Protein AF-0000000085170889 (afdb_homodimer)

Foldseek 3Di:
DDPQVLVQVLFQVLLVLLVVLLVVVVVDPPDQLVVSLVVSQVVLVVSSVVSCCVVPVQAWEAEDPPGTDDHPFQKYKQWRSKFQSVCSSVVPQDIWIKIWMGRNQHTAKIWIARSVVRWIWIDGVPPAIDTPPHGAAAAPDQELAAFEEEEDWDPVCVPDPPTCVQLQVLSCVRYPHYDYRGQQLVRLLCRRRRVGFKYKYFQDALSRPSRSVNSLVRNQKDKDFLQRHRDGSHHRIIMIGSHNHRVVSSVSSVD/DDPQVLVQVLQQVLLVLLVVLLVCVVVDPPDQLVVSLVVSQVVLVCSSVVSCCVVPVQAWEAEDPPGTDDHPFQKYKFWRSKFQSVCSSVVPQDIWIKIWMGRNQHTAKIWIARSVVRWIWIDGVPPAIDTPHHGAAAAPDQELAAFEEEEDWDPVCVPDPPTCVQLQVLSCVRYPHYDYRGQQLVRLLCRRRRVGFKYKYFQDALSRPSRSVNSLVRNQKDKDFLQRHRDGSHHRIIMIGSHNHRVVSSVSSVD

Radius of gyration: 22.57 Å; Cα contacts (8 Å, |Δi|>4): 1244; chains: 2; bounding box: 53×68×55 Å

pLDDT: mean 94.45, std 8.32, range [46.28, 98.94]

Secondary structure (DSSP, 8-state):
--HHHHHHHHHHHHHHHHHHHHHHHHH--SS-HHHHHHHHHHHHHHHHHHHHHHH-TT-EEEETTTEEE--S-SEEEEEEEEE-HHHHHHT-S--EEEEEEEETTEEEEEEEEETTTTEEEEEETTTEEEETTEE--------GGG-EEEE---TTGGG-S-SSHHHHHHHHHHSSEEEB-S-HHHHHHHHHTTS-SEEEEES--HHHHHHHHHHHHHTT-EEE-TTSPPP-TT-SEEEEE-STTHHHHHHHHH-/--HHHHHHHHHHHHHHHHHHHHHHHHH--SS-HHHHHHHHHHHHHHHHHHHHHHH-TT-EEEETTTEEE--S-SEEEEEEEEE-HHHHHHT-S--EEEEEEEETTEEEEEEEEETTTTEEEEEETTTEEEETTEE--------GGG--EEE---TTGGG-S-SSHHHHHHHHHHSS-EEB-S-HHHHHHHHHTTS-SEEEEES--HHHHHHHHHHHHHTT-EEE-TTSPPP-TT-SEEEEE-STTHHHHHHHHH-

Organism: Roseiflexus castenholzii (strain DSM 13941 / HLO8) (NCBI:txid383372)

InterPro domains:
  IPR000760 Inositol monophosphatase-like [PF00459] (3-253)
  IPR000760 Inositol monophosphatase-like [PR00377] (35-55)
  IPR000760 Inositol monophosphatase-like [PR00377] (57-73)
  IPR000760 Inositol monophosphatase-like [PR00377] (77-93)
  IPR000760 Inositol monophosphatase-like [PR00377] (126-149)
  IPR000760 Inositol monophosphatase-like [PR00377] (173-194)
  IPR000760 Inositol monophosphatase-like [PR00377] (204-228)
  IPR020550 Inositol monophosphatase, conserved site [PS00630] (207-221)
  IPR020583 Inositol monophosphatase, metal-binding site [PS00629] (77-90)
  IPR022337 Inositol monophosphatase SuhB-like [PR01959] (100-119)
  IPR022337 Inositol monophosphatase SuhB-like [PR01959] (152-178)
  IPR022337 Inositol monophosphatase SuhB-like [PR01959] (194-206)
  IPR033942 Inositol monophosphatase [cd01639] (3-242)

Sequence (510 aa):
MTMLSFAIETARCAGALLLDGLARRRTMELKSAYEVVTEIDRDSEALIVAAIRRTFPDHAILAEEGGRVERESPFLWLIDPLDGTNNYAHGFPFFSISIALMENDTLLLGVVFDPLRNELFSAERGAGAWCNEQRLRVSATPTLASSLVSTGFPYDYATTADNNTRQFTRLQARTQGVRRAGSAALDLAYVAAGRLDAHWELRLKPWDTAAGALLVLEAGGRLSDWRGAPWNPWNDRLVASNGRIHDELIAALAEMTMLSFAIETARCAGALLLDGLARRRTMELKSAYEVVTEIDRDSEALIVAAIRRTFPDHAILAEEGGRVERESPFLWLIDPLDGTNNYAHGFPFFSISIALMENDTLLLGVVFDPLRNELFSAERGAGAWCNEQRLRVSATPTLASSLVSTGFPYDYATTADNNTRQFTRLQARTQGVRRAGSAALDLAYVAAGRLDAHWELRLKPWDTAAGALLVLEAGGRLSDWRGAPWNPWNDRLVASNGRIHDELIAALAE

Nearest PDB structures (foldseek):
  5zhh-assembly1_A  TM=9.770E-01  e=2.475E-34  Nostoc sp. PCC 7120 = FACHB-418
  5zhh-assembly1_C  TM=9.776E-01  e=5.115E-33  Nostoc sp. PCC 7120 = FACHB-418
  5zhh-assembly1_B  TM=9.819E-01  e=2.325E-32  Nostoc sp. PCC 7120 = FACHB-418
  5zhh-assembly1_D  TM=9.741E-01  e=1.277E-31  Nostoc sp. PCC 7120 = FACHB-418
  6ib8-assembly1_B  TM=8.949E-01  e=3.398E-30  Escherichia coli

Solvent-accessible surface area (backbone atoms only — not comparable to full-atom values): 24928 Å² total; per-residue (Å²): 130,53,73,63,57,49,52,49,53,44,43,50,54,37,31,52,51,51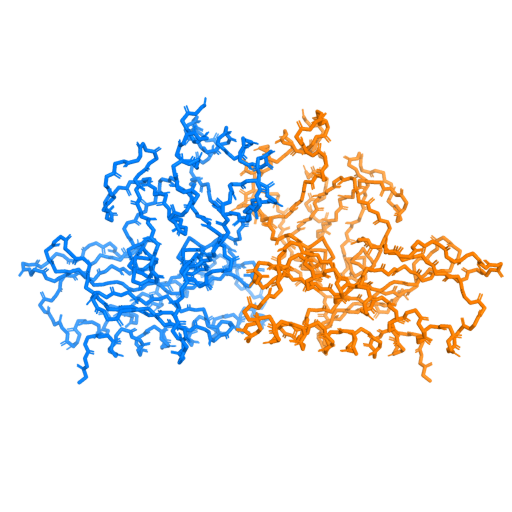,54,52,48,56,57,45,53,76,66,44,82,78,66,57,49,64,58,51,44,50,50,48,41,52,50,26,37,50,53,46,51,51,52,43,47,72,75,41,67,59,48,16,39,39,31,74,87,80,36,72,46,88,41,97,39,60,36,36,35,28,28,21,57,53,37,17,55,67,30,58,44,38,56,32,97,39,45,29,28,27,40,21,34,26,49,69,93,37,72,44,35,16,30,40,30,28,57,91,77,67,43,40,34,36,22,37,67,92,70,33,16,27,46,65,93,39,76,33,39,28,33,82,59,68,41,50,58,75,22,42,32,32,45,62,64,36,94,56,38,70,80,40,88,88,32,56,59,69,46,48,57,52,46,45,50,44,28,70,34,59,33,23,67,60,22,65,36,55,50,32,41,29,20,11,55,23,31,22,38,26,36,42,41,51,76,48,52,39,34,48,39,40,15,18,50,46,21,19,46,41,12,60,22,36,68,13,24,63,84,62,42,86,58,56,51,85,43,38,38,41,30,38,25,29,45,62,29,39,66,62,49,35,54,57,57,67,107,131,52,71,64,57,49,52,50,54,45,44,51,52,35,33,52,51,51,53,52,48,54,55,45,54,75,68,46,82,77,65,56,48,64,58,51,44,51,50,48,42,50,50,26,37,50,53,48,52,51,53,43,46,71,76,41,67,60,47,16,38,39,31,75,88,81,36,73,47,88,41,98,41,59,36,36,35,28,29,22,57,51,36,17,55,68,28,58,45,38,57,32,96,39,45,29,28,28,40,22,35,27,49,69,92,36,73,43,36,16,30,39,32,27,57,90,77,68,42,41,33,36,22,36,68,94,69,32,16,27,46,66,92,40,77,35,38,29,33,81,60,69,41,50,59,74,23,41,31,32,45,62,65,37,93,57,38,70,80,40,89,90,31,54,58,69,46,46,57,52,47,45,49,46,28,70,35,61,33,23,67,60,23,64,36,55,51,31,41,30,20,12,54,22,30,22,37,26,35,42,40,49,76,48,51,40,33,46,40,41,16,18,49,45,23,19,46,40,14,59,23,37,67,14,24,63,84,63,43,84,59,57,50,84,44,39,36,42,30,39,25,28,45,63,29,39,65,62,48,34,54,57,60,67,106

Structure (mmCIF, N/CA/C/O backbone):
data_AF-0000000085170889-model_v1
#
loop_
_entity.id
_entity.type
_entity.pdbx_description
1 polymer Inositol-1-monophosphatase
#
loop_
_atom_site.group_PDB
_atom_site.id
_atom_site.type_symbol
_atom_site.label_atom_id
_atom_site.label_alt_id
_atom_site.label_comp_id
_atom_site.label_asym_id
_atom_site.label_entity_id
_atom_site.label_seq_id
_atom_site.pdbx_PDB_ins_code
_atom_site.Cartn_x
_atom_site.Cartn_y
_atom_site.Cartn_z
_atom_site.occupancy
_atom_site.B_iso_or_equiv
_atom_site.auth_seq_id
_atom_site.auth_comp_id
_atom_site.auth_asym_id
_atom_site.auth_atom_id
_atom_site.pdbx_PDB_model_num
ATOM 1 N N . MET A 1 1 ? 3.426 17.344 30.922 1 84.88 1 MET A N 1
ATOM 2 C CA . MET A 1 1 ? 3.326 16.688 29.625 1 84.88 1 MET A CA 1
ATOM 3 C C . MET A 1 1 ? 3.486 17.703 28.5 1 84.88 1 MET A C 1
ATOM 5 O O . MET A 1 1 ? 2.873 18.766 28.516 1 84.88 1 MET A O 1
ATOM 9 N N . THR A 1 2 ? 4.457 17.469 27.609 1 95.19 2 THR A N 1
ATOM 10 C CA . THR A 1 2 ? 4.637 18.391 26.484 1 95.19 2 THR A CA 1
ATOM 11 C C . THR A 1 2 ? 3.486 18.25 25.484 1 95.19 2 THR A C 1
ATOM 13 O O . THR A 1 2 ? 2.721 17.281 25.547 1 95.19 2 THR A O 1
ATOM 16 N N . MET A 1 3 ? 3.326 19.234 24.672 1 97.69 3 MET A N 1
ATOM 17 C CA . MET A 1 3 ? 2.268 19.188 23.672 1 97.69 3 MET A CA 1
ATOM 18 C C . MET A 1 3 ? 2.48 18.016 22.719 1 97.69 3 MET A C 1
ATOM 20 O O . MET A 1 3 ? 1.516 17.391 22.281 1 97.69 3 MET A O 1
ATOM 24 N N . LEU A 1 4 ? 3.715 17.703 22.469 1 98.38 4 LEU A N 1
ATOM 25 C CA . LEU A 1 4 ? 4.008 16.562 21.609 1 98.38 4 LEU A CA 1
ATOM 26 C C . LEU A 1 4 ? 3.635 15.258 22.297 1 98.38 4 LEU A C 1
ATOM 28 O O . LEU A 1 4 ? 3.02 14.391 21.688 1 98.38 4 LEU A O 1
ATOM 32 N N . SER A 1 5 ? 4.043 15.125 23.547 1 98.31 5 SER A N 1
ATOM 33 C CA . SER A 1 5 ? 3.693 13.914 24.297 1 98.31 5 SER A CA 1
ATOM 34 C C . SER A 1 5 ? 2.182 13.734 24.375 1 98.31 5 SER A C 1
ATOM 36 O O . SER A 1 5 ? 1.683 12.609 24.297 1 98.31 5 SER A O 1
ATOM 38 N N . PHE A 1 6 ? 1.509 14.859 24.547 1 98.56 6 PHE A N 1
ATOM 39 C CA . PHE A 1 6 ? 0.051 14.836 24.547 1 98.56 6 PHE A CA 1
ATOM 40 C C . PHE A 1 6 ? -0.485 14.312 23.219 1 98.56 6 PHE A C 1
ATOM 42 O O . PHE A 1 6 ? -1.355 13.438 23.188 1 98.56 6 PHE A O 1
ATOM 49 N N . ALA A 1 7 ? 0.022 14.836 22.078 1 98.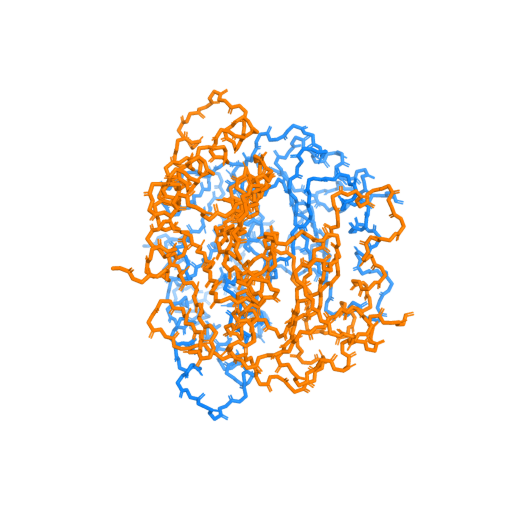81 7 ALA A N 1
ATOM 50 C CA . ALA A 1 7 ? -0.424 14.438 20.75 1 98.81 7 ALA A CA 1
ATOM 51 C C . ALA A 1 7 ? -0.159 12.953 20.5 1 98.81 7 ALA A C 1
ATOM 53 O O . ALA A 1 7 ? -1.001 12.25 19.938 1 98.81 7 ALA A O 1
ATOM 54 N N . ILE A 1 8 ? 0.98 12.492 20.938 1 98.81 8 ILE A N 1
ATOM 55 C CA . ILE A 1 8 ? 1.391 11.109 20.781 1 98.81 8 ILE A CA 1
ATOM 56 C C . ILE A 1 8 ? 0.434 10.188 21.531 1 98.81 8 ILE A C 1
ATOM 58 O O . ILE A 1 8 ? -0.079 9.219 20.984 1 98.81 8 ILE A O 1
ATOM 62 N N . GLU A 1 9 ? 0.183 10.508 22.75 1 98.69 9 GLU A N 1
ATOM 63 C CA . GLU A 1 9 ? -0.711 9.695 23.578 1 98.69 9 GLU A CA 1
ATOM 64 C C . GLU A 1 9 ? -2.123 9.672 23 1 98.69 9 GLU A C 1
ATOM 66 O O . GLU A 1 9 ? -2.775 8.625 22.984 1 98.69 9 GLU A O 1
ATOM 71 N N . THR A 1 10 ? -2.535 10.812 22.609 1 98.75 10 THR A N 1
ATOM 72 C CA . THR A 1 10 ? -3.865 10.93 22.016 1 98.75 10 THR A CA 1
ATOM 73 C C . THR A 1 10 ? -3.973 10.086 20.75 1 98.75 10 THR A C 1
ATOM 75 O O . THR A 1 10 ? -4.973 9.398 20.531 1 98.75 10 THR A O 1
ATOM 78 N N . ALA A 1 11 ? -2.959 10.125 19.891 1 98.88 11 ALA A N 1
ATOM 79 C CA . ALA A 1 11 ? -2.926 9.328 18.672 1 98.88 11 ALA A CA 1
ATOM 80 C C . ALA A 1 11 ? -2.975 7.836 18.984 1 98.88 11 ALA A C 1
ATOM 82 O O . ALA A 1 11 ? -3.674 7.07 18.312 1 98.88 11 ALA A O 1
ATOM 83 N N . ARG A 1 12 ? -2.252 7.438 20 1 98.75 12 ARG A N 1
ATOM 84 C CA . ARG A 1 12 ? -2.232 6.035 20.406 1 98.75 12 ARG A CA 1
ATOM 85 C C . ARG A 1 12 ? -3.607 5.586 20.891 1 98.75 12 ARG A C 1
ATOM 87 O O . ARG A 1 12 ? -4.051 4.48 20.562 1 98.75 12 ARG A O 1
ATOM 94 N N . CYS A 1 13 ? -4.242 6.406 21.656 1 98.69 13 CYS A N 1
ATOM 95 C CA . CYS A 1 13 ? -5.586 6.09 22.125 1 98.69 13 CYS A CA 1
ATOM 96 C C . CYS A 1 13 ? -6.555 5.941 20.953 1 98.69 13 CYS A C 1
ATOM 98 O O . CYS A 1 13 ? -7.352 5.004 20.922 1 98.69 13 CYS A O 1
ATOM 100 N N . ALA A 1 14 ? -6.484 6.891 20.031 1 98.56 14 ALA A N 1
ATOM 101 C CA . ALA A 1 14 ? -7.324 6.812 18.844 1 98.56 14 ALA A CA 1
ATOM 102 C C . ALA A 1 14 ? -7.016 5.555 18.031 1 98.56 14 ALA A C 1
ATOM 104 O O . ALA A 1 14 ? -7.926 4.906 17.516 1 98.56 14 ALA A O 1
ATOM 105 N N . GLY A 1 15 ? -5.73 5.254 17.891 1 98.5 15 GLY A N 1
ATOM 106 C CA . GLY A 1 15 ? -5.32 4.043 17.203 1 98.5 15 GLY A CA 1
ATOM 107 C C . GLY A 1 15 ? -5.91 2.781 17.812 1 98.5 15 GLY A C 1
ATOM 108 O O . GLY A 1 15 ? -6.332 1.878 17.078 1 98.5 15 GLY A O 1
ATOM 109 N N . ALA A 1 16 ? -5.91 2.717 19.125 1 98.12 16 ALA A N 1
ATOM 110 C CA . ALA A 1 16 ? -6.504 1.575 19.812 1 98.12 16 ALA A CA 1
ATOM 111 C C . ALA A 1 16 ? -7.988 1.442 19.484 1 98.12 16 ALA A C 1
ATOM 113 O O . ALA A 1 16 ? -8.492 0.333 19.297 1 98.12 16 ALA A O 1
ATOM 114 N N . LEU A 1 17 ? -8.633 2.553 19.438 1 96.75 17 LEU A N 1
ATOM 115 C CA . LEU A 1 17 ? -10.047 2.572 19.078 1 96.75 17 LEU A CA 1
ATOM 116 C C . LEU A 1 17 ? -10.258 2.027 17.672 1 96.75 17 LEU A C 1
ATOM 118 O O . LEU A 1 17 ? -11.188 1.251 17.438 1 96.75 17 LEU A O 1
ATOM 122 N N . LEU A 1 18 ? -9.438 2.463 16.703 1 96.81 18 LEU A N 1
ATOM 123 C CA . LEU A 1 18 ? -9.547 1.992 15.328 1 96.81 18 LEU A CA 1
ATOM 124 C C . LEU A 1 18 ? -9.32 0.486 15.258 1 96.81 18 LEU A C 1
ATOM 126 O O . LEU A 1 18 ? -10.023 -0.215 14.523 1 96.81 18 LEU A O 1
ATOM 130 N N . LEU A 1 19 ? -8.32 -0.017 15.977 1 96.25 19 LEU A N 1
ATOM 131 C CA . LEU A 1 19 ? -8.023 -1.445 15.977 1 96.25 19 LEU A CA 1
ATOM 132 C C . LEU A 1 19 ? -9.188 -2.242 16.547 1 96.25 19 LEU A C 1
ATOM 134 O O . LEU A 1 19 ? -9.523 -3.318 16.047 1 96.25 19 LEU A O 1
ATOM 138 N N . ASP A 1 20 ? -9.812 -1.729 17.594 1 93.06 20 ASP A N 1
ATOM 139 C CA . ASP A 1 20 ? -10.992 -2.367 18.172 1 93.06 20 ASP A CA 1
ATOM 140 C C . ASP A 1 20 ? -12.125 -2.434 17.156 1 93.06 20 ASP A C 1
ATOM 142 O O . ASP A 1 20 ? -12.852 -3.43 17.094 1 93.06 20 ASP A O 1
ATOM 146 N N . GLY A 1 21 ? -12.258 -1.348 16.469 1 90.31 21 GLY A N 1
ATOM 147 C CA . GLY A 1 21 ? -13.281 -1.319 15.43 1 90.31 21 GLY A CA 1
ATOM 148 C C . GLY A 1 21 ? -13.062 -2.355 14.344 1 90.31 21 GLY A C 1
ATOM 149 O O . GLY A 1 21 ? -14.016 -2.979 13.875 1 90.31 21 GLY A O 1
ATOM 150 N N . LEU A 1 22 ? -11.836 -2.568 13.953 1 89.38 22 LEU A N 1
ATOM 151 C CA . LEU A 1 22 ? -11.508 -3.561 12.938 1 89.38 22 LEU A CA 1
ATOM 152 C C . LEU A 1 22 ? -11.828 -4.969 13.43 1 89.38 22 LEU A C 1
ATOM 154 O O . LEU A 1 22 ? -12.312 -5.805 12.664 1 89.38 22 LEU A O 1
ATOM 158 N N . ALA A 1 23 ? -11.523 -5.215 14.617 1 84.88 23 ALA A N 1
ATOM 159 C CA . ALA A 1 23 ? -11.797 -6.52 15.211 1 84.88 23 ALA A CA 1
ATOM 160 C C . ALA A 1 23 ? -13.297 -6.797 15.266 1 84.88 23 ALA A C 1
ATOM 162 O O . ALA A 1 23 ? -13.734 -7.918 15 1 84.88 23 ALA A O 1
ATOM 163 N N . ARG A 1 24 ? -14.062 -5.789 15.602 1 79.5 24 ARG A N 1
ATOM 164 C CA . ARG A 1 24 ? -15.516 -5.918 15.672 1 79.5 24 ARG A CA 1
ATOM 165 C C . ARG A 1 24 ? -16.109 -6.203 14.297 1 79.5 24 ARG A C 1
ATOM 167 O O . ARG A 1 24 ? -17.062 -6.973 14.172 1 79.5 24 ARG A O 1
ATOM 174 N N . ARG A 1 25 ? -15.633 -5.562 13.328 1 75.88 25 ARG A N 1
ATOM 175 C CA . ARG A 1 25 ? -16.094 -5.762 11.953 1 75.88 25 ARG A CA 1
ATOM 176 C C . ARG A 1 25 ? -15.93 -7.215 11.531 1 75.88 25 ARG A C 1
ATOM 178 O O . ARG A 1 25 ? -16.766 -7.762 10.812 1 75.88 25 ARG A O 1
ATOM 185 N N . ARG A 1 26 ? -14.945 -7.746 11.883 1 68.75 26 ARG A N 1
ATOM 186 C CA . ARG A 1 26 ? -14.664 -9.133 11.516 1 68.75 26 ARG A CA 1
ATOM 187 C C . ARG A 1 26 ? -15.672 -10.078 12.148 1 68.75 26 ARG A C 1
ATOM 189 O O . ARG A 1 26 ? -15.992 -11.133 11.586 1 68.75 26 ARG A O 1
ATOM 196 N N . THR A 1 27 ? -16.109 -9.609 13.289 1 65.06 27 THR A N 1
ATOM 197 C CA . THR A 1 27 ? -17 -10.492 14.023 1 65.06 27 THR A CA 1
ATOM 198 C C . THR A 1 27 ? -18.469 -10.188 13.688 1 65.06 27 THR A C 1
ATOM 200 O O . THR A 1 27 ? -19.312 -11.078 13.75 1 65.06 27 THR A O 1
ATOM 203 N N . MET A 1 28 ? -18.719 -8.875 13.562 1 57 28 MET A N 1
ATOM 204 C CA . MET A 1 28 ? -20.125 -8.484 13.445 1 57 28 MET A CA 1
ATOM 205 C C . MET A 1 28 ? -20.594 -8.539 11.992 1 57 28 MET A C 1
ATOM 207 O O . MET A 1 28 ? -19.984 -7.906 11.117 1 57 28 MET A O 1
ATOM 211 N N . GLU A 1 29 ? -21.078 -9.633 11.57 1 52.97 29 GLU A N 1
ATOM 212 C CA . GLU A 1 29 ? -21.703 -9.867 10.273 1 52.97 29 GLU A CA 1
ATOM 213 C C . GLU A 1 29 ? -22.625 -8.711 9.883 1 52.97 29 GLU A C 1
ATOM 215 O O . GLU A 1 29 ? -22.938 -8.531 8.703 1 52.97 29 GLU A O 1
ATOM 220 N N . LEU A 1 30 ? -23.25 -7.992 10.82 1 46.28 30 LEU A N 1
ATOM 221 C CA . LEU A 1 30 ? -24.516 -7.352 10.508 1 46.28 30 LEU A CA 1
ATOM 222 C C . LEU A 1 30 ? -24.297 -5.953 9.945 1 46.28 30 LEU A C 1
ATOM 224 O O . LEU A 1 30 ? -25.141 -5.441 9.195 1 46.28 30 LEU A O 1
ATOM 228 N N . LYS A 1 31 ? -23.344 -5.199 10.352 1 55.69 31 LYS A N 1
ATOM 229 C CA . LYS A 1 31 ? -23.422 -3.816 9.875 1 55.69 31 LYS A CA 1
ATOM 230 C C . LYS A 1 31 ? -22.594 -3.627 8.609 1 55.69 31 LYS A C 1
ATOM 232 O O . LYS A 1 31 ? -21.594 -4.324 8.398 1 55.69 31 LYS A O 1
ATOM 237 N N . SER A 1 32 ? -23.141 -2.859 7.633 1 66.38 32 SER A N 1
ATOM 238 C CA . SER A 1 32 ? -22.406 -2.518 6.418 1 66.38 32 SER A CA 1
ATOM 239 C C . SER A 1 32 ? -21.062 -1.871 6.75 1 66.38 32 SER A C 1
ATOM 241 O O . SER A 1 32 ? -20.922 -1.197 7.773 1 66.38 32 SER A O 1
ATOM 243 N N . ALA A 1 33 ? -20.016 -2.332 6.199 1 68.19 33 ALA A N 1
ATOM 244 C CA . ALA A 1 33 ? -18.672 -1.775 6.332 1 68.19 33 ALA A CA 1
ATOM 245 C C . ALA A 1 33 ? -18.719 -0.252 6.406 1 68.19 33 ALA A C 1
ATOM 247 O O . ALA A 1 33 ? -17.969 0.359 7.176 1 68.19 33 ALA A O 1
ATOM 248 N N . TYR A 1 34 ? -19.594 0.36 5.777 1 70.19 34 TYR A N 1
ATOM 249 C CA . TYR A 1 34 ? -19.719 1.812 5.707 1 70.19 34 TYR A CA 1
ATOM 250 C C . TYR A 1 34 ? -20.234 2.379 7.027 1 70.19 34 TYR A C 1
ATOM 252 O O . TYR A 1 34 ? -19.734 3.412 7.492 1 70.19 34 TYR A O 1
ATOM 260 N N . GLU A 1 35 ? -21.078 1.721 7.602 1 71.31 35 GLU A N 1
ATOM 261 C CA . GLU A 1 35 ? -21.625 2.195 8.875 1 71.31 35 GLU A CA 1
ATOM 262 C C . GLU A 1 35 ? -20.578 2.111 9.984 1 71.31 35 GLU A C 1
ATOM 264 O O . GLU A 1 35 ? -20.484 3.018 10.812 1 71.31 35 GLU A O 1
ATOM 269 N N . VAL A 1 36 ? -19.844 1.109 9.898 1 73.06 36 VAL A N 1
ATOM 270 C CA . VAL A 1 36 ? -18.828 0.916 10.93 1 73.06 36 VAL A CA 1
ATOM 271 C C . VAL A 1 36 ? -17.75 1.992 10.797 1 73.06 36 VAL A C 1
ATOM 273 O O . VAL A 1 36 ? -17.344 2.602 11.789 1 73.06 36 VAL A O 1
ATOM 276 N N . VAL A 1 37 ? -17.406 2.242 9.586 1 79.94 37 VAL A N 1
ATOM 277 C CA . VAL A 1 37 ? -16.328 3.211 9.367 1 79.94 37 VAL A CA 1
ATOM 278 C C . VAL A 1 37 ? -16.797 4.605 9.773 1 79.94 37 VAL A C 1
ATOM 280 O O . VAL A 1 37 ? -16.047 5.375 10.367 1 79.94 37 VAL A O 1
ATOM 283 N N . THR A 1 38 ? -18.016 4.785 9.531 1 79.38 38 THR A N 1
ATOM 284 C CA . THR A 1 38 ? -18.578 6.074 9.922 1 79.38 38 THR A CA 1
ATOM 285 C C . THR A 1 38 ? -18.562 6.234 11.438 1 79.38 38 THR A C 1
ATOM 287 O O . THR A 1 38 ? -18.125 7.266 11.953 1 79.38 38 THR A O 1
ATOM 290 N N . GLU A 1 39 ? -18.969 5.254 12.07 1 87.75 39 GLU A N 1
ATOM 291 C CA . GLU A 1 39 ? -19.016 5.289 13.523 1 87.75 39 GLU A CA 1
ATOM 292 C C . GLU A 1 39 ? -17.609 5.418 14.125 1 87.75 39 GLU A C 1
ATOM 294 O O . GLU A 1 39 ? -17.391 6.23 15.016 1 87.75 39 GLU A O 1
ATOM 299 N N . ILE A 1 40 ? -16.719 4.637 13.648 1 91.75 40 ILE A N 1
ATOM 300 C CA . ILE A 1 40 ? -15.359 4.609 14.188 1 91.75 40 ILE A CA 1
ATOM 301 C C . ILE A 1 40 ? -14.664 5.938 13.906 1 91.75 40 ILE A C 1
ATOM 303 O O . ILE A 1 40 ? -13.883 6.422 14.734 1 91.75 40 ILE A O 1
ATOM 307 N N . ASP A 1 41 ? -14.898 6.434 12.742 1 92.25 41 ASP A N 1
ATOM 308 C CA . ASP A 1 41 ? -14.367 7.742 12.375 1 92.25 41 ASP A CA 1
ATOM 309 C C . ASP A 1 41 ? -14.844 8.82 13.352 1 92.25 41 ASP A C 1
ATOM 311 O O . ASP A 1 41 ? -14.039 9.609 13.852 1 92.25 41 ASP A O 1
ATOM 315 N N . ARG A 1 42 ? -16.062 8.867 13.609 1 93.19 42 ARG A N 1
ATOM 316 C CA . ARG A 1 42 ? -16.672 9.836 14.523 1 93.19 42 ARG A CA 1
ATOM 317 C C . ARG A 1 42 ? -16.156 9.641 15.945 1 93.19 42 ARG A C 1
ATOM 319 O O . ARG A 1 42 ? -15.828 10.609 16.641 1 93.19 42 ARG A O 1
ATOM 326 N N . ASP A 1 43 ? -16.125 8.414 16.359 1 95.38 43 ASP A N 1
ATOM 327 C CA . ASP A 1 43 ? -15.664 8.109 17.703 1 95.38 43 ASP A CA 1
ATOM 328 C C . ASP A 1 43 ? -14.203 8.516 17.906 1 95.38 43 ASP A C 1
ATOM 330 O O . ASP A 1 43 ? -13.828 9.031 18.953 1 95.38 43 ASP A O 1
ATOM 334 N N . SER A 1 44 ? -13.422 8.188 16.922 1 97.19 44 SER A N 1
ATOM 335 C CA . SER A 1 44 ? -12.016 8.562 16.969 1 97.19 44 SER A CA 1
ATOM 336 C C . SER A 1 44 ? -11.844 10.07 17.062 1 97.19 44 SER A C 1
ATOM 338 O O . SER A 1 44 ? -11.055 10.562 17.875 1 97.19 44 SER A O 1
ATOM 340 N N . GLU A 1 45 ? -12.555 10.812 16.297 1 96.81 45 GLU A N 1
ATOM 341 C CA . GLU A 1 45 ? -12.484 12.266 16.359 1 96.81 45 GLU A CA 1
ATOM 342 C C . GLU A 1 45 ? -12.938 12.789 17.719 1 96.81 45 GLU A C 1
ATOM 344 O O . GLU A 1 45 ? -12.297 13.664 18.297 1 96.81 45 GLU A O 1
ATOM 349 N N . ALA A 1 46 ? -14.031 12.281 18.188 1 96.81 46 ALA A N 1
ATOM 350 C CA . ALA A 1 46 ? -14.562 12.703 19.484 1 96.81 46 ALA A CA 1
ATOM 351 C C . ALA A 1 46 ? -13.539 12.508 20.594 1 96.81 46 ALA A C 1
ATOM 353 O O . ALA A 1 46 ? -13.391 13.359 21.469 1 96.81 46 ALA A O 1
ATOM 354 N N . LEU A 1 47 ? -12.914 11.367 20.516 1 97.75 47 LEU A N 1
ATOM 355 C CA . LEU A 1 47 ? -11.883 11.055 21.5 1 97.75 47 LEU A CA 1
ATOM 356 C C . LEU A 1 47 ? -10.773 12.094 21.484 1 97.75 47 LEU A C 1
ATOM 358 O O . LEU A 1 47 ? -10.383 12.625 22.516 1 97.75 47 LEU A O 1
ATOM 362 N N . ILE A 1 48 ? -10.289 12.406 20.297 1 98.25 48 ILE A N 1
ATOM 363 C CA . ILE A 1 48 ? -9.164 13.32 20.141 1 98.25 48 ILE A CA 1
ATOM 364 C C . ILE A 1 48 ? -9.594 14.734 20.547 1 98.25 48 ILE A C 1
ATOM 366 O O . ILE A 1 48 ? -8.891 15.398 21.312 1 98.25 48 ILE A O 1
ATOM 370 N N . VAL A 1 49 ? -10.734 15.148 20.094 1 97.25 49 VAL A N 1
ATOM 371 C CA . VAL A 1 49 ? -11.242 16.5 20.375 1 97.25 49 VAL A CA 1
ATOM 372 C C . VAL A 1 49 ? -11.484 16.656 21.859 1 97.25 49 VAL A C 1
ATOM 374 O O . VAL A 1 49 ? -11.133 17.688 22.453 1 97.25 49 VAL A O 1
ATOM 377 N N . ALA A 1 50 ? -12.078 15.688 22.5 1 97.38 50 ALA A N 1
ATOM 378 C CA . ALA A 1 50 ? -12.336 15.758 23.938 1 97.38 50 ALA A CA 1
ATOM 379 C C . ALA A 1 50 ? -11.039 15.883 24.719 1 97.38 50 ALA A C 1
ATOM 381 O O . ALA A 1 50 ? -10.969 16.641 25.688 1 97.38 50 ALA A O 1
ATOM 382 N N . ALA A 1 51 ? -10.086 15.117 24.297 1 98.06 51 ALA A N 1
ATOM 383 C CA . ALA A 1 51 ? -8.789 15.18 24.969 1 98.06 51 ALA A CA 1
ATOM 384 C C . ALA A 1 51 ? -8.18 16.578 24.859 1 98.06 51 ALA A C 1
ATOM 386 O O . ALA A 1 51 ? -7.66 17.125 25.828 1 98.06 51 ALA A O 1
ATOM 387 N N . ILE A 1 52 ? -8.234 17.188 23.688 1 97.5 52 ILE A N 1
ATOM 388 C CA . ILE A 1 52 ? -7.668 18.516 23.469 1 97.5 52 ILE A CA 1
ATOM 389 C C . ILE A 1 52 ? -8.43 19.547 24.281 1 97.5 52 ILE A C 1
ATOM 391 O O . ILE A 1 52 ? -7.82 20.391 24.953 1 97.5 52 ILE A O 1
ATOM 395 N N . ARG A 1 53 ? -9.719 19.469 24.281 1 95.88 53 ARG A N 1
ATOM 396 C CA . ARG A 1 53 ? -10.555 20.438 24.984 1 95.88 53 ARG A CA 1
ATOM 397 C C . ARG A 1 53 ? -10.297 20.391 26.5 1 95.88 53 ARG A C 1
ATOM 399 O O . ARG A 1 53 ? -10.352 21.406 27.172 1 95.88 53 ARG A O 1
ATOM 406 N N . ARG A 1 54 ? -10.086 19.25 26.938 1 97.12 54 ARG A N 1
ATOM 407 C CA . ARG A 1 54 ? -9.82 19.062 28.359 1 97.12 54 ARG A CA 1
ATOM 408 C C . ARG A 1 54 ? -8.453 19.625 28.734 1 97.12 54 ARG A C 1
ATOM 410 O O . ARG A 1 54 ? -8.305 20.281 29.766 1 97.12 54 ARG A O 1
ATOM 417 N N . THR A 1 55 ? -7.477 19.406 27.938 1 97.69 55 THR A N 1
ATOM 418 C CA . THR A 1 55 ? -6.094 19.734 28.266 1 97.69 55 THR A CA 1
ATOM 419 C C . THR A 1 55 ? -5.758 21.156 27.828 1 97.69 55 THR A C 1
ATOM 421 O O . THR A 1 55 ? -5 21.859 28.516 1 97.69 55 THR A O 1
ATOM 424 N N . PHE A 1 56 ? -6.32 21.547 26.672 1 96.94 56 PHE A N 1
ATOM 425 C CA . PHE A 1 56 ? -6.078 22.875 26.094 1 96.94 56 PHE A CA 1
ATOM 426 C C . PHE A 1 56 ? -7.391 23.531 25.703 1 96.94 56 PHE A C 1
ATOM 428 O O . PHE A 1 56 ? -7.641 23.781 24.516 1 96.94 56 PHE A O 1
ATOM 435 N N . PRO A 1 57 ? -8.117 24.016 26.656 1 95.06 57 PRO A N 1
ATOM 436 C CA . PRO A 1 57 ? -9.477 24.5 26.406 1 95.06 57 PRO A CA 1
ATOM 437 C C . PRO A 1 57 ? -9.5 25.75 25.516 1 95.06 57 PRO A C 1
ATOM 439 O O . PRO A 1 57 ? -10.508 26.016 24.859 1 95.06 57 PRO A O 1
ATOM 442 N N . ASP A 1 58 ? -8.414 26.422 25.391 1 95.06 58 ASP A N 1
ATOM 443 C CA . ASP A 1 58 ? -8.414 27.688 24.656 1 95.06 58 ASP A CA 1
ATOM 444 C C . ASP A 1 58 ? -7.934 27.469 23.219 1 95.06 58 ASP A C 1
ATOM 446 O O . ASP A 1 58 ? -8.008 28.391 22.406 1 95.06 58 ASP A O 1
ATOM 450 N N . HIS A 1 59 ? -7.418 26.297 22.891 1 96.69 59 HIS A N 1
ATOM 451 C CA . HIS A 1 59 ? -6.887 26.047 21.547 1 96.69 59 HIS A CA 1
ATOM 452 C C . HIS A 1 59 ? -8.016 25.859 20.547 1 96.69 59 HIS A C 1
ATOM 454 O O . HIS A 1 59 ? -9.086 25.375 20.891 1 96.69 59 HIS A O 1
ATOM 460 N N . ALA A 1 60 ? -7.77 26.312 19.359 1 96.38 60 ALA A N 1
ATOM 461 C CA . ALA A 1 60 ? -8.695 26.047 18.25 1 96.38 60 ALA A CA 1
ATOM 462 C C . ALA A 1 60 ? -8.469 24.656 17.672 1 96.38 60 ALA A C 1
ATOM 464 O O . ALA A 1 60 ? -7.398 24.078 17.844 1 96.38 60 ALA A O 1
ATOM 465 N N . ILE A 1 61 ? -9.547 24.094 17.047 1 96.75 61 ILE A N 1
ATOM 466 C CA . ILE A 1 61 ? -9.5 22.766 16.453 1 96.75 61 ILE A CA 1
ATOM 467 C C . ILE A 1 61 ? -10.133 22.797 15.07 1 96.75 61 ILE A C 1
ATOM 469 O O . ILE A 1 61 ? -11.18 23.406 14.875 1 96.75 61 ILE A O 1
ATOM 473 N N . LEU A 1 62 ? -9.445 22.312 14.109 1 95.44 62 LEU A N 1
ATOM 474 C CA . LEU A 1 62 ? -9.977 22 12.789 1 95.44 62 LEU A CA 1
ATOM 475 C C . LEU A 1 62 ? -9.883 20.5 12.516 1 95.44 62 LEU A C 1
ATOM 477 O O . LEU A 1 62 ? -8.789 19.969 12.297 1 95.44 62 LEU A O 1
ATOM 481 N N . ALA A 1 63 ? -11.023 19.875 12.516 1 92.75 63 ALA A N 1
ATOM 482 C CA . ALA A 1 63 ? -11.094 18.422 12.344 1 92.75 63 ALA A CA 1
ATOM 483 C C . ALA A 1 63 ? -11.859 18.047 11.07 1 92.75 63 ALA A C 1
ATOM 485 O O . ALA A 1 63 ? -12.789 18.766 10.672 1 92.75 63 ALA A O 1
ATOM 486 N N . GLU A 1 64 ? -11.523 16.938 10.5 1 82.38 64 GLU A N 1
ATOM 487 C CA . GLU A 1 64 ? -12.109 16.5 9.242 1 82.38 64 GLU A CA 1
ATOM 488 C C . GLU A 1 64 ? -13.617 16.344 9.359 1 82.38 64 GLU A C 1
ATOM 490 O O . GLU A 1 64 ? -14.367 16.859 8.523 1 82.38 64 GLU A O 1
ATOM 495 N N . GLU A 1 65 ? -14.078 15.688 10.406 1 80.88 65 GLU A N 1
ATOM 496 C CA . GLU A 1 65 ? -15.492 15.328 10.508 1 80.88 65 GLU A CA 1
ATOM 497 C C . GLU A 1 65 ? -16.312 16.469 11.102 1 80.88 65 GLU A C 1
ATOM 499 O O . GLU A 1 65 ? -17.438 16.734 10.648 1 80.88 65 GLU A O 1
ATOM 504 N N . GLY A 1 66 ? -15.828 17.047 12.141 1 79.19 66 GLY A N 1
ATOM 505 C CA . GLY A 1 66 ? -16.594 18.031 12.891 1 79.19 66 GLY A CA 1
ATOM 506 C C . GLY A 1 66 ? -16.344 19.453 12.43 1 79.19 66 GLY A C 1
ATOM 507 O O . GLY A 1 66 ? -17.062 20.375 12.836 1 79.19 66 GLY A O 1
ATOM 508 N N . GLY A 1 67 ? -15.359 19.578 11.641 1 78.06 67 GLY A N 1
ATOM 509 C CA . GLY A 1 67 ? -15.039 20.906 11.156 1 78.06 67 GLY A CA 1
ATOM 510 C C . GLY A 1 67 ? -14.289 21.75 12.18 1 78.06 67 GLY A C 1
ATOM 511 O O . GLY A 1 67 ? -13.469 21.234 12.938 1 78.06 67 GLY A O 1
ATOM 512 N N . ARG A 1 68 ? -14.578 23.109 12.055 1 79.56 68 ARG A N 1
ATOM 513 C CA . ARG A 1 68 ? -13.75 24.062 12.789 1 79.56 68 ARG A CA 1
ATOM 514 C C . ARG A 1 68 ? -14.43 24.484 14.086 1 79.56 68 ARG A C 1
ATOM 516 O O . ARG A 1 68 ? -15.633 24.766 14.109 1 79.56 68 ARG A O 1
ATOM 523 N N . VAL A 1 69 ? -13.695 24.297 15.109 1 76.31 69 VAL A N 1
ATOM 524 C CA . VAL A 1 69 ? -14.047 24.953 16.359 1 76.31 69 VAL A CA 1
ATOM 525 C C . VAL A 1 69 ? -13.188 26.203 16.547 1 76.31 69 VAL A C 1
ATOM 527 O O . VAL A 1 69 ? -11.984 26.094 16.844 1 76.31 69 VAL A O 1
ATOM 530 N N . GLU A 1 70 ? -13.852 27.328 16.328 1 76.75 70 GLU A N 1
ATOM 531 C CA . GLU A 1 70 ? -13.117 28.594 16.359 1 76.75 70 GLU A CA 1
ATOM 532 C C . GLU A 1 70 ? -12.961 29.109 17.781 1 76.75 70 GLU A C 1
ATOM 534 O O . GLU A 1 70 ? -13.906 29.062 18.578 1 76.75 70 GLU A O 1
ATOM 539 N N . ARG A 1 71 ? -11.664 29.312 18 1 76.38 71 ARG A N 1
ATOM 540 C CA . ARG A 1 71 ? -11.305 30.047 19.219 1 76.38 71 ARG A CA 1
ATOM 541 C C . ARG A 1 71 ? -10.297 31.141 18.906 1 76.38 71 ARG A C 1
ATOM 543 O O . ARG A 1 71 ? -9.57 31.078 17.922 1 76.38 71 ARG A O 1
ATOM 550 N N . GLU A 1 72 ? -10.477 32.219 19.578 1 86.31 72 GLU A N 1
ATOM 551 C CA . GLU A 1 72 ? -9.422 33.219 19.484 1 86.31 72 GLU A CA 1
ATOM 552 C C . GLU A 1 72 ? -8.133 32.719 20.141 1 86.31 72 GLU A C 1
ATOM 554 O O . GLU A 1 72 ? -7.918 32.938 21.328 1 86.31 72 GLU A O 1
ATOM 559 N N . SER A 1 73 ? -7.383 31.922 19.469 1 91.81 73 SER A N 1
ATOM 560 C CA . SER A 1 73 ? -6.137 31.328 19.953 1 91.81 73 SER A CA 1
ATOM 561 C C . SER A 1 73 ? -5.082 31.297 18.844 1 91.81 73 SER A C 1
ATOM 563 O O . SER A 1 73 ? -5.41 31.094 17.672 1 91.81 73 SER A O 1
ATOM 565 N N . PRO A 1 74 ? -3.898 31.594 19.188 1 95.81 74 PRO A N 1
ATOM 566 C CA . PRO A 1 74 ? -2.848 31.422 18.172 1 95.81 74 PRO A CA 1
ATOM 567 C C . PRO A 1 74 ? -2.574 29.938 17.875 1 95.81 74 PRO A C 1
ATOM 569 O O . PRO A 1 74 ? -1.862 29.625 16.922 1 95.81 74 PRO A O 1
ATOM 572 N N . PHE A 1 75 ? -3.119 29.031 18.734 1 97.38 75 PHE A N 1
ATOM 573 C CA . PHE A 1 75 ? -2.891 27.609 18.578 1 97.38 75 PHE A CA 1
ATOM 574 C C . PHE A 1 75 ? -4.062 26.938 17.859 1 97.38 75 PHE A C 1
ATOM 576 O O . PHE A 1 75 ? -5.223 27.172 18.219 1 97.38 75 PHE A O 1
ATOM 583 N N . LEU A 1 76 ? -3.756 26.156 16.812 1 97.44 76 LEU A N 1
ATOM 584 C CA . LEU A 1 76 ? -4.758 25.438 16.031 1 97.44 76 LEU A CA 1
ATOM 585 C C . LEU A 1 76 ? -4.352 23.984 15.852 1 97.44 76 LEU A C 1
ATOM 587 O O . LEU A 1 76 ? -3.303 23.688 15.266 1 97.44 76 LEU A O 1
ATOM 591 N N . TRP A 1 77 ? -5.172 23.062 16.359 1 98.25 77 TRP A N 1
ATOM 592 C CA . TRP A 1 77 ? -4.984 21.641 16.125 1 98.25 77 TRP A CA 1
ATOM 593 C C . TRP A 1 77 ? -5.645 21.219 14.812 1 98.25 77 TRP A C 1
ATOM 595 O O . TRP A 1 77 ? -6.793 21.578 14.547 1 98.25 77 TRP A O 1
ATOM 605 N N . LEU A 1 78 ? -4.914 20.547 13.984 1 97.94 78 LEU A N 1
ATOM 606 C CA . LEU A 1 78 ? -5.418 19.938 12.758 1 97.94 78 LEU A CA 1
ATOM 607 C C . LEU A 1 78 ? -5.496 18.422 12.898 1 97.94 78 LEU A C 1
ATOM 609 O O . LEU A 1 78 ? -4.488 17.766 13.156 1 97.94 78 LEU A O 1
ATOM 613 N N . ILE A 1 79 ? -6.738 17.844 12.617 1 98 79 ILE A N 1
ATOM 614 C CA . ILE A 1 79 ? -6.938 16.453 13.023 1 98 79 ILE A CA 1
ATOM 615 C C . ILE A 1 79 ? -7.594 15.672 11.891 1 98 79 ILE A C 1
ATOM 617 O O . ILE A 1 79 ? -8.648 16.062 11.391 1 98 79 ILE A O 1
ATOM 621 N N . ASP A 1 80 ? -6.957 14.656 11.461 1 98 80 ASP A N 1
ATOM 622 C CA . ASP A 1 80 ? -7.57 13.555 10.719 1 98 80 ASP A CA 1
ATOM 623 C C . ASP A 1 80 ? -7.633 12.289 11.562 1 98 80 ASP A C 1
ATOM 625 O O . ASP A 1 80 ? -6.621 11.609 11.742 1 98 80 ASP A O 1
ATOM 629 N N . PRO A 1 81 ? -8.758 11.953 12.078 1 97.81 81 PRO A N 1
ATOM 630 C CA . PRO A 1 81 ? -8.859 10.828 13.008 1 97.81 81 PRO A CA 1
ATOM 631 C C . PRO A 1 81 ? -8.68 9.477 12.328 1 97.81 81 PRO A C 1
ATOM 633 O O . PRO A 1 81 ? -8.398 8.477 13 1 97.81 81 PRO A O 1
ATOM 636 N N . LEU A 1 82 ? -8.844 9.445 11.031 1 97.06 82 LEU A N 1
ATOM 637 C CA . LEU A 1 82 ? -8.703 8.234 10.227 1 97.06 82 LEU A CA 1
ATOM 638 C C . LEU A 1 82 ? -8.383 8.57 8.781 1 97.06 82 LEU A C 1
ATOM 640 O O . LEU A 1 82 ? -9.289 8.672 7.945 1 97.06 82 LEU A O 1
ATOM 644 N N . ASP A 1 83 ? -7.137 8.734 8.523 1 96.69 83 ASP A N 1
ATOM 645 C CA . ASP A 1 83 ? -6.688 8.898 7.148 1 96.69 83 ASP A CA 1
ATOM 646 C C . ASP A 1 83 ? -6.586 7.551 6.438 1 96.69 83 ASP A C 1
ATOM 648 O O . ASP A 1 83 ? -5.801 6.691 6.84 1 96.69 83 ASP A O 1
ATOM 652 N N . GLY A 1 84 ? -7.289 7.387 5.332 1 95.94 84 GLY A N 1
ATOM 653 C CA . GLY A 1 84 ? -7.426 6.098 4.676 1 95.94 84 GLY A CA 1
ATOM 654 C C . GLY A 1 84 ? -8.719 5.387 5.02 1 95.94 84 GLY A C 1
ATOM 655 O O . GLY A 1 84 ? -8.719 4.184 5.293 1 95.94 84 GLY A O 1
ATOM 656 N N . THR A 1 85 ? -9.781 6.102 4.973 1 93.88 85 THR A N 1
ATOM 657 C CA . THR A 1 85 ? -11.094 5.625 5.391 1 93.88 85 THR A CA 1
ATOM 658 C C . THR A 1 85 ? -11.555 4.457 4.523 1 93.88 85 THR A C 1
ATOM 660 O O . THR A 1 85 ? -12.047 3.451 5.035 1 93.88 85 THR A O 1
ATOM 663 N N . ASN A 1 86 ? -11.383 4.562 3.209 1 93.94 86 ASN A N 1
ATOM 664 C CA . ASN A 1 86 ? -11.758 3.455 2.336 1 93.94 86 ASN A CA 1
ATOM 665 C C . ASN A 1 86 ? -10.93 2.205 2.625 1 93.94 86 ASN A C 1
ATOM 667 O O . ASN A 1 86 ? -11.453 1.09 2.594 1 93.94 86 ASN A O 1
ATOM 671 N N . ASN A 1 87 ? -9.648 2.402 2.816 1 96.56 87 ASN A N 1
ATOM 672 C CA . ASN A 1 87 ? -8.797 1.282 3.209 1 96.56 87 ASN A CA 1
ATOM 673 C C . ASN A 1 87 ? -9.328 0.591 4.461 1 96.56 87 ASN A C 1
ATOM 675 O O . ASN A 1 87 ? -9.445 -0.636 4.5 1 96.56 87 ASN A O 1
ATOM 679 N N . TYR A 1 88 ? -9.672 1.379 5.453 1 96.06 88 TYR A N 1
ATOM 680 C CA . TYR A 1 88 ? -10.195 0.871 6.715 1 96.06 88 TYR A CA 1
ATOM 681 C C . TYR A 1 88 ? -11.492 0.098 6.496 1 96.06 88 TYR A C 1
ATOM 683 O O . TYR A 1 88 ? -11.672 -0.996 7.039 1 96.06 88 TYR A O 1
ATOM 691 N N . ALA A 1 89 ? -12.328 0.66 5.715 1 93.12 89 ALA A N 1
ATOM 692 C CA . ALA A 1 89 ? -13.633 0.06 5.445 1 93.12 89 ALA A CA 1
ATOM 693 C C . ALA A 1 89 ? -13.484 -1.304 4.777 1 93.12 89 ALA A C 1
ATOM 695 O O . ALA A 1 89 ? -14.266 -2.219 5.039 1 93.12 89 ALA A O 1
ATOM 696 N N . HIS A 1 90 ? -12.453 -1.493 3.969 1 94.38 90 HIS A N 1
ATOM 697 C CA . HIS A 1 90 ? -12.289 -2.719 3.195 1 94.38 90 HIS A CA 1
ATOM 698 C C . HIS A 1 90 ? -11.312 -3.672 3.873 1 94.38 90 HIS A C 1
ATOM 700 O O . HIS A 1 90 ? -11.18 -4.828 3.465 1 94.38 90 HIS A O 1
ATOM 706 N N . GLY A 1 91 ? -10.617 -3.139 4.848 1 93.81 91 GLY A N 1
ATOM 707 C CA . GLY A 1 91 ? -9.641 -3.965 5.539 1 93.81 91 GLY A CA 1
ATOM 708 C C . GLY A 1 91 ? -8.266 -3.93 4.902 1 93.81 91 GLY A C 1
ATOM 709 O O . GLY A 1 91 ? -7.41 -4.758 5.211 1 93.81 91 GLY A O 1
ATOM 710 N N . PHE A 1 92 ? -8.07 -3.049 3.885 1 96.38 92 PHE A N 1
ATOM 711 C CA . PHE A 1 92 ? -6.742 -2.822 3.336 1 96.38 92 PHE A CA 1
ATOM 712 C C . PHE A 1 92 ? -5.832 -2.174 4.371 1 96.38 92 PHE A C 1
ATOM 714 O O . PHE A 1 92 ? -6.145 -1.106 4.898 1 96.38 92 PHE A O 1
ATOM 721 N N . PRO A 1 93 ? -4.734 -2.746 4.734 1 97.06 93 PRO A N 1
ATOM 722 C CA . PRO A 1 93 ? -3.994 -2.391 5.945 1 97.06 93 PRO A CA 1
ATOM 723 C C . PRO A 1 93 ? -3.059 -1.202 5.738 1 97.06 93 PRO A C 1
ATOM 725 O O . PRO A 1 93 ? -1.854 -1.311 5.98 1 97.06 93 PRO A O 1
ATOM 728 N N . PHE A 1 94 ? -3.629 -0.042 5.375 1 98 94 PHE A N 1
ATOM 729 C CA . PHE A 1 94 ? -2.875 1.182 5.125 1 98 94 PHE A CA 1
ATOM 730 C C . PHE A 1 94 ? -3.695 2.408 5.508 1 98 94 PHE A C 1
ATOM 732 O O . PHE A 1 94 ? -4.305 3.047 4.648 1 98 94 PHE A O 1
ATOM 739 N N . PHE A 1 95 ? -3.713 2.713 6.809 1 97.62 95 PHE A N 1
ATOM 740 C CA . PHE A 1 95 ? -4.41 3.877 7.344 1 97.62 95 PHE A CA 1
ATOM 741 C C . PHE A 1 95 ? -3.701 4.418 8.578 1 97.62 95 PHE A C 1
ATOM 743 O O . PHE A 1 95 ? -2.822 3.754 9.133 1 97.62 95 PHE A O 1
ATOM 750 N N . SER A 1 96 ? -4.074 5.645 8.945 1 98.56 96 SER A N 1
ATOM 751 C CA . SER A 1 96 ? -3.355 6.266 10.055 1 98.56 96 SER A CA 1
ATOM 752 C C . SER A 1 96 ? -4.203 7.336 10.734 1 98.56 96 SER A C 1
ATOM 754 O O . SER A 1 96 ? -5.301 7.648 10.273 1 98.56 96 SER A O 1
ATOM 756 N N . ILE A 1 97 ? -3.729 7.781 11.883 1 98.75 97 ILE A N 1
ATOM 757 C CA . ILE A 1 97 ? -4.18 8.992 12.57 1 98.75 97 ILE A CA 1
ATOM 758 C C . ILE A 1 97 ? -3.186 10.125 12.328 1 98.75 97 ILE A C 1
ATOM 760 O O . ILE A 1 97 ? -1.972 9.922 12.406 1 98.75 97 ILE A O 1
ATOM 764 N N . SER A 1 98 ? -3.705 11.258 12.016 1 98.88 98 SER A N 1
ATOM 765 C CA . SER A 1 98 ? -2.854 12.414 11.781 1 98.88 98 SER A CA 1
ATOM 766 C C . SER A 1 98 ? -3.24 13.586 12.68 1 98.88 98 SER A C 1
ATOM 768 O O . SER A 1 98 ? -4.395 14.016 12.68 1 98.88 98 SER A O 1
ATOM 770 N N . ILE A 1 99 ? -2.312 14.094 13.492 1 98.88 99 ILE A N 1
ATOM 771 C CA . ILE A 1 99 ? -2.521 15.211 14.406 1 98.88 99 ILE A CA 1
ATOM 772 C C . ILE A 1 99 ? -1.385 16.219 14.258 1 98.88 99 ILE A C 1
ATOM 774 O O . ILE A 1 99 ? -0.212 15.867 14.398 1 98.88 99 ILE A O 1
ATOM 778 N N . ALA A 1 100 ? -1.75 17.438 13.977 1 98.81 100 ALA A N 1
ATOM 779 C CA . ALA A 1 100 ? -0.765 18.5 13.898 1 98.81 100 ALA A CA 1
ATOM 780 C C . ALA A 1 100 ? -1.179 19.688 14.766 1 98.81 100 ALA A C 1
ATOM 782 O O . ALA A 1 100 ? -2.355 19.844 15.102 1 98.81 100 ALA A O 1
ATOM 783 N N . LEU A 1 101 ? -0.216 20.484 15.164 1 98.75 101 LEU A N 1
ATOM 784 C CA . LEU A 1 101 ? -0.439 21.734 15.883 1 98.75 101 LEU A CA 1
ATOM 785 C C . LEU A 1 101 ? 0.281 22.891 15.195 1 98.75 101 LEU A C 1
ATOM 787 O O . LEU A 1 101 ? 1.462 22.781 14.859 1 98.75 101 LEU A O 1
ATOM 791 N N . MET A 1 102 ? -0.477 23.906 15 1 98 102 MET A N 1
ATOM 792 C CA . MET A 1 102 ? 0.082 25.156 14.461 1 98 102 MET A CA 1
ATOM 793 C C . MET A 1 102 ? 0.033 26.266 15.5 1 98 102 MET A C 1
ATOM 795 O O . MET A 1 102 ? -0.877 26.312 16.328 1 98 102 MET A O 1
ATOM 799 N N . GLU A 1 103 ? 0.94 27.094 15.477 1 97.19 103 GLU A N 1
ATOM 800 C CA . GLU A 1 103 ? 0.921 28.391 16.156 1 97.19 103 GLU A CA 1
ATOM 801 C C . GLU A 1 103 ? 0.996 29.531 15.141 1 97.19 103 GLU A C 1
ATOM 803 O O . GLU A 1 103 ? 2.014 29.703 14.469 1 97.19 103 GLU A O 1
ATOM 808 N N . ASN A 1 104 ? -0.124 30.219 15.047 1 91.88 104 ASN A N 1
ATOM 809 C CA . ASN A 1 104 ? -0.255 31.203 13.977 1 91.88 104 ASN A CA 1
ATOM 810 C C . ASN A 1 104 ? -0.092 30.547 12.602 1 91.88 104 ASN A C 1
ATOM 812 O O . ASN A 1 104 ? -0.844 29.641 12.25 1 91.88 104 ASN A O 1
ATOM 816 N N . ASP A 1 105 ? 0.875 30.688 11.898 1 89.31 105 ASP A N 1
ATOM 817 C CA . ASP A 1 105 ? 1.018 30.125 10.562 1 89.31 105 ASP A CA 1
ATOM 818 C C . ASP A 1 105 ? 2.217 29.188 10.484 1 89.31 105 ASP A C 1
ATOM 820 O O . ASP A 1 105 ? 2.713 28.891 9.391 1 89.31 105 ASP A O 1
ATOM 824 N N . THR A 1 106 ? 2.516 28.75 11.727 1 96.5 106 THR A N 1
ATOM 825 C CA . THR A 1 106 ? 3.705 27.922 11.773 1 96.5 106 THR A CA 1
ATOM 826 C C . THR A 1 106 ? 3.373 26.547 12.344 1 96.5 106 THR A C 1
ATOM 828 O O . THR A 1 106 ? 2.73 26.438 13.391 1 96.5 106 THR A O 1
ATOM 831 N N . LEU A 1 107 ? 3.84 25.531 11.68 1 98.19 107 LEU A N 1
ATOM 832 C CA . LEU A 1 107 ? 3.689 24.188 12.203 1 98.19 107 LEU A CA 1
ATOM 833 C C . LEU A 1 107 ? 4.625 23.953 13.383 1 98.19 107 LEU A C 1
ATOM 835 O O . LEU A 1 107 ? 5.84 24.125 13.266 1 98.19 107 LEU A O 1
ATOM 839 N N . LEU A 1 108 ? 4.074 23.469 14.453 1 98.56 108 LEU A N 1
ATOM 840 C CA . LEU A 1 108 ? 4.859 23.266 15.664 1 98.56 108 LEU A CA 1
ATOM 841 C C . LEU A 1 108 ? 5.199 21.797 15.852 1 98.56 108 LEU A C 1
ATOM 843 O O . LEU A 1 108 ? 6.32 21.453 16.234 1 98.56 108 LEU A O 1
ATOM 847 N N . LEU A 1 109 ? 4.238 20.969 15.68 1 98.75 109 LEU A N 1
ATOM 848 C CA . LEU A 1 109 ? 4.457 19.531 15.828 1 98.75 109 LEU A CA 1
ATOM 849 C C . LEU A 1 109 ? 3.514 18.734 14.93 1 98.75 109 LEU A C 1
ATOM 851 O O . LEU A 1 109 ? 2.549 19.297 14.398 1 98.75 109 LEU A O 1
ATOM 855 N N . GLY A 1 110 ? 3.859 17.5 14.656 1 98.88 110 GLY A N 1
ATOM 856 C CA . GLY A 1 110 ? 3.064 16.562 13.875 1 98.88 110 GLY A CA 1
ATOM 857 C C . GLY A 1 110 ? 3.264 15.125 14.297 1 98.88 110 GLY A C 1
ATOM 858 O O . GLY A 1 110 ? 4.383 14.711 14.602 1 98.88 110 GLY A O 1
ATOM 859 N N . VAL A 1 111 ? 2.107 14.406 14.312 1 98.94 111 VAL A N 1
ATOM 860 C CA . VAL A 1 111 ? 2.107 12.984 14.648 1 98.94 111 VAL A CA 1
ATOM 861 C C . VAL A 1 111 ? 1.273 12.211 13.625 1 98.94 111 VAL A C 1
ATOM 863 O O . VAL A 1 111 ? 0.138 12.594 13.328 1 98.94 111 VAL A O 1
ATOM 866 N N . VAL A 1 112 ? 1.864 11.266 13.031 1 98.94 112 VAL A N 1
ATOM 867 C CA . VAL A 1 112 ? 1.165 10.281 12.211 1 98.94 112 VAL A CA 1
ATOM 868 C C . VAL A 1 112 ? 1.351 8.883 12.805 1 98.94 112 VAL A C 1
ATOM 870 O O . VAL A 1 112 ? 2.48 8.43 12.992 1 98.94 112 VAL A O 1
ATOM 873 N N . PHE A 1 113 ? 0.222 8.219 13.102 1 98.94 113 PHE A N 1
ATOM 874 C CA . PHE A 1 113 ? 0.321 6.93 13.773 1 98.94 113 PHE A CA 1
ATOM 875 C C . PHE A 1 113 ? -0.356 5.836 12.953 1 98.94 113 PHE A C 1
ATOM 877 O O . PHE A 1 113 ? -1.533 5.953 12.609 1 98.94 113 PHE A O 1
ATOM 884 N N . ASP A 1 114 ? 0.416 4.887 12.531 1 98.81 114 ASP A N 1
ATOM 885 C CA . ASP A 1 114 ? -0.071 3.65 11.93 1 98.81 114 ASP A CA 1
ATOM 886 C C . ASP A 1 114 ? -0.279 2.568 12.992 1 98.81 114 ASP A C 1
ATOM 888 O O . ASP A 1 114 ? 0.676 1.906 13.406 1 98.81 114 ASP A O 1
ATOM 892 N N . PRO A 1 115 ? -1.486 2.361 13.43 1 98.19 115 PRO A N 1
ATOM 893 C CA . PRO A 1 115 ? -1.71 1.428 14.531 1 98.19 115 PRO A CA 1
ATOM 894 C C . PRO A 1 115 ? -1.507 -0.029 14.125 1 98.19 115 PRO A C 1
ATOM 896 O O . PRO A 1 115 ? -1.236 -0.88 14.977 1 98.19 115 PRO A O 1
ATOM 899 N N . LEU A 1 116 ? -1.642 -0.355 12.883 1 97.19 116 LEU A N 1
ATOM 900 C CA . LEU A 1 116 ? -1.479 -1.734 12.43 1 97.19 116 LEU A CA 1
ATOM 901 C C . LEU A 1 116 ? -0.022 -2.172 12.539 1 97.19 116 LEU A C 1
ATOM 903 O O . LEU A 1 116 ? 0.262 -3.312 12.914 1 97.19 116 LEU A O 1
ATOM 907 N N . ARG A 1 117 ? 0.892 -1.262 12.211 1 96.81 117 ARG A N 1
ATOM 908 C CA . ARG A 1 117 ? 2.314 -1.581 12.258 1 96.81 117 ARG A CA 1
ATOM 909 C C . ARG A 1 117 ? 2.945 -1.081 13.547 1 96.81 117 ARG A C 1
ATOM 911 O O . ARG A 1 117 ? 4.133 -1.305 13.797 1 96.81 117 ARG A O 1
ATOM 918 N N . ASN A 1 118 ? 2.127 -0.422 14.32 1 98.06 118 ASN A N 1
ATOM 919 C CA . ASN A 1 118 ? 2.619 0.226 15.531 1 98.06 118 ASN A CA 1
ATOM 920 C C . ASN A 1 118 ? 3.818 1.124 15.234 1 98.06 118 ASN A C 1
ATOM 922 O O . ASN A 1 118 ? 4.84 1.045 15.922 1 98.06 118 ASN A O 1
ATOM 926 N N . GLU A 1 119 ? 3.719 1.858 14.266 1 98.62 119 GLU A N 1
ATOM 927 C CA . GLU A 1 119 ? 4.711 2.871 13.914 1 98.62 119 GLU A CA 1
ATOM 928 C C . GLU A 1 119 ? 4.184 4.277 14.188 1 98.62 119 GLU A C 1
ATOM 930 O O . GLU A 1 119 ? 3.166 4.688 13.625 1 98.62 119 GLU A O 1
ATOM 935 N N . LEU A 1 120 ? 4.824 4.902 15.062 1 98.88 120 LEU A N 1
ATOM 936 C CA . LEU A 1 120 ? 4.469 6.27 15.43 1 98.88 120 LEU A CA 1
ATOM 937 C C . LEU A 1 120 ? 5.508 7.258 14.914 1 98.88 120 LEU A C 1
ATOM 939 O O . LEU A 1 120 ? 6.656 7.254 15.359 1 98.88 120 LEU A O 1
ATOM 943 N N . PHE A 1 121 ? 5.094 8.078 13.953 1 98.94 121 PHE A N 1
ATOM 944 C CA . PHE A 1 121 ? 5.934 9.125 13.383 1 98.94 121 PHE A CA 1
ATOM 945 C C . PHE A 1 121 ? 5.668 10.461 14.07 1 98.94 121 PHE A C 1
ATOM 947 O O . PHE A 1 121 ? 4.516 10.859 14.234 1 98.94 121 PHE A O 1
ATOM 954 N N . SER A 1 122 ? 6.703 11.125 14.477 1 98.94 122 SER A N 1
ATOM 955 C CA . SER A 1 122 ? 6.512 12.383 15.195 1 98.94 122 SER A CA 1
ATOM 956 C C . SER A 1 122 ? 7.609 13.383 14.852 1 98.94 122 SER A C 1
ATOM 958 O O . SER A 1 122 ? 8.734 12.992 14.531 1 98.94 122 SER A O 1
ATOM 960 N N . ALA A 1 123 ? 7.262 14.602 14.898 1 98.88 123 ALA A N 1
ATOM 961 C CA . ALA A 1 123 ? 8.219 15.688 14.695 1 98.88 123 ALA A CA 1
ATOM 962 C C . ALA A 1 123 ? 7.82 16.922 15.492 1 98.88 123 ALA A C 1
ATOM 964 O O . ALA A 1 123 ? 6.629 17.188 15.703 1 98.88 123 ALA A O 1
ATOM 965 N N . GLU A 1 124 ? 8.742 17.594 15.938 1 98.38 124 GLU A N 1
ATOM 966 C CA . GLU A 1 124 ? 8.648 18.938 16.5 1 98.38 124 GLU A CA 1
ATOM 967 C C . GLU A 1 124 ? 9.57 19.906 15.758 1 98.38 124 GLU A C 1
ATOM 969 O O . GLU A 1 124 ? 10.703 19.562 15.422 1 98.38 124 GLU A O 1
ATOM 974 N N . ARG A 1 125 ? 9.055 21.094 15.547 1 98.19 125 ARG A N 1
ATOM 975 C CA . ARG A 1 125 ? 9.82 22.062 14.781 1 98.19 125 ARG A CA 1
ATOM 976 C C . ARG A 1 125 ? 11.203 22.281 15.391 1 98.19 125 ARG A C 1
ATOM 978 O O . ARG A 1 125 ? 11.312 22.594 16.578 1 98.19 125 ARG A O 1
ATOM 985 N N . GLY A 1 126 ? 12.172 22.047 14.602 1 98.12 126 GLY A N 1
ATOM 986 C CA . GLY A 1 126 ? 13.547 22.297 15.023 1 98.12 126 GLY A CA 1
ATOM 987 C C . GLY A 1 126 ? 14.141 21.156 15.812 1 98.12 126 GLY A C 1
ATOM 988 O O . GLY A 1 126 ? 15.297 21.219 16.234 1 98.12 126 GLY A O 1
ATOM 989 N N . ALA A 1 127 ? 13.406 20.031 15.961 1 98.06 127 ALA A N 1
ATOM 990 C CA . ALA A 1 127 ? 13.883 18.969 16.844 1 98.06 127 ALA A CA 1
ATOM 991 C C . ALA A 1 127 ? 14.062 17.672 16.078 1 98.06 127 ALA A C 1
ATOM 993 O O . ALA A 1 127 ? 14.414 16.641 16.656 1 98.06 127 ALA A O 1
ATOM 994 N N . GLY A 1 128 ? 13.844 17.656 14.805 1 98.44 128 GLY A N 1
ATOM 995 C CA . GLY A 1 128 ? 13.984 16.438 14.016 1 98.44 128 GLY A CA 1
ATOM 996 C C . GLY A 1 128 ? 12.719 15.617 13.961 1 98.44 128 GLY A C 1
ATOM 997 O O . GLY A 1 128 ? 11.68 16.016 14.492 1 98.44 128 GLY A O 1
ATOM 998 N N . ALA A 1 129 ? 12.711 14.562 13.281 1 98.81 129 ALA A N 1
ATOM 999 C CA . ALA A 1 129 ? 11.602 13.633 13.117 1 98.81 129 ALA A CA 1
ATOM 1000 C C . ALA A 1 129 ? 12 12.227 13.555 1 98.81 129 ALA A C 1
ATOM 1002 O O . ALA A 1 129 ? 13.156 11.836 13.43 1 98.81 129 ALA A O 1
ATOM 1003 N N . TRP A 1 130 ? 11 11.477 14 1 98.81 130 TRP A N 1
ATOM 1004 C CA . TRP A 1 130 ? 11.273 10.148 14.555 1 98.81 130 TRP A CA 1
ATOM 1005 C C . TRP A 1 130 ? 10.172 9.172 14.172 1 98.81 130 TRP A C 1
ATOM 1007 O O . TRP A 1 130 ? 9.016 9.562 13.984 1 98.81 130 TRP A O 1
ATOM 1017 N N . CYS A 1 131 ? 10.516 7.977 14.016 1 98.69 131 CYS A N 1
ATOM 1018 C CA . CYS A 1 131 ? 9.602 6.844 14.039 1 98.69 131 CYS A CA 1
ATOM 1019 C C . CYS A 1 131 ? 9.883 5.941 15.234 1 98.69 131 CYS A C 1
ATOM 1021 O O . CYS A 1 131 ? 10.93 5.301 15.305 1 98.69 131 CYS A O 1
ATOM 1023 N N . ASN A 1 132 ? 8.875 5.953 16.062 1 97.69 132 ASN A N 1
ATOM 1024 C CA . ASN A 1 132 ? 9.156 5.34 17.359 1 97.69 132 ASN A CA 1
ATOM 1025 C C . ASN A 1 132 ? 10.43 5.898 17.984 1 97.69 132 ASN A C 1
ATOM 1027 O O . ASN A 1 132 ? 10.523 7.102 18.234 1 97.69 132 ASN A O 1
ATOM 1031 N N . GLU A 1 133 ? 11.539 5.125 18.109 1 95.62 133 GLU A N 1
ATOM 1032 C CA . GLU A 1 133 ? 12.742 5.617 18.766 1 95.62 133 GLU A CA 1
ATOM 1033 C C . GLU A 1 133 ? 13.859 5.867 17.75 1 95.62 133 GLU A C 1
ATOM 1035 O O . GLU A 1 133 ? 14.992 6.164 18.141 1 95.62 133 GLU A O 1
ATOM 1040 N N . GLN A 1 134 ? 13.531 5.859 16.562 1 96.12 134 GLN A N 1
ATOM 1041 C CA . GLN A 1 134 ? 14.547 6 15.531 1 96.12 134 GLN A CA 1
ATOM 1042 C C . GLN A 1 134 ? 14.414 7.336 14.805 1 96.12 134 GLN A C 1
ATOM 1044 O O . GLN A 1 134 ? 13.328 7.684 14.336 1 96.12 134 GLN A O 1
ATOM 1049 N N . ARG A 1 135 ? 15.492 8.031 14.648 1 97.94 135 ARG A N 1
ATOM 1050 C CA . ARG A 1 135 ? 15.484 9.289 13.914 1 97.94 135 ARG A CA 1
ATOM 1051 C C . ARG A 1 135 ? 15.25 9.047 12.422 1 97.94 135 ARG A C 1
ATOM 1053 O O . ARG A 1 135 ? 15.766 8.086 11.859 1 97.94 135 ARG A O 1
ATOM 1060 N N . LEU A 1 136 ? 14.547 9.898 11.844 1 98.31 136 LEU A N 1
ATOM 1061 C CA . LEU A 1 136 ? 14.195 9.758 10.438 1 98.31 136 LEU A CA 1
ATOM 1062 C C . LEU A 1 136 ? 15.07 10.648 9.562 1 98.31 136 LEU A C 1
ATOM 1064 O O . LEU A 1 136 ? 15.5 11.719 10 1 98.31 136 LEU A O 1
ATOM 1068 N N . ARG A 1 137 ? 15.312 10.211 8.414 1 98.25 137 ARG A N 1
ATOM 1069 C CA . ARG A 1 137 ? 15.914 10.984 7.336 1 98.25 137 ARG A CA 1
ATOM 1070 C C . ARG A 1 137 ? 15.312 10.594 5.988 1 98.25 137 ARG A C 1
ATOM 1072 O O . ARG A 1 137 ? 15.062 9.414 5.73 1 98.25 137 ARG A O 1
ATOM 1079 N N . VAL A 1 138 ? 15.125 11.562 5.191 1 98.62 138 VAL A N 1
ATOM 1080 C CA . VAL A 1 138 ? 14.648 11.281 3.844 1 98.62 138 VAL A CA 1
ATOM 1081 C C . VAL A 1 138 ? 15.695 10.484 3.072 1 98.62 138 VAL A C 1
ATOM 1083 O O . VAL A 1 138 ? 16.859 10.406 3.494 1 98.62 138 VAL A O 1
ATOM 1086 N N . SER A 1 139 ? 15.312 9.867 1.977 1 97.31 139 SER A N 1
ATOM 1087 C CA . SER A 1 139 ? 16.203 9.023 1.181 1 97.31 139 SER A CA 1
ATOM 1088 C C . SER A 1 139 ? 17.297 9.852 0.516 1 97.31 139 SER A C 1
ATOM 1090 O O . SER A 1 139 ? 17.188 11.07 0.427 1 97.31 139 SER A O 1
ATOM 1092 N N . ALA A 1 140 ? 18.312 9.148 0.011 1 96 140 ALA A N 1
ATOM 1093 C CA . ALA A 1 140 ? 19.422 9.797 -0.701 1 96 140 ALA A CA 1
ATOM 1094 C C . ALA A 1 140 ? 19.328 9.523 -2.201 1 96 140 ALA A C 1
ATOM 1096 O O . ALA A 1 140 ? 20.312 9.703 -2.926 1 96 140 ALA A O 1
ATOM 1097 N N . THR A 1 141 ? 18.188 9.008 -2.637 1 96.19 141 THR A N 1
ATOM 1098 C CA . THR A 1 141 ? 18.031 8.734 -4.059 1 96.19 141 THR A CA 1
ATOM 1099 C C . THR A 1 141 ? 18.344 9.969 -4.891 1 96.19 141 THR A C 1
ATOM 1101 O O . THR A 1 141 ? 17.75 11.031 -4.684 1 96.19 141 THR A O 1
ATOM 1104 N N . PRO A 1 142 ? 19.109 9.836 -5.914 1 96.56 142 PRO A N 1
ATOM 1105 C CA . PRO A 1 142 ? 19.688 11.039 -6.52 1 96.56 142 PRO A CA 1
ATOM 1106 C C . PRO A 1 142 ? 18.875 11.555 -7.699 1 96.56 142 PRO A C 1
ATOM 1108 O O . PRO A 1 142 ? 18.984 12.727 -8.07 1 96.56 142 PRO A O 1
ATOM 1111 N N . THR A 1 143 ? 18.109 10.633 -8.383 1 97.75 143 THR A N 1
ATOM 1112 C CA . THR A 1 143 ? 17.438 11.039 -9.609 1 97.75 143 THR A CA 1
ATOM 1113 C C . THR A 1 143 ? 15.977 10.578 -9.586 1 97.75 143 THR A C 1
ATOM 1115 O O . THR A 1 143 ? 15.633 9.625 -8.898 1 97.75 143 THR A O 1
ATOM 1118 N N . LEU A 1 144 ? 15.172 11.281 -10.312 1 98.19 144 LEU A N 1
ATOM 1119 C CA . LEU A 1 144 ? 13.773 10.898 -10.461 1 98.19 144 LEU A CA 1
ATOM 1120 C C . LEU A 1 144 ? 13.648 9.5 -11.055 1 98.19 144 LEU A C 1
ATOM 1122 O O . LEU A 1 144 ? 12.805 8.711 -10.625 1 98.19 144 LEU A O 1
ATOM 1126 N N . ALA A 1 145 ? 14.516 9.125 -11.977 1 96.94 145 ALA A N 1
ATOM 1127 C CA . ALA A 1 145 ? 14.484 7.84 -12.664 1 96.94 145 ALA A CA 1
ATOM 1128 C C . ALA A 1 145 ? 14.727 6.684 -11.695 1 96.94 145 ALA A C 1
ATOM 1130 O O . ALA A 1 145 ? 14.211 5.582 -11.898 1 96.94 145 ALA A O 1
ATOM 1131 N N . SER A 1 146 ? 15.422 6.906 -10.641 1 96.44 146 SER A N 1
ATOM 1132 C CA . SER A 1 146 ? 15.742 5.863 -9.672 1 96.44 146 SER A CA 1
ATOM 1133 C C . SER A 1 146 ? 14.805 5.922 -8.469 1 96.44 146 SER A C 1
ATOM 1135 O O . SER A 1 146 ? 15 5.195 -7.492 1 96.44 146 SER A O 1
ATOM 1137 N N . SER A 1 147 ? 13.75 6.738 -8.555 1 97.81 147 SER A N 1
ATOM 1138 C CA . SER A 1 147 ? 12.922 7.027 -7.383 1 97.81 147 SER A CA 1
ATOM 1139 C C . SER A 1 147 ? 11.672 6.148 -7.363 1 97.81 147 SER A C 1
ATOM 1141 O O . SER A 1 147 ? 11.258 5.633 -8.398 1 97.81 147 SER A O 1
ATOM 1143 N N . LEU A 1 148 ? 11.227 5.875 -6.203 1 98.12 148 LEU A N 1
ATOM 1144 C CA . LEU A 1 148 ? 9.883 5.371 -5.914 1 98.12 148 LEU A CA 1
ATOM 1145 C C . LEU A 1 148 ? 9.016 6.457 -5.293 1 98.12 148 LEU A C 1
ATOM 1147 O O . LEU A 1 148 ? 9.359 7.008 -4.242 1 98.12 148 LEU A O 1
ATOM 1151 N N . VAL A 1 149 ? 7.887 6.809 -5.941 1 98.88 149 VAL A N 1
ATOM 1152 C CA . VAL A 1 149 ? 7.102 7.957 -5.504 1 98.88 149 VAL A CA 1
ATOM 1153 C C . VAL A 1 149 ? 5.66 7.527 -5.25 1 98.88 149 VAL A C 1
ATOM 1155 O O . VAL A 1 149 ? 5.285 6.387 -5.527 1 98.88 149 VAL A O 1
ATOM 1158 N N . SER A 1 150 ? 4.91 8.367 -4.562 1 98.88 150 SER A N 1
ATOM 1159 C CA . SER A 1 150 ? 3.506 8.062 -4.301 1 98.88 150 SER A CA 1
ATOM 1160 C C . SER A 1 150 ? 2.613 9.258 -4.617 1 98.88 150 SER A C 1
ATOM 1162 O O . SER A 1 150 ? 3.098 10.383 -4.762 1 98.88 150 SER A O 1
ATOM 1164 N N . THR A 1 151 ? 1.349 8.945 -4.781 1 98.62 151 THR A N 1
ATOM 1165 C CA . THR A 1 151 ? 0.374 9.992 -5.051 1 98.62 151 THR A CA 1
ATOM 1166 C C . THR A 1 151 ? -1.027 9.555 -4.637 1 98.62 151 THR A C 1
ATOM 1168 O O . THR A 1 151 ? -1.193 8.508 -4.008 1 98.62 151 THR A O 1
ATOM 1171 N N . GLY A 1 152 ? -1.979 10.414 -4.793 1 96.88 152 GLY A N 1
ATOM 1172 C CA . GLY A 1 152 ? -3.406 10.188 -4.637 1 96.88 152 GLY A CA 1
ATOM 1173 C C . GLY A 1 152 ? -4.246 10.938 -5.652 1 96.88 152 GLY A C 1
ATOM 1174 O O . GLY A 1 152 ? -3.711 11.656 -6.504 1 96.88 152 GLY A O 1
ATOM 1175 N N . PHE A 1 153 ? -5.5 10.695 -5.574 1 95.19 153 PHE A N 1
ATOM 1176 C CA . PHE A 1 153 ? -6.449 11.305 -6.5 1 95.19 153 PHE A CA 1
ATOM 1177 C C . PHE A 1 153 ? -7.586 11.984 -5.746 1 95.19 153 PHE A C 1
ATOM 1179 O O . PHE A 1 153 ? -7.938 11.57 -4.641 1 95.19 153 PHE A O 1
ATOM 1186 N N . PRO A 1 154 ? -8.133 12.984 -6.348 1 92.12 154 PRO A N 1
ATOM 1187 C CA . PRO A 1 154 ? -9.211 13.695 -5.656 1 92.12 154 PRO A CA 1
ATOM 1188 C C . PRO A 1 154 ? -10.508 12.891 -5.594 1 92.12 154 PRO A C 1
ATOM 1190 O O . PRO A 1 154 ? -10.734 12.023 -6.438 1 92.12 154 PRO A O 1
ATOM 1193 N N . TYR A 1 155 ? -11.305 13.258 -4.625 1 83.25 155 TYR A N 1
ATOM 1194 C CA . TYR A 1 155 ? -12.562 12.555 -4.402 1 83.25 155 TYR A CA 1
ATOM 1195 C C . TYR A 1 155 ? -13.5 12.719 -5.594 1 83.25 155 TYR A C 1
ATOM 1197 O O . TYR A 1 155 ? -14.328 11.844 -5.871 1 83.25 155 TYR A O 1
ATOM 1205 N N . ASP A 1 156 ? -13.359 13.828 -6.285 1 89.56 156 ASP A N 1
ATOM 1206 C CA . ASP A 1 156 ? -14.219 14.078 -7.438 1 89.56 156 ASP A CA 1
ATOM 1207 C C . ASP A 1 156 ? -13.508 13.727 -8.742 1 89.56 156 ASP A C 1
ATOM 1209 O O . ASP A 1 156 ? -13.703 14.398 -9.758 1 89.56 156 ASP A O 1
ATOM 1213 N N . TYR A 1 157 ? -12.664 12.789 -8.695 1 91.88 157 TYR A N 1
ATOM 1214 C CA . TYR A 1 157 ? -11.836 12.336 -9.805 1 91.88 157 TYR A CA 1
ATOM 1215 C C . TYR A 1 157 ? -12.672 12.156 -11.07 1 91.88 157 TYR A C 1
ATOM 1217 O O . TYR A 1 157 ? -12.266 12.586 -12.148 1 91.88 157 TYR A O 1
ATOM 1225 N N . ALA A 1 158 ? -13.867 11.641 -10.977 1 90.5 158 ALA A N 1
ATOM 1226 C CA . ALA A 1 158 ? -14.68 11.242 -12.125 1 90.5 158 ALA A CA 1
ATOM 1227 C C . ALA A 1 158 ? -15.273 12.461 -12.828 1 90.5 158 ALA A C 1
ATOM 1229 O O . ALA A 1 158 ? -15.641 12.383 -14 1 90.5 158 ALA A O 1
ATOM 1230 N N . THR A 1 159 ? -15.297 13.594 -12.125 1 91.88 159 THR A N 1
ATOM 1231 C CA . THR A 1 159 ? -16.078 14.703 -12.664 1 91.88 159 THR A CA 1
ATOM 1232 C C . THR A 1 159 ? -15.188 15.914 -12.922 1 91.88 159 THR A C 1
ATOM 1234 O O . THR A 1 159 ? -15.648 16.938 -13.445 1 91.88 159 THR A O 1
ATOM 1237 N N . THR A 1 160 ? -13.93 15.766 -12.578 1 89.94 160 THR A N 1
ATOM 1238 C CA . THR A 1 160 ? -13.047 16.922 -12.758 1 89.94 160 THR A CA 1
ATOM 1239 C C . THR A 1 160 ? -11.938 16.594 -13.758 1 89.94 160 THR A C 1
ATOM 1241 O O . THR A 1 160 ? -11.438 15.469 -13.797 1 89.94 160 THR A O 1
ATOM 1244 N N . ALA A 1 161 ? -11.555 17.547 -14.539 1 88.38 161 ALA A N 1
ATOM 1245 C CA . ALA A 1 161 ? -10.438 17.406 -15.469 1 88.38 161 ALA A CA 1
ATOM 1246 C C . ALA A 1 161 ? -9.102 17.516 -14.742 1 88.38 161 ALA A C 1
ATOM 1248 O O . ALA A 1 161 ? -8.109 16.922 -15.164 1 88.38 161 ALA A O 1
ATOM 1249 N N . ASP A 1 162 ? -9.109 18.312 -13.742 1 91.94 162 ASP A N 1
ATOM 1250 C CA . ASP A 1 162 ? -7.93 18.469 -12.898 1 91.94 162 ASP A CA 1
ATOM 1251 C C . ASP A 1 162 ? -7.836 17.359 -11.859 1 91.94 162 ASP A C 1
ATOM 1253 O O . ASP A 1 162 ? -8.031 17.609 -10.664 1 91.94 162 ASP A O 1
ATOM 1257 N N . ASN A 1 163 ? -7.422 16.141 -12.375 1 93.69 163 ASN A N 1
ATOM 1258 C CA . ASN A 1 163 ? -7.594 15 -11.484 1 93.69 163 ASN A CA 1
ATOM 1259 C C . ASN A 1 163 ? -6.297 14.219 -11.32 1 93.69 163 ASN A C 1
ATOM 1261 O O . ASN A 1 163 ? -6.312 13.055 -10.906 1 93.69 163 ASN A O 1
ATOM 1265 N N . ASN A 1 164 ? -5.152 14.734 -11.766 1 96.5 164 ASN A N 1
ATOM 1266 C CA . ASN A 1 164 ? -3.836 14.164 -11.5 1 96.5 164 ASN A CA 1
ATOM 1267 C C . ASN A 1 164 ? -3.514 13.023 -12.461 1 96.5 164 ASN A C 1
ATOM 1269 O O . ASN A 1 164 ? -2.492 12.352 -12.312 1 96.5 164 ASN A O 1
ATOM 1273 N N . THR A 1 165 ? -4.406 12.734 -13.484 1 95.81 165 THR A N 1
ATOM 1274 C CA . THR A 1 165 ? -4.203 11.609 -14.391 1 95.81 165 THR A CA 1
ATOM 1275 C C . THR A 1 165 ? -2.979 11.836 -15.273 1 95.81 165 THR A C 1
ATOM 1277 O O . THR A 1 165 ? -2.146 10.945 -15.438 1 95.81 165 THR A O 1
ATOM 1280 N N . ARG A 1 166 ? -2.881 13.008 -15.805 1 95.69 166 ARG A N 1
ATOM 1281 C CA . ARG A 1 166 ? -1.767 13.336 -16.688 1 95.69 166 ARG A CA 1
ATOM 1282 C C . ARG A 1 166 ? -0.436 13.242 -15.945 1 95.69 166 ARG A C 1
ATOM 1284 O O . ARG A 1 166 ? 0.533 12.688 -16.469 1 95.69 166 ARG A O 1
ATOM 1291 N N . GLN A 1 167 ? -0.378 13.844 -14.766 1 97.44 167 GLN A N 1
ATOM 1292 C CA . GLN A 1 167 ? 0.835 13.82 -13.953 1 97.44 167 GLN A CA 1
ATOM 1293 C C . GLN A 1 167 ? 1.217 12.391 -13.578 1 97.44 167 GLN A C 1
ATOM 1295 O O . GLN A 1 167 ? 2.389 12.016 -13.641 1 97.44 167 GLN A O 1
ATOM 1300 N N . PHE A 1 168 ? 0.197 11.617 -13.242 1 97.38 168 PHE A N 1
ATOM 1301 C CA . PHE A 1 168 ? 0.424 10.227 -12.883 1 97.38 168 PHE A CA 1
ATOM 1302 C C . PHE A 1 168 ? 1.076 9.469 -14.031 1 97.38 168 PHE A C 1
ATOM 1304 O O . PHE A 1 168 ? 2.066 8.758 -13.836 1 97.38 168 PHE A O 1
ATOM 1311 N N . THR A 1 169 ? 0.512 9.602 -15.195 1 95.94 169 THR A N 1
ATOM 1312 C CA . THR A 1 169 ? 1.002 8.891 -16.375 1 95.94 169 THR A CA 1
ATOM 1313 C C . THR A 1 169 ? 2.445 9.281 -16.672 1 95.94 169 THR A C 1
ATOM 1315 O O . THR A 1 169 ? 3.281 8.414 -16.953 1 95.94 169 THR A O 1
ATOM 1318 N N . ARG A 1 170 ? 2.732 10.477 -16.531 1 96.5 170 ARG A N 1
ATOM 1319 C CA . ARG A 1 170 ? 4.074 10.984 -16.797 1 96.5 170 ARG A CA 1
ATOM 1320 C C . ARG A 1 170 ? 5.078 10.438 -15.789 1 96.5 170 ARG A C 1
ATOM 1322 O O . ARG A 1 170 ? 6.152 9.969 -16.172 1 96.5 170 ARG A O 1
ATOM 1329 N N . LEU A 1 171 ? 4.723 10.5 -14.57 1 98.06 171 LEU A N 1
ATOM 1330 C CA . LEU A 1 171 ? 5.656 10.102 -13.516 1 98.06 171 LEU A CA 1
ATOM 1331 C C . LEU A 1 171 ? 5.801 8.586 -13.461 1 98.06 171 LEU A C 1
ATOM 1333 O O . LEU A 1 171 ? 6.875 8.07 -13.141 1 98.06 171 LEU A O 1
ATOM 1337 N N . GLN A 1 172 ? 4.703 7.887 -13.789 1 97.12 172 GLN A N 1
ATOM 1338 C CA . GLN A 1 172 ? 4.797 6.434 -13.891 1 97.12 172 GLN A CA 1
ATOM 1339 C C . GLN A 1 172 ? 5.84 6.023 -14.922 1 97.12 172 GLN A C 1
ATOM 1341 O O . GLN A 1 172 ? 6.535 5.02 -14.75 1 97.12 172 GLN A O 1
ATOM 1346 N N . ALA A 1 173 ? 6.008 6.793 -15.953 1 96.56 173 ALA A N 1
ATOM 1347 C CA . ALA A 1 173 ? 6.926 6.488 -17.047 1 96.56 173 ALA A CA 1
ATOM 1348 C C . ALA A 1 173 ? 8.352 6.91 -16.703 1 96.56 173 ALA A C 1
ATOM 1350 O O . ALA A 1 173 ? 9.305 6.5 -17.375 1 96.56 173 ALA A O 1
ATOM 1351 N N . ARG A 1 174 ? 8.508 7.664 -15.617 1 96.69 174 ARG A N 1
ATOM 1352 C CA . ARG A 1 174 ? 9.797 8.305 -15.422 1 96.69 174 ARG A CA 1
ATOM 1353 C C . ARG A 1 174 ? 10.422 7.902 -14.094 1 96.69 174 ARG A C 1
ATOM 1355 O O . ARG A 1 174 ? 11.461 8.43 -13.703 1 96.69 174 ARG A O 1
ATOM 1362 N N . THR A 1 175 ? 9.766 7.109 -13.367 1 97.56 175 THR A N 1
ATOM 1363 C CA . THR A 1 175 ? 10.242 6.637 -12.07 1 97.56 175 THR A CA 1
ATOM 1364 C C . THR A 1 175 ? 10.289 5.113 -12.031 1 97.56 175 THR A C 1
ATOM 1366 O O . THR A 1 175 ? 9.961 4.453 -13.023 1 97.56 175 THR A O 1
ATOM 1369 N N . GLN A 1 176 ? 10.766 4.555 -10.875 1 95.31 176 GLN A N 1
ATOM 1370 C CA . GLN A 1 176 ? 10.766 3.105 -10.695 1 95.31 176 GLN A CA 1
ATOM 1371 C C . GLN A 1 176 ? 9.375 2.602 -10.305 1 95.31 176 GLN A C 1
ATOM 1373 O O . GLN A 1 176 ? 9.156 1.392 -10.219 1 95.31 176 GLN A O 1
ATOM 1378 N N . GLY A 1 177 ? 8.484 3.555 -10.062 1 96.75 177 GLY A N 1
ATOM 1379 C CA . GLY A 1 177 ? 7.105 3.201 -9.758 1 96.75 177 GLY A CA 1
ATOM 1380 C C . GLY A 1 177 ? 6.367 4.285 -8.992 1 96.75 177 GLY A C 1
ATOM 1381 O O . GLY A 1 177 ? 6.988 5.078 -8.281 1 96.75 177 GLY A O 1
ATOM 1382 N N . VAL A 1 178 ? 5.059 4.348 -9.195 1 98.44 178 VAL A N 1
ATOM 1383 C CA . VAL A 1 178 ? 4.18 5.219 -8.422 1 98.44 178 VAL A CA 1
ATOM 1384 C C . VAL A 1 178 ? 3.275 4.379 -7.523 1 98.44 178 VAL A C 1
ATOM 1386 O O . VAL A 1 178 ? 2.523 3.529 -8.016 1 98.44 178 VAL A O 1
ATOM 1389 N N . ARG A 1 179 ? 3.424 4.59 -6.258 1 98.69 179 ARG A N 1
ATOM 1390 C CA . ARG A 1 179 ? 2.578 3.885 -5.301 1 98.69 179 ARG A CA 1
ATOM 1391 C C . ARG A 1 179 ? 1.333 4.699 -4.965 1 98.69 179 ARG A C 1
ATOM 1393 O O . ARG A 1 179 ? 1.4 5.926 -4.84 1 98.69 179 ARG A O 1
ATOM 1400 N N . ARG A 1 180 ? 0.263 4.031 -4.867 1 98.12 180 ARG A N 1
ATOM 1401 C CA . ARG A 1 180 ? -1.036 4.539 -4.441 1 98.12 180 ARG A CA 1
ATOM 1402 C C . ARG A 1 180 ? -1.643 3.652 -3.359 1 98.12 180 ARG A C 1
ATOM 1404 O O . ARG A 1 180 ? -2.48 2.797 -3.65 1 98.12 180 ARG A O 1
ATOM 1411 N N . ALA A 1 181 ? -1.312 4.004 -2.154 1 97.56 181 ALA A N 1
ATOM 1412 C CA . ALA A 1 181 ? -1.729 3.115 -1.074 1 97.56 181 ALA A CA 1
ATOM 1413 C C . ALA A 1 181 ? -2.941 3.678 -0.338 1 97.56 181 ALA A C 1
ATOM 1415 O O . ALA A 1 181 ? -3.629 2.951 0.384 1 97.56 181 ALA A O 1
ATOM 1416 N N . GLY A 1 182 ? -3.205 4.957 -0.358 1 97 182 GLY A N 1
ATOM 1417 C CA . GLY A 1 182 ? -4.531 5.414 0.018 1 97 182 GLY A CA 1
ATOM 1418 C C . GLY A 1 182 ? -4.555 6.164 1.336 1 97 182 GLY A C 1
ATOM 1419 O O . GLY A 1 182 ? -5.617 6.359 1.928 1 97 182 GLY A O 1
ATOM 1420 N N . SER A 1 183 ? -3.41 6.586 1.845 1 97.62 183 SER A N 1
ATOM 1421 C CA . SER A 1 183 ? -3.287 7.434 3.027 1 97.62 183 SER A CA 1
ATOM 1422 C C . SER A 1 183 ? -2.211 8.492 2.84 1 97.62 183 SER A C 1
ATOM 1424 O O . SER A 1 183 ? -1.017 8.195 2.924 1 97.62 183 SER A O 1
ATOM 1426 N N . ALA A 1 184 ? -2.678 9.695 2.635 1 97.94 184 ALA A N 1
ATOM 1427 C CA . ALA A 1 184 ? -1.748 10.789 2.34 1 97.94 184 ALA A CA 1
ATOM 1428 C C . ALA A 1 184 ? -0.79 11.023 3.504 1 97.94 184 ALA A C 1
ATOM 1430 O O . ALA A 1 184 ? 0.412 11.211 3.299 1 97.94 184 ALA A O 1
ATOM 1431 N N . ALA A 1 185 ? -1.332 11 4.707 1 98.62 185 ALA A N 1
ATOM 1432 C CA . ALA A 1 185 ? -0.5 11.227 5.887 1 98.62 185 ALA A CA 1
ATOM 1433 C C . ALA A 1 185 ? 0.599 10.172 5.988 1 98.62 185 ALA A C 1
ATOM 1435 O O . ALA A 1 185 ? 1.757 10.5 6.266 1 98.62 185 ALA A O 1
ATOM 1436 N N . LEU A 1 186 ? 0.256 8.945 5.715 1 98.62 186 LEU A N 1
ATOM 1437 C CA . LEU A 1 186 ? 1.237 7.863 5.785 1 98.62 186 LEU A CA 1
ATOM 1438 C C . LEU A 1 186 ? 2.25 7.977 4.652 1 98.62 186 LEU A C 1
ATOM 1440 O O . LEU A 1 186 ? 3.436 7.691 4.84 1 98.62 186 LEU A O 1
ATOM 1444 N N . ASP A 1 187 ? 1.783 8.32 3.488 1 98.81 187 ASP A N 1
ATOM 1445 C CA . ASP A 1 187 ? 2.699 8.508 2.369 1 98.81 187 ASP A CA 1
ATOM 1446 C C . ASP A 1 187 ? 3.742 9.578 2.689 1 98.81 187 ASP A C 1
ATOM 1448 O O . ASP A 1 187 ? 4.926 9.406 2.4 1 98.81 187 ASP A O 1
ATOM 1452 N N . LEU A 1 188 ? 3.275 10.648 3.281 1 98.94 188 LEU A N 1
ATOM 1453 C CA . LEU A 1 188 ? 4.203 11.711 3.672 1 98.94 188 LEU A CA 1
ATOM 1454 C C . LEU A 1 188 ? 5.164 11.219 4.75 1 98.94 188 LEU A C 1
ATOM 1456 O O . LEU A 1 188 ? 6.359 11.523 4.707 1 98.94 188 LEU A O 1
ATOM 1460 N N . ALA A 1 189 ? 4.637 10.469 5.711 1 98.94 189 ALA A N 1
ATOM 1461 C CA . ALA A 1 189 ? 5.496 9.883 6.734 1 98.94 189 ALA A CA 1
ATOM 1462 C C . ALA A 1 189 ? 6.551 8.977 6.109 1 98.94 189 ALA A C 1
ATOM 1464 O O . ALA A 1 189 ? 7.688 8.914 6.578 1 98.94 189 ALA A O 1
ATOM 1465 N N . TYR A 1 190 ? 6.191 8.266 5.047 1 98.94 190 TYR A N 1
ATOM 1466 C CA . TYR A 1 190 ? 7.109 7.348 4.375 1 98.94 190 TYR A CA 1
ATOM 1467 C C . TYR A 1 190 ? 8.164 8.117 3.592 1 98.94 190 TYR A C 1
ATOM 1469 O O . TYR A 1 190 ? 9.305 7.656 3.465 1 98.94 190 TYR A O 1
ATOM 1477 N N . VAL A 1 191 ? 7.789 9.297 3.084 1 98.94 191 VAL A N 1
ATOM 1478 C CA . VAL A 1 191 ? 8.812 10.164 2.5 1 98.94 191 VAL A CA 1
ATOM 1479 C C . VAL A 1 191 ? 9.812 10.57 3.576 1 98.94 191 VAL A C 1
ATOM 1481 O O . VAL A 1 191 ? 11.031 10.492 3.367 1 98.94 191 VAL A O 1
ATOM 1484 N N . ALA A 1 192 ? 9.281 10.984 4.715 1 98.94 192 ALA A N 1
ATOM 1485 C CA . ALA A 1 192 ? 10.133 11.383 5.828 1 98.94 192 ALA A CA 1
ATOM 1486 C C . ALA A 1 192 ? 11.055 10.242 6.254 1 98.94 192 ALA A C 1
ATOM 1488 O O . ALA A 1 192 ? 12.188 10.477 6.684 1 98.94 192 ALA A O 1
ATOM 1489 N N . ALA A 1 193 ? 10.602 9.031 6.082 1 98.62 193 ALA A N 1
ATOM 1490 C CA . ALA A 1 193 ? 11.32 7.848 6.551 1 98.62 193 ALA A CA 1
ATOM 1491 C C . ALA A 1 193 ? 12.273 7.32 5.48 1 98.62 193 ALA A C 1
ATOM 1493 O O . ALA A 1 193 ? 12.992 6.344 5.707 1 98.62 193 ALA A O 1
ATOM 1494 N N . GLY A 1 194 ? 12.18 7.863 4.312 1 97.88 194 GLY A N 1
ATOM 1495 C CA . GLY A 1 194 ? 13.031 7.402 3.225 1 97.88 194 GLY A CA 1
ATOM 1496 C C . GLY A 1 194 ? 12.531 6.129 2.57 1 97.88 194 GLY A C 1
ATOM 1497 O O . GLY A 1 194 ? 13.281 5.449 1.867 1 97.88 194 GLY A O 1
ATOM 1498 N N . ARG A 1 195 ? 11.312 5.75 2.83 1 97.62 195 ARG A N 1
ATOM 1499 C CA . ARG A 1 195 ? 10.688 4.586 2.211 1 97.62 195 ARG A CA 1
ATOM 1500 C C . ARG A 1 195 ? 10.07 4.945 0.86 1 97.62 195 ARG A C 1
ATOM 1502 O O . ARG A 1 195 ? 9.789 4.066 0.045 1 97.62 195 ARG A O 1
ATOM 1509 N N . LEU A 1 196 ? 9.789 6.203 0.697 1 98.69 196 LEU A N 1
ATOM 1510 C CA . LEU A 1 196 ? 9.438 6.867 -0.552 1 98.69 196 LEU A CA 1
ATOM 1511 C C . LEU A 1 196 ? 10.352 8.055 -0.817 1 98.69 196 LEU A C 1
ATOM 1513 O O . LEU A 1 196 ? 10.844 8.688 0.121 1 98.69 196 LEU A O 1
ATOM 1517 N N . ASP A 1 197 ? 10.508 8.352 -2.084 1 98.75 197 ASP A N 1
ATOM 1518 C CA . ASP A 1 197 ? 11.391 9.461 -2.418 1 98.75 197 ASP A CA 1
ATOM 1519 C C . ASP A 1 197 ? 10.609 10.766 -2.555 1 98.75 197 ASP A C 1
ATOM 1521 O O . ASP A 1 197 ? 11.18 11.852 -2.422 1 98.75 197 ASP A O 1
ATOM 1525 N N . ALA A 1 198 ? 9.328 10.602 -2.861 1 98.94 198 ALA A N 1
ATOM 1526 C CA . ALA A 1 198 ? 8.484 11.781 -3.004 1 98.94 198 ALA A CA 1
ATOM 1527 C C . ALA A 1 198 ? 7.004 11.414 -2.961 1 98.94 198 ALA A C 1
ATOM 1529 O O . ALA A 1 198 ? 6.645 10.25 -3.125 1 98.94 198 ALA A O 1
ATOM 1530 N N . HIS A 1 199 ? 6.23 12.383 -2.689 1 98.94 199 HIS A N 1
ATOM 1531 C CA . HIS A 1 199 ? 4.777 12.352 -2.766 1 98.94 199 HIS A CA 1
ATOM 1532 C C . HIS A 1 199 ? 4.227 13.641 -3.381 1 98.94 199 HIS A C 1
ATOM 1534 O O . HIS A 1 199 ? 4.656 14.734 -3.02 1 98.94 199 HIS A O 1
ATOM 1540 N N . TRP A 1 200 ? 3.326 13.492 -4.344 1 98.81 200 TRP A N 1
ATOM 1541 C CA . TRP A 1 200 ? 2.564 14.641 -4.828 1 98.81 200 TRP A CA 1
ATOM 1542 C C . TRP A 1 200 ? 1.07 14.336 -4.84 1 98.81 200 TRP A C 1
ATOM 1544 O O . TRP A 1 200 ? 0.663 13.195 -5.094 1 98.81 200 TRP A O 1
ATOM 1554 N N . GLU A 1 201 ? 0.302 15.344 -4.527 1 97.94 201 GLU A N 1
ATOM 1555 C CA . GLU A 1 201 ? -1.146 15.156 -4.531 1 97.94 201 GLU A CA 1
ATOM 1556 C C . GLU A 1 201 ? -1.878 16.5 -4.566 1 97.94 201 GLU A C 1
ATOM 1558 O O . GLU A 1 201 ? -1.3 17.531 -4.242 1 97.94 201 GLU A O 1
ATOM 1563 N N . LEU A 1 202 ? -3.094 16.484 -5.09 1 96.5 202 LEU A N 1
ATOM 1564 C CA . LEU A 1 202 ? -3.928 17.672 -5.148 1 96.5 202 LEU A CA 1
ATOM 1565 C C . LEU A 1 202 ? -5.219 17.484 -4.363 1 96.5 202 LEU A C 1
ATOM 1567 O O . LEU A 1 202 ? -5.566 16.359 -4.008 1 96.5 202 LEU A O 1
ATOM 1571 N N . ARG A 1 203 ? -5.898 18.594 -4.051 1 94.31 203 ARG A N 1
ATOM 1572 C CA . ARG A 1 203 ? -7.18 18.641 -3.359 1 94.31 203 ARG A CA 1
ATOM 1573 C C . ARG A 1 203 ? -7.066 18.078 -1.948 1 94.31 203 ARG A C 1
ATOM 1575 O O . ARG A 1 203 ? -7.926 17.312 -1.513 1 94.31 203 ARG A O 1
ATOM 1582 N N . LEU A 1 204 ? -6.016 18.406 -1.332 1 92.69 204 LEU A N 1
ATOM 1583 C CA . LEU A 1 204 ? -5.77 17.969 0.042 1 92.69 204 LEU A CA 1
ATOM 1584 C C . LEU A 1 204 ? -6.207 19.047 1.03 1 92.69 204 LEU A C 1
ATOM 1586 O O . LEU A 1 204 ? -6.254 20.234 0.686 1 92.69 204 LEU A O 1
ATOM 1590 N N . LYS A 1 205 ? -6.605 18.672 2.145 1 95.19 205 LYS A N 1
ATOM 1591 C CA . LYS A 1 205 ? -6.957 19.547 3.252 1 95.19 205 LYS A CA 1
ATOM 1592 C C . LYS A 1 205 ? -5.816 19.656 4.258 1 95.19 205 LYS A C 1
ATOM 1594 O O . LYS A 1 205 ? -4.93 18.797 4.293 1 95.19 205 LYS A O 1
ATOM 1599 N N . PRO A 1 206 ? -5.852 20.656 5.086 1 96.5 206 PRO A N 1
ATOM 1600 C CA . PRO A 1 206 ? -4.762 20.859 6.039 1 96.5 206 PRO A CA 1
ATOM 1601 C C . PRO A 1 206 ? -4.539 19.656 6.949 1 96.5 206 PRO A C 1
ATOM 1603 O O . PRO A 1 206 ? -3.395 19.312 7.254 1 96.5 206 PRO A O 1
ATOM 1606 N N . TRP A 1 207 ? -5.605 18.953 7.355 1 96.62 207 TRP A N 1
ATOM 1607 C CA . TRP A 1 207 ? -5.484 17.844 8.297 1 96.62 207 TRP A CA 1
ATOM 1608 C C . TRP A 1 207 ? -4.898 16.609 7.605 1 96.62 207 TRP A C 1
ATOM 1610 O O . TRP A 1 207 ? -4.406 15.703 8.273 1 96.62 207 TRP A O 1
ATOM 1620 N N . ASP A 1 208 ? -4.863 16.609 6.285 1 95.62 208 ASP A N 1
ATOM 1621 C CA . ASP A 1 208 ? -4.281 15.516 5.523 1 95.62 208 ASP A CA 1
ATOM 1622 C C . ASP A 1 208 ? -2.758 15.625 5.469 1 95.62 208 ASP A C 1
ATOM 1624 O O . ASP A 1 208 ? -2.059 14.617 5.344 1 95.62 208 ASP A O 1
ATOM 1628 N N . THR A 1 209 ? -2.25 16.875 5.562 1 97.88 209 THR A N 1
ATOM 1629 C CA . THR A 1 209 ? -0.877 17.078 5.109 1 97.88 209 THR A CA 1
ATOM 1630 C C . THR A 1 209 ? -0.015 17.656 6.23 1 97.88 209 THR A C 1
ATOM 1632 O O . THR A 1 209 ? 1.197 17.422 6.262 1 97.88 209 THR A O 1
ATOM 1635 N N . ALA A 1 210 ? -0.599 18.391 7.141 1 98.5 210 ALA A N 1
ATOM 1636 C CA . ALA A 1 210 ? 0.168 19.234 8.062 1 98.5 210 ALA A CA 1
ATOM 1637 C C . ALA A 1 210 ? 1.162 18.391 8.859 1 98.5 210 ALA A C 1
ATOM 1639 O O . ALA A 1 210 ? 2.357 18.688 8.883 1 98.5 210 ALA A O 1
ATOM 1640 N N . ALA A 1 211 ? 0.67 17.328 9.492 1 98.88 211 ALA A N 1
ATOM 1641 C CA . ALA A 1 211 ? 1.55 16.484 10.305 1 98.88 211 ALA A CA 1
ATOM 1642 C C . ALA A 1 211 ? 2.654 15.867 9.453 1 98.88 211 ALA A C 1
ATOM 1644 O O . ALA A 1 211 ? 3.836 15.969 9.789 1 98.88 211 ALA A O 1
ATOM 1645 N N . GLY A 1 212 ? 2.264 15.25 8.32 1 98.88 212 GLY A N 1
ATOM 1646 C CA . GLY A 1 212 ? 3.225 14.625 7.426 1 98.88 212 GLY A CA 1
ATOM 1647 C C . GLY A 1 212 ? 4.227 15.602 6.848 1 98.88 212 GLY A C 1
ATOM 1648 O O . GLY A 1 212 ? 5.402 15.273 6.688 1 98.88 212 GLY A O 1
ATOM 1649 N N . ALA A 1 213 ? 3.76 16.781 6.57 1 98.75 213 ALA A N 1
ATOM 1650 C CA . ALA A 1 213 ? 4.629 17.812 6.004 1 98.75 213 ALA A CA 1
ATOM 1651 C C . ALA A 1 213 ? 5.746 18.172 6.973 1 98.75 213 ALA A C 1
ATOM 1653 O O . ALA A 1 213 ? 6.906 18.297 6.574 1 98.75 213 ALA A O 1
ATOM 1654 N N . LEU A 1 214 ? 5.402 18.391 8.227 1 98.94 214 LEU A N 1
ATOM 1655 C CA . LEU A 1 214 ? 6.438 18.719 9.203 1 98.94 214 LEU A CA 1
ATOM 1656 C C . LEU A 1 214 ? 7.43 17.578 9.352 1 98.94 214 LEU A C 1
ATOM 1658 O O . LEU A 1 214 ? 8.633 17.797 9.516 1 98.94 214 LEU A O 1
ATOM 1662 N N . LEU A 1 215 ? 6.91 16.328 9.32 1 98.94 215 LEU A N 1
ATOM 1663 C CA . LEU A 1 215 ? 7.797 15.18 9.359 1 98.94 215 LEU A CA 1
ATOM 1664 C C . LEU A 1 215 ? 8.836 15.258 8.242 1 98.94 215 LEU A C 1
ATOM 1666 O O . LEU A 1 215 ? 10.031 15.07 8.492 1 98.94 215 LEU A O 1
ATOM 1670 N N . VAL A 1 216 ? 8.406 15.539 7.027 1 98.94 216 VAL A N 1
ATOM 1671 C CA . VAL A 1 216 ? 9.289 15.586 5.867 1 98.94 216 VAL A CA 1
ATOM 1672 C C . VAL A 1 216 ? 10.336 16.688 6.055 1 98.94 216 VAL A C 1
ATOM 1674 O O . VAL A 1 216 ? 11.523 16.453 5.836 1 98.94 216 VAL A O 1
ATOM 1677 N N . 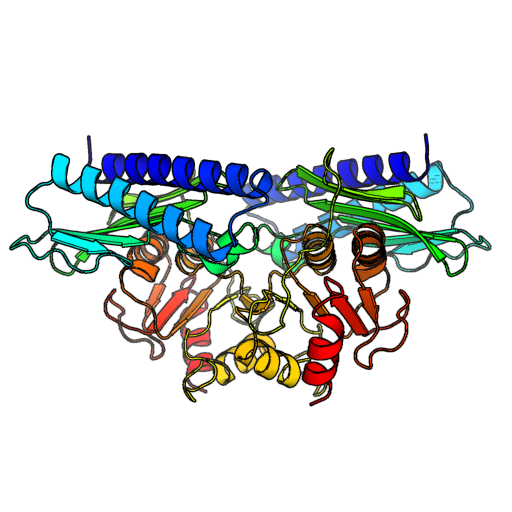LEU A 1 217 ? 9.898 17.844 6.504 1 98.81 217 LEU A N 1
ATOM 1678 C CA . LEU A 1 217 ? 10.812 18.953 6.711 1 98.81 217 LEU A CA 1
ATOM 1679 C C . LEU A 1 217 ? 11.867 18.609 7.758 1 98.81 217 LEU A C 1
ATOM 1681 O O . LEU A 1 217 ? 13.07 18.797 7.52 1 98.81 217 LEU A O 1
ATOM 1685 N N . GLU A 1 218 ? 11.43 18.109 8.883 1 98.88 218 GLU A N 1
ATOM 1686 C CA . GLU A 1 218 ? 12.312 17.812 10.008 1 98.88 218 GLU A CA 1
ATOM 1687 C C . GLU A 1 218 ? 13.219 16.625 9.711 1 98.88 218 GLU A C 1
ATOM 1689 O O . GLU A 1 218 ? 14.242 16.438 10.375 1 98.88 218 GLU A O 1
ATOM 1694 N N . ALA A 1 219 ? 12.852 15.82 8.734 1 98.88 219 ALA A N 1
ATOM 1695 C CA . ALA A 1 219 ? 13.68 14.688 8.305 1 98.88 219 ALA A CA 1
ATOM 1696 C C . ALA A 1 219 ? 14.68 15.117 7.238 1 98.88 219 ALA A C 1
ATOM 1698 O O . ALA A 1 219 ? 15.5 14.312 6.785 1 98.88 219 ALA A O 1
ATOM 1699 N N . GLY A 1 220 ? 14.586 16.344 6.781 1 98.88 220 GLY A N 1
ATOM 1700 C CA . GLY A 1 220 ? 15.57 16.875 5.848 1 98.88 220 GLY A CA 1
ATOM 1701 C C . GLY A 1 220 ? 15.047 16.969 4.426 1 98.88 220 GLY A C 1
ATOM 1702 O O . GLY A 1 220 ? 15.82 17.156 3.482 1 98.88 220 GLY A O 1
ATOM 1703 N N . GLY A 1 221 ? 13.742 16.844 4.262 1 98.88 221 GLY A N 1
ATOM 1704 C CA . GLY A 1 221 ? 13.156 16.906 2.932 1 98.88 221 GLY A CA 1
ATOM 1705 C C . GLY A 1 221 ? 12.75 18.312 2.529 1 98.88 221 GLY A C 1
ATOM 1706 O O . GLY A 1 221 ? 13.109 19.281 3.195 1 98.88 221 GLY A O 1
ATOM 1707 N N . ARG A 1 222 ? 12.023 18.359 1.389 1 98.81 222 ARG A N 1
ATOM 1708 C CA . ARG A 1 222 ? 11.594 19.625 0.816 1 98.81 222 ARG A CA 1
ATOM 1709 C C . ARG A 1 222 ? 10.109 19.594 0.47 1 98.81 222 ARG A C 1
ATOM 1711 O O . ARG A 1 222 ? 9.586 18.562 0.037 1 98.81 222 ARG A O 1
ATOM 1718 N N . LEU A 1 223 ? 9.484 20.719 0.663 1 98.69 223 LEU A N 1
ATOM 1719 C CA . LEU A 1 223 ? 8.07 20.891 0.337 1 98.69 223 LEU A CA 1
ATOM 1720 C C . LEU A 1 223 ? 7.875 22.031 -0.653 1 98.69 223 LEU A C 1
ATOM 1722 O O . LEU A 1 223 ? 8.578 23.047 -0.588 1 98.69 223 LEU A O 1
ATOM 1726 N N . SER A 1 224 ? 6.918 21.922 -1.521 1 98.69 224 SER A N 1
ATOM 1727 C CA . SER A 1 224 ? 6.43 23 -2.371 1 98.69 224 SER A CA 1
ATOM 1728 C C . SER A 1 224 ? 5.031 22.688 -2.902 1 98.69 224 SER A C 1
ATOM 1730 O O . SER A 1 224 ? 4.488 21.609 -2.658 1 98.69 224 SER A O 1
ATOM 1732 N N . ASP A 1 225 ? 4.465 23.656 -3.488 1 97.56 225 ASP A N 1
ATOM 1733 C CA . ASP A 1 225 ? 3.309 23.328 -4.316 1 97.56 225 ASP A CA 1
ATOM 1734 C C . ASP A 1 225 ? 3.744 22.75 -5.664 1 97.56 225 ASP A C 1
ATOM 1736 O O . ASP A 1 225 ? 4.918 22.438 -5.859 1 97.56 225 ASP A O 1
ATOM 1740 N N . TRP A 1 226 ? 2.836 22.562 -6.578 1 97.31 226 TRP A N 1
ATOM 1741 C CA . TRP A 1 226 ? 3.121 21.875 -7.836 1 97.31 226 TRP A CA 1
ATOM 1742 C C . TRP A 1 226 ? 3.955 22.766 -8.758 1 97.31 226 TRP A C 1
ATOM 1744 O O . TRP A 1 226 ? 4.523 22.281 -9.742 1 97.31 226 TRP A O 1
ATOM 1754 N N . ARG A 1 227 ? 4.078 24.062 -8.422 1 96.56 227 ARG A N 1
ATOM 1755 C CA . ARG A 1 227 ? 4.848 24.984 -9.234 1 96.56 227 ARG A CA 1
ATOM 1756 C C . ARG A 1 227 ? 6.215 25.25 -8.617 1 96.56 227 ARG A C 1
ATOM 1758 O O . ARG A 1 227 ? 7 26.047 -9.156 1 96.56 227 ARG A O 1
ATOM 1765 N N . GLY A 1 228 ? 6.469 24.688 -7.523 1 97.44 228 GLY A N 1
ATOM 1766 C CA . GLY A 1 228 ? 7.746 24.875 -6.855 1 97.44 228 GLY A CA 1
ATOM 1767 C C . GLY A 1 228 ? 7.738 26.031 -5.875 1 97.44 228 GLY A C 1
ATOM 1768 O O . GLY A 1 228 ? 8.766 26.344 -5.266 1 97.44 228 GLY A O 1
ATOM 1769 N N . ALA A 1 229 ? 6.613 26.641 -5.652 1 97.75 229 ALA A N 1
ATOM 1770 C CA . ALA A 1 229 ? 6.477 27.734 -4.699 1 97.75 229 ALA A CA 1
ATOM 1771 C C . ALA A 1 229 ? 6.332 27.219 -3.275 1 97.75 229 ALA A C 1
ATOM 1773 O O . ALA A 1 229 ? 6.008 26.047 -3.068 1 97.75 229 ALA A O 1
ATOM 1774 N N . PRO A 1 230 ? 6.586 28.062 -2.32 1 97 230 PRO A N 1
ATOM 1775 C CA . PRO A 1 230 ? 6.473 27.609 -0.93 1 97 230 PRO A CA 1
ATOM 1776 C C . PRO A 1 230 ? 5.094 27.047 -0.6 1 97 230 PRO A C 1
ATOM 1778 O O . PRO A 1 230 ? 4.082 27.578 -1.063 1 97 230 PRO A O 1
ATOM 1781 N N . TRP A 1 231 ? 5.086 26.031 0.177 1 96.44 231 TRP A N 1
ATOM 1782 C CA . TRP A 1 231 ? 3.863 25.344 0.587 1 96.44 231 TRP A CA 1
ATOM 1783 C C . TRP A 1 231 ? 3.463 25.75 2.002 1 96.44 231 TRP A C 1
ATOM 1785 O O . TRP A 1 231 ? 4.324 26.031 2.842 1 96.44 231 TRP A O 1
ATOM 1795 N N . ASN A 1 232 ? 2.215 25.766 2.211 1 95.75 232 ASN A N 1
ATOM 1796 C CA . ASN A 1 232 ? 1.63 25.812 3.547 1 95.75 232 ASN A CA 1
ATOM 1797 C C . ASN A 1 232 ? 0.396 24.922 3.648 1 95.75 232 ASN A C 1
ATOM 1799 O O . ASN A 1 232 ? -0.128 24.469 2.631 1 95.75 232 ASN A O 1
ATOM 1803 N N . PRO A 1 233 ? -0.094 24.625 4.836 1 95.62 233 PRO A N 1
ATOM 1804 C CA . PRO A 1 233 ? -1.157 23.625 5.023 1 95.62 233 PRO A CA 1
ATOM 1805 C C . PRO A 1 233 ? -2.443 24 4.289 1 95.62 233 PRO A C 1
ATOM 1807 O O . PRO A 1 233 ? -3.311 23.141 4.082 1 95.62 233 PRO A O 1
ATOM 1810 N N . TRP A 1 234 ? -2.559 25.234 3.855 1 95.19 234 TRP A N 1
ATOM 1811 C CA . TRP A 1 234 ? -3.803 25.688 3.25 1 95.19 234 TRP A CA 1
ATOM 1812 C C . TRP A 1 234 ? -3.762 25.531 1.733 1 95.19 234 TRP A C 1
ATOM 1814 O O . TRP A 1 234 ? -4.773 25.719 1.055 1 95.19 234 TRP A O 1
ATOM 1824 N N . ASN A 1 235 ? -2.582 25.141 1.201 1 94 235 ASN A N 1
ATOM 1825 C CA . ASN A 1 235 ? -2.486 24.797 -0.214 1 94 235 ASN A CA 1
ATOM 1826 C C . ASN A 1 235 ? -3.215 23.5 -0.525 1 94 235 ASN A C 1
ATOM 1828 O O . ASN A 1 235 ? -3.148 22.547 0.254 1 94 235 ASN A O 1
ATOM 1832 N N . ASP A 1 236 ? -3.846 23.422 -1.634 1 93.94 236 ASP A N 1
ATOM 1833 C CA . ASP A 1 236 ? -4.559 22.203 -1.997 1 93.94 236 ASP A CA 1
ATOM 1834 C C . ASP A 1 236 ? -3.658 21.25 -2.791 1 93.94 236 ASP A C 1
ATOM 1836 O O . ASP A 1 236 ? -4.086 20.172 -3.191 1 93.94 236 ASP A O 1
ATOM 1840 N N . ARG A 1 237 ? -2.408 21.75 -3.098 1 96.88 237 ARG A N 1
ATOM 1841 C CA . ARG A 1 237 ? -1.418 20.969 -3.818 1 96.88 237 ARG A CA 1
ATOM 1842 C C . ARG A 1 237 ? -0.108 20.891 -3.041 1 96.88 237 ARG A C 1
ATOM 1844 O O . ARG A 1 237 ? 0.378 21.906 -2.533 1 96.88 237 ARG A O 1
ATOM 1851 N N . LEU A 1 238 ? 0.35 19.688 -2.977 1 98.19 238 LEU A N 1
ATOM 1852 C CA . LEU A 1 238 ? 1.587 19.484 -2.232 1 98.19 238 LEU A CA 1
ATOM 1853 C C . LEU A 1 238 ? 2.551 18.594 -3.014 1 98.19 238 LEU A C 1
ATOM 1855 O O . LEU A 1 238 ? 2.139 17.609 -3.619 1 98.19 238 LEU A O 1
ATOM 1859 N N . VAL A 1 239 ? 3.807 19.016 -3.039 1 98.81 239 VAL A N 1
ATOM 1860 C CA . VAL A 1 239 ? 4.934 18.156 -3.398 1 98.81 239 VAL A CA 1
ATOM 1861 C C . VAL A 1 239 ? 5.879 18.016 -2.207 1 98.81 239 VAL A C 1
ATOM 1863 O O . VAL A 1 239 ? 6.34 19.031 -1.653 1 98.81 239 VAL A O 1
ATOM 1866 N N . ALA A 1 240 ? 6.07 16.875 -1.756 1 98.94 240 ALA A N 1
ATOM 1867 C CA . ALA A 1 240 ? 7.066 16.516 -0.749 1 98.94 240 ALA A CA 1
ATOM 1868 C C . ALA A 1 240 ? 8.117 15.57 -1.322 1 98.94 240 ALA A C 1
ATOM 1870 O O . ALA A 1 240 ? 7.781 14.609 -2.018 1 98.94 240 ALA A O 1
ATOM 1871 N N . SER A 1 241 ? 9.43 15.852 -1.08 1 98.94 241 SER A N 1
ATOM 1872 C CA . SER A 1 241 ? 10.469 14.992 -1.646 1 98.94 241 SER A CA 1
ATOM 1873 C C . SER A 1 241 ? 11.688 14.93 -0.735 1 98.94 241 SER A C 1
ATOM 1875 O O . SER A 1 241 ? 11.734 15.602 0.299 1 98.94 241 SER A O 1
ATOM 1877 N N . ASN A 1 242 ? 12.656 14.102 -1.159 1 98.81 242 ASN A N 1
ATOM 1878 C CA . ASN A 1 242 ? 13.914 13.969 -0.435 1 98.81 242 ASN A CA 1
ATOM 1879 C C . ASN A 1 242 ? 14.828 15.164 -0.692 1 98.81 242 ASN A C 1
ATOM 1881 O O . ASN A 1 242 ? 15.961 15.195 -0.205 1 98.81 242 ASN A O 1
ATOM 1885 N N . GLY A 1 243 ? 14.344 16.172 -1.432 1 98.81 243 GLY A N 1
ATOM 1886 C CA . GLY A 1 243 ? 15.141 17.344 -1.759 1 98.81 243 GLY A CA 1
ATOM 1887 C C . GLY A 1 243 ? 15.938 17.172 -3.039 1 98.81 243 GLY A C 1
ATOM 1888 O O . GLY A 1 243 ? 15.867 18.031 -3.932 1 98.81 243 GLY A O 1
ATOM 1889 N N . ARG A 1 244 ? 16.562 16.094 -3.246 1 98.5 244 ARG A N 1
ATOM 1890 C CA . ARG A 1 244 ? 17.5 15.844 -4.348 1 98.5 244 ARG A CA 1
ATOM 1891 C C . ARG A 1 244 ? 16.75 15.758 -5.68 1 98.5 244 ARG A C 1
ATOM 1893 O O . ARG A 1 244 ? 17.25 16.234 -6.703 1 98.5 244 ARG A O 1
ATOM 1900 N N . ILE A 1 245 ? 15.555 15.195 -5.602 1 98.69 245 ILE A N 1
ATOM 1901 C CA . ILE A 1 245 ? 14.852 14.969 -6.859 1 98.69 245 ILE A CA 1
ATOM 1902 C C . ILE A 1 245 ? 13.766 16.031 -7.039 1 98.69 245 ILE A C 1
ATOM 1904 O O . ILE A 1 245 ? 12.953 15.938 -7.969 1 98.69 245 ILE A O 1
ATOM 1908 N N . HIS A 1 246 ? 13.695 16.984 -6.188 1 98.88 246 HIS A N 1
ATOM 1909 C CA . HIS A 1 246 ? 12.562 17.906 -6.086 1 98.88 246 HIS A CA 1
ATOM 1910 C C . HIS A 1 246 ? 12.383 18.703 -7.375 1 98.88 246 HIS A C 1
ATOM 1912 O O . HIS A 1 246 ? 11.273 18.781 -7.914 1 98.88 246 HIS A O 1
ATOM 1918 N N . ASP A 1 247 ? 13.43 19.281 -7.902 1 98.56 247 ASP A N 1
ATOM 1919 C CA . ASP A 1 247 ? 13.336 20.125 -9.086 1 98.56 247 ASP A CA 1
ATOM 1920 C C . ASP A 1 247 ? 12.945 19.297 -10.312 1 98.56 247 ASP A C 1
ATOM 1922 O O . ASP A 1 247 ? 12.141 19.75 -11.141 1 98.56 247 ASP A O 1
ATOM 1926 N N . GLU A 1 248 ? 13.492 18.094 -10.438 1 98.5 248 GLU A N 1
ATOM 1927 C CA . GLU A 1 248 ? 13.094 17.188 -11.523 1 98.5 248 GLU A CA 1
ATOM 1928 C C . GLU A 1 248 ? 11.609 16.859 -11.445 1 98.5 248 GLU A C 1
ATOM 1930 O O . GLU A 1 248 ? 10.93 16.781 -12.477 1 98.5 248 GLU A O 1
ATOM 1935 N N . LEU A 1 249 ? 11.156 16.625 -10.242 1 98.69 249 LEU A N 1
ATOM 1936 C CA . LEU A 1 249 ? 9.75 16.281 -10.016 1 98.69 249 LEU A CA 1
ATOM 1937 C C . LEU A 1 249 ? 8.844 17.453 -10.406 1 98.69 249 LEU A C 1
ATOM 1939 O O . LEU A 1 249 ? 7.84 17.25 -11.094 1 98.69 249 LEU A O 1
ATOM 1943 N N . ILE A 1 250 ? 9.203 18.656 -9.969 1 98.56 250 ILE A N 1
ATOM 1944 C CA . ILE A 1 250 ? 8.43 19.844 -10.297 1 98.56 250 ILE A CA 1
ATOM 1945 C C . ILE A 1 250 ? 8.375 20.031 -11.82 1 98.56 250 ILE A C 1
ATOM 1947 O O . ILE A 1 250 ? 7.316 20.328 -12.375 1 98.56 250 ILE A O 1
ATOM 1951 N N . ALA A 1 251 ? 9.469 19.812 -12.5 1 98.19 251 ALA A N 1
ATOM 1952 C CA . ALA A 1 251 ? 9.516 19.938 -13.961 1 98.19 251 ALA A CA 1
ATOM 1953 C C . ALA A 1 251 ? 8.602 18.906 -14.617 1 98.19 251 ALA A C 1
ATOM 1955 O O . ALA A 1 251 ? 7.883 19.234 -15.57 1 98.19 251 ALA A O 1
ATOM 1956 N N . ALA A 1 252 ? 8.617 17.734 -14.086 1 97.69 252 ALA A N 1
ATOM 1957 C CA . ALA A 1 252 ? 7.785 16.656 -14.641 1 97.69 252 ALA A CA 1
ATOM 1958 C C . ALA A 1 252 ? 6.301 16.969 -14.445 1 97.69 252 ALA A C 1
ATOM 1960 O O . ALA A 1 252 ? 5.477 16.656 -15.305 1 97.69 252 ALA A O 1
ATOM 1961 N N . LEU A 1 253 ? 5.965 17.531 -13.289 1 97.31 253 LEU A N 1
ATOM 1962 C CA . LEU A 1 253 ? 4.574 17.844 -12.977 1 97.31 253 LEU A CA 1
ATOM 1963 C C . LEU A 1 253 ? 4.055 18.969 -13.875 1 97.31 253 LEU A C 1
ATOM 1965 O O . LEU A 1 253 ? 2.857 19.031 -14.156 1 97.31 253 LEU A O 1
ATOM 1969 N N . ALA A 1 254 ? 4.926 19.844 -14.367 1 94.19 254 ALA A N 1
ATOM 1970 C CA . ALA A 1 254 ? 4.559 21.016 -15.156 1 94.19 254 ALA A CA 1
ATOM 1971 C C . ALA A 1 254 ? 4.336 20.641 -16.625 1 94.19 254 ALA A C 1
ATOM 1973 O O . ALA A 1 254 ? 3.713 21.406 -17.359 1 94.19 254 ALA A O 1
ATOM 1974 N N . GLU A 1 255 ? 4.898 19.594 -17.047 1 88.81 255 GLU A N 1
ATOM 1975 C CA . GLU A 1 255 ? 4.773 19.156 -18.438 1 88.81 255 GLU A CA 1
ATOM 1976 C C . GLU A 1 255 ? 3.34 18.75 -18.766 1 88.81 255 GLU A C 1
ATOM 1978 O O . GLU A 1 255 ? 2.836 19.016 -19.844 1 88.81 255 GLU A O 1
ATOM 1983 N N . MET B 1 1 ? 6.133 -34.812 5.883 1 84.31 1 MET B N 1
ATOM 1984 C CA . MET B 1 1 ? 5.848 -33.406 5.59 1 84.31 1 MET B CA 1
ATOM 1985 C C . MET B 1 1 ? 5.09 -33.281 4.273 1 84.31 1 MET B C 1
ATOM 1987 O O . MET B 1 1 ? 5.457 -33.906 3.273 1 84.31 1 MET B O 1
ATOM 1991 N N . THR B 1 2 ? 3.908 -32.656 4.301 1 95.12 2 THR B N 1
ATOM 1992 C CA . THR B 1 2 ? 3.152 -32.469 3.066 1 95.12 2 THR B CA 1
ATOM 1993 C C . THR B 1 2 ? 3.838 -31.453 2.16 1 95.12 2 THR B C 1
ATOM 1995 O O . THR B 1 2 ? 4.727 -30.719 2.602 1 95.12 2 THR B O 1
ATOM 1998 N N . MET B 1 3 ? 3.494 -31.484 0.914 1 97.69 3 MET B N 1
ATOM 1999 C CA . MET B 1 3 ? 4.078 -30.531 -0.02 1 97.69 3 MET B CA 1
ATOM 2000 C C . MET B 1 3 ? 3.732 -29.094 0.381 1 97.69 3 MET B C 1
ATOM 2002 O O . MET B 1 3 ? 4.551 -28.188 0.226 1 97.69 3 MET B O 1
ATOM 2006 N N . LEU B 1 4 ? 2.57 -28.938 0.938 1 98.38 4 LEU B N 1
ATOM 2007 C CA . LEU B 1 4 ? 2.178 -27.609 1.398 1 98.38 4 LEU B CA 1
ATOM 2008 C C . LEU B 1 4 ? 3.016 -27.188 2.6 1 98.38 4 LEU B C 1
ATOM 2010 O O . LEU B 1 4 ? 3.496 -26.047 2.652 1 98.38 4 LEU B O 1
ATOM 2014 N N . SER B 1 5 ? 3.158 -28.078 3.562 1 98.25 5 SER B N 1
ATOM 2015 C CA . SER B 1 5 ? 3.977 -27.766 4.73 1 98.25 5 SER B CA 1
ATOM 2016 C C . SER B 1 5 ? 5.406 -27.438 4.324 1 98.25 5 SER B C 1
ATOM 2018 O O . SER B 1 5 ? 6.035 -26.547 4.914 1 98.25 5 SER B O 1
ATOM 2020 N N . PHE B 1 6 ? 5.879 -28.172 3.338 1 98.56 6 PHE B N 1
ATOM 2021 C CA . PHE B 1 6 ? 7.207 -27.906 2.797 1 98.56 6 PHE B CA 1
ATOM 2022 C C . PHE B 1 6 ? 7.273 -26.5 2.225 1 98.56 6 PHE B C 1
ATOM 2024 O O . PHE B 1 6 ? 8.211 -25.75 2.514 1 98.56 6 PHE B O 1
ATOM 2031 N N . ALA B 1 7 ? 6.289 -26.094 1.394 1 98.81 7 ALA B N 1
ATOM 2032 C CA . ALA B 1 7 ? 6.258 -24.781 0.767 1 98.81 7 ALA B CA 1
ATOM 2033 C C . ALA B 1 7 ? 6.188 -23.672 1.817 1 98.81 7 ALA B C 1
ATOM 2035 O O . ALA B 1 7 ? 6.859 -22.656 1.693 1 98.81 7 ALA B O 1
ATOM 2036 N N . ILE B 1 8 ? 5.402 -23.891 2.828 1 98.81 8 ILE B N 1
ATOM 2037 C CA . ILE B 1 8 ? 5.215 -22.938 3.908 1 98.81 8 ILE B CA 1
ATOM 2038 C C . ILE B 1 8 ? 6.539 -22.719 4.641 1 98.81 8 ILE B C 1
ATOM 2040 O O . ILE B 1 8 ? 6.965 -21.578 4.84 1 98.81 8 ILE B O 1
ATOM 2044 N N . GLU B 1 9 ? 7.176 -23.766 5.004 1 98.62 9 GLU B N 1
ATOM 2045 C CA . GLU B 1 9 ? 8.445 -23.688 5.719 1 98.62 9 GLU B CA 1
ATOM 2046 C C . GLU B 1 9 ? 9.508 -22.984 4.871 1 98.62 9 GLU B C 1
ATOM 2048 O O . GLU B 1 9 ? 10.281 -22.172 5.375 1 98.62 9 GLU B O 1
ATOM 2053 N N . THR B 1 10 ? 9.531 -23.359 3.654 1 98.69 10 THR B N 1
ATOM 2054 C CA . THR B 1 10 ? 10.492 -22.781 2.729 1 98.69 10 THR B CA 1
ATOM 2055 C C . THR B 1 10 ? 10.25 -21.281 2.586 1 98.69 10 THR B C 1
ATOM 2057 O O . THR B 1 10 ? 11.195 -20.484 2.588 1 98.69 10 THR B O 1
ATOM 2060 N N . ALA B 1 11 ? 8.992 -20.859 2.463 1 98.81 11 ALA B N 1
ATOM 2061 C CA . ALA B 1 11 ? 8.633 -19.453 2.373 1 98.81 11 ALA B CA 1
ATOM 2062 C C . ALA B 1 11 ? 9.07 -18.688 3.627 1 98.81 11 ALA B C 1
ATOM 2064 O O . ALA B 1 11 ? 9.578 -17.578 3.539 1 98.81 11 ALA B O 1
ATOM 2065 N N . ARG B 1 12 ? 8.875 -19.297 4.77 1 98.75 12 ARG B N 1
ATOM 2066 C CA . ARG B 1 12 ? 9.266 -18.672 6.027 1 98.75 12 ARG B CA 1
ATOM 2067 C C . ARG B 1 12 ? 10.773 -18.484 6.102 1 98.75 12 ARG B C 1
ATOM 2069 O O . ARG B 1 12 ? 11.25 -17.438 6.562 1 98.75 12 ARG B O 1
ATOM 2076 N N . CYS B 1 13 ? 11.5 -19.469 5.688 1 98.69 13 CYS B N 1
ATOM 2077 C CA . CYS B 1 13 ? 12.953 -19.375 5.668 1 98.69 13 CYS B CA 1
ATOM 2078 C C . CYS B 1 13 ? 13.406 -18.234 4.746 1 98.69 13 CYS B C 1
ATOM 2080 O O . CYS B 1 13 ? 14.273 -17.453 5.109 1 98.69 13 CYS B O 1
ATOM 2082 N N . ALA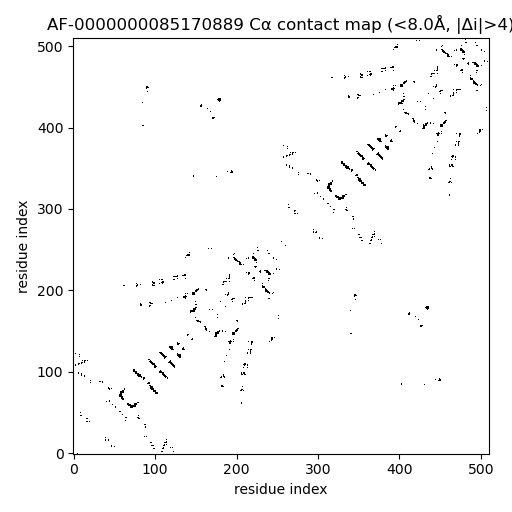 B 1 14 ? 12.82 -18.203 3.561 1 98.56 14 ALA B N 1
ATOM 2083 C CA . ALA B 1 14 ? 13.133 -17.125 2.625 1 98.56 14 ALA B CA 1
ATOM 2084 C C . ALA B 1 14 ? 12.773 -15.766 3.209 1 98.56 14 ALA B C 1
ATOM 2086 O O . ALA B 1 14 ? 13.508 -14.797 3.037 1 98.56 14 ALA B O 1
ATOM 2087 N N . GLY B 1 15 ? 11.602 -15.695 3.84 1 98.5 15 GLY B N 1
ATOM 2088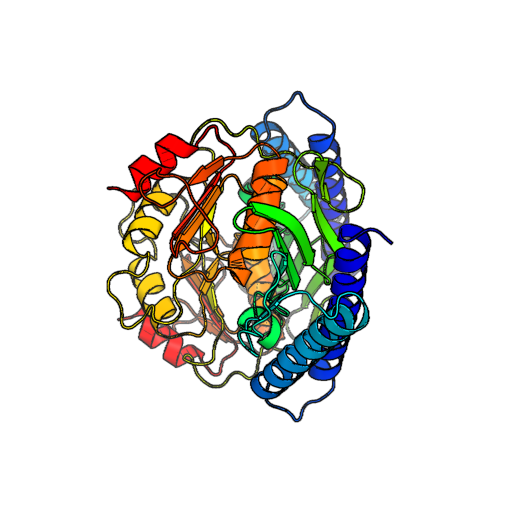 C CA . GLY B 1 15 ? 11.18 -14.469 4.492 1 98.5 15 GLY B CA 1
ATOM 2089 C C . GLY B 1 15 ? 12.172 -13.977 5.527 1 98.5 15 GLY B C 1
ATOM 2090 O O . GLY B 1 15 ? 12.438 -12.773 5.617 1 98.5 15 GLY B O 1
ATOM 2091 N N . ALA B 1 16 ? 12.695 -14.898 6.32 1 98.12 16 ALA B N 1
ATOM 2092 C CA . ALA B 1 16 ? 13.703 -14.547 7.316 1 98.12 16 ALA B CA 1
ATOM 2093 C C . ALA B 1 16 ? 14.945 -13.953 6.656 1 98.12 16 ALA B C 1
ATOM 2095 O O . ALA B 1 16 ? 15.531 -12.992 7.172 1 98.12 16 ALA B O 1
ATOM 2096 N N . LEU B 1 17 ? 15.32 -14.523 5.574 1 96.69 17 LEU B N 1
ATOM 2097 C CA . LEU B 1 17 ? 16.453 -14.023 4.816 1 96.69 17 LEU B CA 1
ATOM 2098 C C . LEU B 1 17 ? 16.203 -12.594 4.34 1 96.69 17 LEU B C 1
ATOM 2100 O O . LEU B 1 17 ? 17.094 -11.75 4.418 1 96.69 17 LEU B O 1
ATOM 2104 N N . LEU B 1 18 ? 15.016 -12.336 3.793 1 96.81 18 LEU B N 1
ATOM 2105 C CA . LEU B 1 18 ? 14.664 -11 3.324 1 96.81 18 LEU B CA 1
ATOM 2106 C C . LEU B 1 18 ? 14.703 -9.992 4.469 1 96.81 18 LEU B C 1
ATOM 2108 O O . LEU B 1 18 ? 15.188 -8.867 4.301 1 96.81 18 LEU B O 1
ATOM 2112 N N . LEU B 1 19 ? 14.164 -10.359 5.621 1 96.25 19 LEU B N 1
ATOM 2113 C CA . LEU B 1 19 ? 14.148 -9.477 6.777 1 96.25 19 LEU B CA 1
ATOM 2114 C C . LEU B 1 19 ? 15.57 -9.164 7.242 1 96.25 19 LEU B C 1
ATOM 2116 O O . LEU B 1 19 ? 15.867 -8.031 7.617 1 96.25 19 LEU B O 1
ATOM 2120 N N . ASP B 1 20 ? 16.438 -10.148 7.215 1 93 20 ASP B N 1
ATOM 2121 C CA . ASP B 1 20 ? 17.844 -9.938 7.555 1 93 20 ASP B CA 1
ATOM 2122 C C . ASP B 1 20 ? 18.5 -8.945 6.594 1 93 20 ASP B C 1
ATOM 2124 O O . ASP B 1 20 ? 19.297 -8.109 7.012 1 93 20 ASP B O 1
ATOM 2128 N N . GLY B 1 21 ? 18.156 -9.133 5.363 1 90.38 21 GLY B N 1
ATOM 2129 C CA . GLY B 1 21 ? 18.672 -8.211 4.367 1 90.38 21 GLY B CA 1
ATOM 2130 C C . GLY B 1 21 ? 18.234 -6.777 4.594 1 90.38 21 GLY B C 1
ATOM 2131 O O . GLY B 1 21 ? 19.031 -5.852 4.414 1 90.38 21 GLY B O 1
ATOM 2132 N N . LEU B 1 22 ? 17.031 -6.578 4.992 1 89.44 22 LEU B N 1
ATOM 2133 C CA . LEU B 1 22 ? 16.516 -5.238 5.27 1 89.44 22 LEU B CA 1
ATOM 2134 C C . LEU B 1 22 ? 17.234 -4.613 6.457 1 89.44 22 LEU B C 1
ATOM 2136 O O . LEU B 1 22 ? 17.531 -3.414 6.449 1 89.44 22 LEU B O 1
ATOM 2140 N N . ALA B 1 23 ? 17.453 -5.371 7.418 1 85 23 ALA B N 1
ATOM 2141 C CA . ALA B 1 23 ? 18.172 -4.898 8.602 1 85 23 ALA B CA 1
ATOM 2142 C C . ALA B 1 23 ? 19.594 -4.48 8.258 1 85 23 ALA B C 1
ATOM 2144 O O . ALA B 1 23 ? 20.094 -3.467 8.758 1 85 23 ALA B O 1
ATOM 2145 N N . ARG B 1 24 ? 20.234 -5.25 7.43 1 79.62 24 ARG B N 1
ATOM 2146 C CA . ARG B 1 24 ? 21.609 -4.957 7.004 1 79.62 24 ARG B CA 1
ATOM 2147 C C . ARG B 1 24 ? 21.672 -3.658 6.207 1 79.62 24 ARG B C 1
ATOM 2149 O O . ARG B 1 24 ? 22.625 -2.889 6.332 1 79.62 24 ARG B O 1
ATOM 2156 N N . ARG B 1 25 ? 20.75 -3.461 5.383 1 76.25 25 ARG B N 1
ATOM 2157 C CA . ARG B 1 25 ? 20.672 -2.246 4.574 1 76.25 25 ARG B CA 1
ATOM 2158 C C . ARG B 1 25 ? 20.609 -1.006 5.461 1 76.25 25 ARG B C 1
ATOM 2160 O O . ARG B 1 25 ? 21.188 0.03 5.129 1 76.25 25 ARG B O 1
ATOM 2167 N N . ARG B 1 26 ? 19.953 -1.084 6.434 1 69.44 26 ARG B N 1
ATOM 2168 C CA . ARG B 1 26 ? 19.797 0.046 7.344 1 69.44 26 ARG B CA 1
ATOM 2169 C C . ARG B 1 26 ? 21.125 0.393 8.016 1 69.44 26 ARG B C 1
ATOM 2171 O O . ARG B 1 26 ? 21.375 1.555 8.344 1 69.44 26 ARG B O 1
ATOM 2178 N N . THR B 1 27 ? 21.859 -0.665 8.156 1 65.31 27 THR B N 1
ATOM 2179 C CA . THR B 1 27 ? 23.109 -0.453 8.883 1 65.31 27 THR B CA 1
ATOM 2180 C C . THR B 1 27 ? 24.25 -0.151 7.91 1 65.31 27 THR B C 1
ATOM 2182 O O . THR B 1 27 ? 25.203 0.553 8.258 1 65.31 27 THR B O 1
ATOM 2185 N N . MET B 1 28 ? 24.234 -0.894 6.789 1 57.03 28 MET B N 1
ATOM 2186 C CA . MET B 1 28 ? 25.391 -0.823 5.91 1 57.03 28 MET B CA 1
ATOM 2187 C C . MET B 1 28 ? 25.266 0.347 4.941 1 57.03 28 MET B C 1
ATOM 2189 O O . MET B 1 28 ? 24.281 0.457 4.215 1 57.03 28 MET B O 1
ATOM 2193 N N . GLU B 1 29 ? 25.766 1.464 5.309 1 52.72 29 GLU B N 1
ATOM 2194 C CA . GLU B 1 29 ? 25.891 2.672 4.5 1 52.72 29 GLU B CA 1
ATOM 2195 C C . GLU B 1 29 ? 26.375 2.348 3.094 1 52.72 29 GLU B C 1
ATOM 2197 O O . GLU B 1 29 ? 26.188 3.135 2.164 1 52.72 29 GLU B O 1
ATOM 2202 N N . LEU B 1 30 ? 27.141 1.284 2.863 1 46.31 30 LEU B N 1
ATOM 2203 C CA . LEU B 1 30 ? 28.078 1.302 1.742 1 46.31 30 LEU B CA 1
ATOM 2204 C C . LEU B 1 30 ? 27.406 0.788 0.47 1 46.31 30 LEU B C 1
ATOM 2206 O O . LEU B 1 30 ? 27.812 1.146 -0.637 1 46.31 30 LEU B O 1
ATOM 2210 N N . LYS B 1 31 ? 26.562 -0.182 0.492 1 55.69 31 LYS B N 1
ATOM 2211 C CA . LYS B 1 31 ? 26.219 -0.713 -0.821 1 55.69 31 LYS B CA 1
ATOM 2212 C C . LYS B 1 31 ? 24.938 -0.054 -1.355 1 55.69 31 LYS B C 1
ATOM 2214 O O . LYS B 1 31 ? 24.094 0.381 -0.581 1 55.69 31 LYS B O 1
ATOM 2219 N N . SER B 1 32 ? 24.938 0.253 -2.676 1 65.94 32 SER B N 1
ATOM 2220 C CA . SER B 1 32 ? 23.734 0.785 -3.324 1 65.94 32 SER B CA 1
ATOM 2221 C C . SER B 1 32 ? 22.531 -0.12 -3.094 1 65.94 32 SER B C 1
ATOM 2223 O O . SER B 1 32 ? 22.672 -1.337 -2.959 1 65.94 32 SER B O 1
ATOM 2225 N N . ALA B 1 33 ? 21.453 0.398 -2.658 1 67.62 33 ALA B N 1
ATOM 2226 C CA . ALA B 1 33 ? 20.188 -0.302 -2.475 1 67.62 33 ALA B CA 1
ATOM 2227 C C . ALA B 1 33 ? 19.984 -1.35 -3.562 1 67.62 33 ALA B C 1
ATOM 2229 O O . ALA B 1 33 ? 19.484 -2.449 -3.289 1 67.62 33 ALA B O 1
ATOM 2230 N N . TYR B 1 34 ? 20.422 -1.137 -4.703 1 69.94 34 TYR B N 1
ATOM 2231 C CA . TYR B 1 34 ? 20.234 -2.016 -5.855 1 69.94 34 TYR B CA 1
ATOM 2232 C C . TYR B 1 34 ? 21.094 -3.27 -5.719 1 69.94 34 TYR B C 1
ATOM 2234 O O . TYR B 1 34 ? 20.641 -4.375 -6.035 1 69.94 34 TYR B O 1
ATOM 2242 N N . GLU B 1 35 ? 22.219 -3.109 -5.25 1 71.19 35 GLU B N 1
ATOM 2243 C CA . GLU B 1 35 ? 23.094 -4.254 -5.09 1 71.19 35 GLU B CA 1
ATOM 2244 C C . GLU B 1 35 ? 22.594 -5.199 -4.004 1 71.19 35 GLU B C 1
ATOM 2246 O O . GLU B 1 35 ? 22.656 -6.422 -4.16 1 71.19 35 GLU B O 1
ATOM 2251 N N . VAL B 1 36 ? 22.094 -4.609 -3.021 1 72.75 36 VAL B N 1
ATOM 2252 C CA . VAL B 1 36 ? 21.594 -5.414 -1.912 1 72.75 36 VAL B CA 1
ATOM 2253 C C . VAL B 1 36 ? 20.375 -6.215 -2.361 1 72.75 36 VAL B C 1
ATOM 2255 O O . VAL B 1 36 ? 20.281 -7.418 -2.096 1 72.75 36 VAL B O 1
ATOM 2258 N N . VAL B 1 37 ? 19.547 -5.562 -3.088 1 79.75 37 VAL B N 1
ATOM 2259 C CA . VAL B 1 37 ? 18.312 -6.223 -3.516 1 79.75 37 VAL B CA 1
ATOM 2260 C C . VAL B 1 37 ? 18.641 -7.359 -4.48 1 79.75 37 VAL B C 1
ATOM 2262 O O . VAL B 1 37 ? 18.047 -8.43 -4.414 1 79.75 37 VAL B O 1
ATOM 2265 N N . THR B 1 38 ? 19.625 -7.082 -5.215 1 79.25 38 THR B N 1
ATOM 2266 C CA . THR B 1 38 ? 20.047 -8.117 -6.152 1 79.25 38 THR B CA 1
ATOM 2267 C C . THR B 1 38 ? 20.578 -9.336 -5.406 1 79.25 38 THR B C 1
ATOM 2269 O O . THR B 1 38 ? 20.203 -10.469 -5.699 1 79.25 38 THR B O 1
ATOM 2272 N N . GLU B 1 39 ? 21.359 -9.07 -4.496 1 87.56 39 GLU B N 1
ATOM 2273 C CA . GLU B 1 39 ? 21.953 -10.156 -3.715 1 87.56 39 GLU B CA 1
ATOM 2274 C C . GLU B 1 39 ? 20.891 -10.922 -2.936 1 87.56 39 GLU B C 1
ATOM 2276 O O . GLU B 1 39 ? 20.891 -12.156 -2.938 1 87.56 39 GLU B O 1
ATOM 2281 N N . ILE B 1 40 ? 20.031 -10.227 -2.291 1 91.62 40 ILE B N 1
ATOM 2282 C CA . ILE B 1 40 ? 19.031 -10.852 -1.445 1 91.62 40 ILE B CA 1
ATOM 2283 C C . ILE B 1 40 ? 18.047 -11.641 -2.311 1 91.62 40 ILE B C 1
ATOM 2285 O O . ILE B 1 40 ? 17.562 -12.703 -1.902 1 91.62 40 ILE B O 1
ATOM 2289 N N . ASP B 1 41 ? 17.719 -11.07 -3.426 1 92.12 41 ASP B N 1
ATOM 2290 C CA . ASP B 1 41 ? 16.875 -11.758 -4.387 1 92.12 41 ASP B CA 1
ATOM 2291 C C . ASP B 1 41 ? 17.469 -13.094 -4.805 1 92.12 41 ASP B C 1
ATOM 2293 O O . ASP B 1 41 ? 16.797 -14.125 -4.785 1 92.12 41 ASP B O 1
ATOM 2297 N N . ARG B 1 42 ? 18.688 -13.094 -5.156 1 93.06 42 ARG B N 1
ATOM 2298 C CA . ARG B 1 42 ? 19.406 -14.297 -5.578 1 93.06 42 ARG B CA 1
ATOM 2299 C C . ARG B 1 42 ? 19.516 -15.297 -4.438 1 93.06 42 ARG B C 1
ATOM 2301 O O . ARG B 1 42 ? 19.312 -16.5 -4.641 1 93.06 42 ARG B O 1
ATOM 2308 N N . ASP B 1 43 ? 19.859 -14.805 -3.293 1 95.31 43 ASP B N 1
ATOM 2309 C CA . ASP B 1 43 ? 20.016 -15.672 -2.131 1 95.31 43 ASP B CA 1
ATOM 2310 C C . ASP B 1 43 ? 18.688 -16.344 -1.765 1 95.31 43 ASP B C 1
ATOM 2312 O O . ASP B 1 43 ? 18.672 -17.516 -1.404 1 95.31 43 ASP B O 1
ATOM 2316 N N . SER B 1 44 ? 17.672 -15.547 -1.785 1 97.12 44 SER B N 1
ATOM 2317 C CA . SER B 1 44 ? 16.344 -16.078 -1.489 1 97.12 44 SER B CA 1
ATOM 2318 C C . SER B 1 44 ? 15.953 -17.172 -2.475 1 97.12 44 SER B C 1
ATOM 2320 O O . SER B 1 44 ? 15.469 -18.234 -2.072 1 97.12 44 SER B O 1
ATOM 2322 N N . GLU B 1 45 ? 16.188 -16.969 -3.711 1 96.75 45 GLU B N 1
ATOM 2323 C CA . GLU B 1 45 ? 15.883 -17.984 -4.723 1 96.75 45 GLU B CA 1
ATOM 2324 C C . GLU B 1 45 ? 16.719 -19.234 -4.512 1 96.75 45 GLU B C 1
ATOM 2326 O O . GLU B 1 45 ? 16.203 -20.359 -4.586 1 96.75 45 GLU B O 1
ATOM 2331 N N . ALA B 1 46 ? 17.984 -19.062 -4.301 1 96.81 46 ALA B N 1
ATOM 2332 C CA . ALA B 1 46 ? 18.891 -20.188 -4.09 1 96.81 46 ALA B CA 1
ATOM 2333 C C . ALA B 1 46 ? 18.422 -21.047 -2.922 1 96.81 46 ALA B C 1
ATOM 2335 O O . ALA B 1 46 ? 18.469 -22.281 -2.994 1 96.81 46 ALA B O 1
ATOM 2336 N N . LEU B 1 47 ? 18.016 -20.359 -1.89 1 97.69 47 LEU B N 1
ATOM 2337 C CA . LEU B 1 47 ? 17.516 -21.062 -0.712 1 97.69 47 LEU B CA 1
ATOM 2338 C C . LEU B 1 47 ? 16.312 -21.922 -1.062 1 97.69 47 LEU B C 1
ATOM 2340 O O . LEU B 1 47 ? 16.266 -23.109 -0.713 1 97.69 47 LEU B O 1
ATOM 2344 N N . ILE B 1 48 ? 15.367 -21.359 -1.769 1 98.25 48 ILE B N 1
ATOM 2345 C CA . ILE B 1 48 ? 14.125 -22.047 -2.104 1 98.25 48 ILE B CA 1
ATOM 2346 C C . ILE B 1 48 ? 14.414 -23.188 -3.066 1 98.25 48 ILE B C 1
ATOM 2348 O O . ILE B 1 48 ? 13.953 -24.312 -2.857 1 98.25 48 ILE B O 1
ATOM 2352 N N . VAL B 1 49 ? 15.203 -22.938 -4.07 1 97.19 49 VAL B N 1
ATOM 2353 C CA . VAL B 1 49 ? 15.523 -23.922 -5.094 1 97.19 49 VAL B CA 1
ATOM 2354 C C . VAL B 1 49 ? 16.297 -25.094 -4.469 1 97.19 49 VAL B C 1
ATOM 2356 O O . VAL B 1 49 ? 16.016 -26.25 -4.758 1 97.19 49 VAL B O 1
ATOM 2359 N N . ALA B 1 50 ? 17.25 -24.797 -3.625 1 97.31 50 ALA B N 1
ATOM 2360 C CA . ALA B 1 50 ? 18.016 -25.844 -2.965 1 97.31 50 ALA B CA 1
ATOM 2361 C C . ALA B 1 50 ? 17.125 -26.734 -2.113 1 97.31 50 ALA B C 1
ATOM 2363 O O . ALA B 1 50 ? 17.297 -27.953 -2.09 1 97.31 50 ALA B O 1
ATOM 2364 N N . ALA B 1 51 ? 16.234 -26.109 -1.417 1 98 51 ALA B N 1
ATOM 2365 C CA . ALA B 1 51 ? 15.305 -26.875 -0.587 1 98 51 ALA B CA 1
ATOM 2366 C C . ALA B 1 51 ? 14.461 -27.812 -1.438 1 98 51 ALA B C 1
ATOM 2368 O O . ALA B 1 51 ? 14.273 -28.984 -1.083 1 98 51 ALA B O 1
ATOM 2369 N N . ILE B 1 52 ? 13.953 -27.359 -2.566 1 97.5 52 ILE B N 1
ATOM 2370 C CA . ILE B 1 52 ? 13.117 -28.156 -3.447 1 97.5 52 ILE B CA 1
ATOM 2371 C C . ILE B 1 52 ? 13.93 -29.312 -4.035 1 97.5 52 ILE B C 1
ATOM 2373 O O . ILE B 1 52 ? 13.484 -30.453 -4.039 1 97.5 52 ILE B O 1
ATOM 2377 N N . ARG B 1 53 ? 15.125 -29.016 -4.477 1 95.88 53 ARG B N 1
ATOM 2378 C CA . ARG B 1 53 ? 15.969 -30.016 -5.109 1 95.88 53 ARG B CA 1
ATOM 2379 C C . ARG B 1 53 ? 16.328 -31.141 -4.129 1 95.88 53 ARG B C 1
ATOM 2381 O O . ARG B 1 53 ? 16.453 -32.281 -4.523 1 95.88 53 ARG B O 1
ATOM 2388 N N . ARG B 1 54 ? 16.5 -30.734 -2.955 1 97.06 54 ARG B N 1
ATOM 2389 C CA . ARG B 1 54 ? 16.844 -31.719 -1.924 1 97.06 54 ARG B CA 1
ATOM 2390 C C . ARG B 1 54 ? 15.641 -32.594 -1.598 1 97.06 54 ARG B C 1
ATOM 2392 O O . ARG B 1 54 ? 15.789 -33.812 -1.438 1 97.06 54 ARG B O 1
ATOM 2399 N N . THR B 1 55 ? 14.492 -32.062 -1.506 1 97.62 55 THR B N 1
ATOM 2400 C CA . THR B 1 55 ? 13.305 -32.75 -1.031 1 97.62 55 THR B CA 1
ATOM 2401 C C . THR B 1 55 ? 12.586 -33.438 -2.189 1 97.62 55 THR B C 1
ATOM 2403 O O . THR B 1 55 ? 12.031 -34.531 -2.027 1 97.62 55 THR B O 1
ATOM 2406 N N . PHE B 1 56 ? 12.586 -32.75 -3.348 1 96.88 56 PHE B N 1
ATOM 2407 C CA . PHE B 1 56 ? 11.906 -33.219 -4.543 1 96.88 56 PHE B CA 1
ATOM 2408 C C . PHE B 1 56 ? 12.828 -33.156 -5.754 1 96.88 56 PHE B C 1
ATOM 2410 O O . PHE B 1 56 ? 12.555 -32.406 -6.699 1 96.88 56 PHE B O 1
ATOM 2417 N N . PRO B 1 57 ? 13.773 -34.031 -5.844 1 95 57 PRO B N 1
ATOM 2418 C CA . PRO B 1 57 ? 14.82 -33.938 -6.867 1 95 57 PRO B CA 1
ATOM 2419 C C . PRO B 1 57 ? 14.273 -34.094 -8.281 1 95 57 PRO B C 1
ATOM 2421 O O . PRO B 1 57 ? 14.891 -33.594 -9.242 1 95 57 PRO B O 1
ATOM 2424 N N . ASP B 1 58 ? 13.125 -34.625 -8.422 1 95 58 ASP B N 1
ATOM 2425 C CA . ASP B 1 58 ? 12.617 -34.906 -9.758 1 95 58 ASP B CA 1
ATOM 2426 C C . ASP B 1 58 ? 11.664 -33.812 -10.234 1 95 58 ASP B C 1
ATOM 2428 O O . ASP B 1 58 ? 11.242 -33.812 -11.391 1 95 58 ASP B O 1
ATOM 2432 N N . HIS B 1 59 ? 11.281 -32.906 -9.367 1 96.62 59 HIS B N 1
ATOM 2433 C CA . HIS B 1 59 ? 10.336 -31.859 -9.734 1 96.62 59 HIS B CA 1
ATOM 2434 C C . HIS B 1 59 ? 11 -30.781 -10.602 1 96.62 59 HIS B C 1
ATOM 2436 O O . HIS B 1 59 ? 12.188 -30.516 -10.453 1 96.62 59 HIS B O 1
ATOM 2442 N N . ALA B 1 60 ? 10.242 -30.266 -11.508 1 96.38 60 ALA B N 1
ATOM 2443 C CA . ALA B 1 60 ? 10.703 -29.125 -12.289 1 96.38 60 ALA B CA 1
ATOM 2444 C C . ALA B 1 60 ? 10.531 -27.812 -11.508 1 96.38 60 ALA B C 1
ATOM 2446 O O . ALA B 1 60 ? 9.727 -27.75 -10.578 1 96.38 60 ALA B O 1
ATOM 2447 N N . ILE B 1 61 ? 11.352 -26.812 -11.875 1 96.75 61 ILE B N 1
ATOM 2448 C CA . ILE B 1 61 ? 11.32 -25.5 -11.211 1 96.75 61 ILE B CA 1
ATOM 2449 C C . ILE B 1 61 ? 11.352 -24.391 -12.258 1 96.75 61 ILE B C 1
ATOM 2451 O O . ILE B 1 61 ? 12.125 -24.469 -13.227 1 96.75 61 ILE B O 1
ATOM 2455 N N . LEU B 1 62 ? 10.453 -23.5 -12.188 1 95.44 62 LEU B N 1
ATOM 2456 C CA . LEU B 1 62 ? 10.484 -22.234 -12.906 1 95.44 62 LEU B CA 1
ATOM 2457 C C . LEU B 1 62 ? 10.562 -21.062 -11.938 1 95.44 62 LEU B C 1
ATOM 2459 O O . LEU B 1 62 ? 9.586 -20.75 -11.25 1 95.44 62 LEU B O 1
ATOM 2463 N N . ALA B 1 63 ? 11.711 -20.438 -11.906 1 92.75 63 ALA B N 1
ATOM 2464 C CA . ALA B 1 63 ? 11.969 -19.344 -10.969 1 92.75 63 ALA B CA 1
ATOM 2465 C C . ALA B 1 63 ? 12.242 -18.031 -11.711 1 92.75 63 ALA B C 1
ATOM 2467 O O . ALA B 1 63 ? 12.797 -18.047 -12.812 1 92.75 63 ALA B O 1
ATOM 2468 N N . GLU B 1 64 ? 11.914 -16.938 -11.094 1 82.38 64 GLU B N 1
ATOM 2469 C CA . GLU B 1 64 ? 12.039 -15.617 -11.711 1 82.38 64 GLU B CA 1
ATOM 2470 C C . GLU B 1 64 ? 13.484 -15.336 -12.102 1 82.38 64 GLU B C 1
ATOM 2472 O O . GLU B 1 64 ? 13.758 -14.945 -13.242 1 82.38 64 GLU B O 1
ATOM 2477 N N . GLU B 1 65 ? 14.422 -15.602 -11.203 1 80.94 65 GLU B N 1
ATOM 2478 C CA . GLU B 1 65 ? 15.805 -15.18 -11.422 1 80.94 65 GLU B CA 1
ATOM 2479 C C . GLU B 1 65 ? 16.578 -16.219 -12.234 1 80.94 65 GLU B C 1
ATOM 2481 O O . GLU B 1 65 ? 17.359 -15.859 -13.109 1 80.94 65 GLU B O 1
ATOM 2486 N N . GLY B 1 66 ? 16.422 -17.438 -11.883 1 79.19 66 GLY B N 1
ATOM 2487 C CA . GLY B 1 66 ? 17.234 -18.5 -12.469 1 79.19 66 GLY B CA 1
ATOM 2488 C C . GLY B 1 66 ? 16.578 -19.141 -13.68 1 79.19 66 GLY B C 1
ATOM 2489 O O . GLY B 1 66 ? 17.203 -19.922 -14.398 1 79.19 66 GLY B O 1
ATOM 2490 N N . GLY B 1 67 ? 15.359 -18.828 -13.836 1 77.94 67 GLY B N 1
ATOM 2491 C CA . GLY B 1 67 ? 14.641 -19.406 -14.961 1 77.94 67 GLY B CA 1
ATOM 2492 C C . GLY B 1 67 ? 14.203 -20.844 -14.719 1 77.94 67 GLY B C 1
ATOM 2493 O O . GLY B 1 67 ? 13.828 -21.203 -13.594 1 77.94 67 GLY B O 1
ATOM 2494 N N . ARG B 1 68 ? 14.188 -21.594 -15.891 1 79.44 68 ARG B N 1
ATOM 2495 C CA . ARG B 1 68 ? 13.547 -22.906 -15.852 1 79.44 68 ARG B CA 1
ATOM 2496 C C . ARG B 1 68 ? 14.578 -24.016 -15.688 1 79.44 68 ARG B C 1
ATOM 2498 O O . ARG B 1 68 ? 15.625 -24.016 -16.344 1 79.44 68 ARG B O 1
ATOM 2505 N N . VAL B 1 69 ? 14.344 -24.766 -14.688 1 76.31 69 VAL B N 1
ATOM 2506 C CA . VAL B 1 69 ? 15.016 -26.062 -14.586 1 76.31 69 VAL B CA 1
ATOM 2507 C C . VAL B 1 69 ? 14.078 -27.172 -15.062 1 76.31 69 VAL B C 1
ATOM 2509 O O . VAL B 1 69 ? 13.117 -27.516 -14.375 1 76.31 69 VAL B O 1
ATOM 2512 N N . GLU B 1 70 ? 14.391 -27.625 -16.266 1 76.56 70 GLU B N 1
ATOM 2513 C CA . GLU B 1 70 ? 13.516 -28.609 -16.891 1 76.56 70 GLU B CA 1
ATOM 2514 C C . GLU B 1 70 ? 13.828 -30.016 -16.406 1 76.56 70 GLU B C 1
ATOM 2516 O O . GLU B 1 70 ? 15 -30.406 -16.297 1 76.56 70 GLU B O 1
ATOM 2521 N N . ARG B 1 71 ? 12.695 -30.547 -15.938 1 75.81 71 ARG B N 1
ATOM 2522 C CA . ARG B 1 71 ? 12.711 -31.969 -15.656 1 75.81 71 ARG B CA 1
ATOM 2523 C C . ARG B 1 71 ? 11.484 -32.656 -16.25 1 75.81 71 ARG B C 1
ATOM 2525 O O . ARG B 1 71 ? 10.461 -32 -16.484 1 75.81 71 ARG B O 1
ATOM 2532 N N . GLU B 1 72 ? 11.711 -33.812 -16.719 1 86.19 72 GLU B N 1
ATOM 2533 C CA . GLU B 1 72 ? 10.547 -34.625 -17.094 1 86.19 72 GLU B CA 1
ATOM 2534 C C . GLU B 1 72 ? 9.711 -35 -15.883 1 86.19 72 GLU B C 1
ATOM 2536 O O . GLU B 1 72 ? 9.922 -36.031 -15.281 1 86.19 72 GLU B O 1
ATOM 2541 N N . SER B 1 73 ? 8.914 -34.125 -15.391 1 91.75 73 SER B N 1
ATOM 2542 C CA . SER B 1 73 ? 8.07 -34.281 -14.211 1 91.75 73 SER B CA 1
ATOM 2543 C C . SER B 1 73 ? 6.699 -33.656 -14.414 1 91.75 73 SER B C 1
ATOM 2545 O O . SER B 1 73 ? 6.586 -32.594 -15.047 1 91.75 73 SER B O 1
ATOM 2547 N N . PRO B 1 74 ? 5.699 -34.312 -13.992 1 95.81 74 PRO B N 1
ATOM 2548 C CA . PRO B 1 74 ? 4.398 -33.625 -14.023 1 95.81 74 PRO B CA 1
ATOM 2549 C C . PRO B 1 74 ? 4.297 -32.5 -13.016 1 95.81 74 PRO B C 1
ATOM 2551 O O . PRO B 1 74 ? 3.346 -31.703 -13.055 1 95.81 74 PRO B O 1
ATOM 2554 N N . PHE B 1 75 ? 5.289 -32.438 -12.062 1 97.38 75 PHE B N 1
ATOM 2555 C CA . PHE B 1 75 ? 5.281 -31.406 -11.016 1 97.38 75 PHE B CA 1
ATOM 2556 C C . PHE B 1 75 ? 6.188 -30.25 -11.383 1 97.38 75 PHE B C 1
ATOM 2558 O O . PHE B 1 75 ? 7.336 -30.453 -11.797 1 97.38 75 PHE B O 1
ATOM 2565 N N . LEU B 1 76 ? 5.652 -29.016 -11.289 1 97.38 76 LEU B N 1
ATOM 2566 C CA . LEU B 1 76 ? 6.391 -27.797 -11.586 1 97.38 76 LEU B CA 1
ATOM 2567 C C . LEU B 1 76 ? 6.215 -26.766 -10.469 1 97.38 76 LEU B C 1
ATOM 2569 O O . LEU B 1 76 ? 5.094 -26.344 -10.188 1 97.38 76 LEU B O 1
ATOM 2573 N N . TRP B 1 77 ? 7.316 -26.391 -9.82 1 98.25 77 TRP B N 1
ATOM 2574 C CA . TRP B 1 77 ? 7.309 -25.312 -8.844 1 98.25 77 TRP B CA 1
ATOM 2575 C C . TRP B 1 77 ? 7.48 -23.953 -9.523 1 98.25 77 TRP B C 1
ATOM 2577 O O . TRP B 1 77 ? 8.359 -23.797 -10.383 1 98.25 77 TRP B O 1
ATOM 2587 N N . LEU B 1 78 ? 6.629 -23.047 -9.234 1 97.94 78 LEU B N 1
ATOM 2588 C CA . LEU B 1 78 ? 6.723 -21.656 -9.672 1 97.94 78 LEU B CA 1
ATOM 2589 C C . LEU B 1 78 ? 7.121 -20.75 -8.516 1 97.94 78 LEU B C 1
ATOM 2591 O O . LEU B 1 78 ? 6.426 -20.688 -7.5 1 97.94 78 LEU B O 1
ATOM 2595 N N . ILE B 1 79 ? 8.234 -19.938 -8.719 1 98 79 ILE B N 1
ATOM 2596 C CA . ILE B 1 79 ? 8.82 -19.281 -7.551 1 98 79 ILE B CA 1
ATOM 2597 C C . ILE B 1 79 ? 9.125 -17.828 -7.871 1 98 79 ILE B C 1
ATOM 2599 O O . ILE B 1 79 ? 9.828 -17.531 -8.844 1 98 79 ILE B O 1
ATOM 2603 N N . ASP B 1 80 ? 8.562 -16.953 -7.125 1 98 80 ASP B N 1
ATOM 2604 C CA . ASP B 1 80 ? 9.031 -15.586 -6.98 1 98 80 ASP B CA 1
ATOM 2605 C C . ASP B 1 80 ? 9.641 -15.359 -5.598 1 98 80 ASP B C 1
ATOM 2607 O O . ASP B 1 80 ? 8.914 -15.227 -4.609 1 98 80 ASP B O 1
ATOM 2611 N N . PRO B 1 81 ? 10.914 -15.305 -5.496 1 97.81 81 PRO B N 1
ATOM 2612 C CA . PRO B 1 81 ? 11.57 -15.227 -4.191 1 97.81 81 PRO B CA 1
ATOM 2613 C C . PRO B 1 81 ? 11.383 -13.875 -3.514 1 97.81 81 PRO B C 1
ATOM 2615 O O . PRO B 1 81 ? 11.57 -13.75 -2.301 1 97.81 81 PRO B O 1
ATOM 2618 N N . LEU B 1 82 ? 11.031 -12.875 -4.289 1 97.06 82 LEU B N 1
ATOM 2619 C CA . LEU B 1 82 ? 10.82 -11.523 -3.799 1 97.06 82 LEU B CA 1
ATOM 2620 C C . LEU B 1 82 ? 9.914 -10.734 -4.742 1 97.06 82 LEU B C 1
ATOM 2622 O O . LEU B 1 82 ? 10.398 -10.023 -5.625 1 97.06 82 LEU B O 1
ATOM 2626 N N . ASP B 1 83 ? 8.664 -10.883 -4.527 1 96.69 83 ASP B N 1
ATOM 2627 C CA . ASP B 1 83 ? 7.695 -10.062 -5.254 1 96.69 83 ASP B CA 1
ATOM 2628 C C . ASP B 1 83 ? 7.578 -8.672 -4.633 1 96.69 83 ASP B C 1
ATOM 2630 O O . ASP B 1 83 ? 7.176 -8.539 -3.475 1 96.6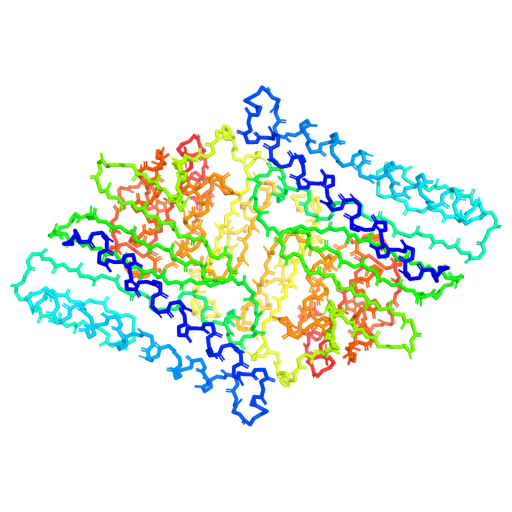9 83 ASP B O 1
ATOM 2634 N N . GLY B 1 84 ? 7.82 -7.637 -5.406 1 95.94 84 GLY B N 1
ATOM 2635 C CA . GLY B 1 84 ? 7.922 -6.281 -4.887 1 95.94 84 GLY B CA 1
ATOM 2636 C C . GLY B 1 84 ? 9.359 -5.836 -4.668 1 95.94 84 GLY B C 1
ATOM 2637 O O . GLY B 1 84 ? 9.672 -5.242 -3.635 1 95.94 84 GLY B O 1
ATOM 2638 N N . THR B 1 85 ? 10.18 -6.078 -5.629 1 93.94 85 THR B N 1
ATOM 2639 C CA . THR B 1 85 ? 11.617 -5.836 -5.543 1 93.94 85 THR B CA 1
ATOM 2640 C C . THR B 1 85 ? 11.906 -4.352 -5.355 1 93.94 85 THR B C 1
ATOM 2642 O O . THR B 1 85 ? 12.727 -3.973 -4.52 1 93.94 85 THR B O 1
ATOM 2645 N N . ASN B 1 86 ? 11.227 -3.49 -6.102 1 93.81 86 ASN B N 1
ATOM 2646 C CA . ASN B 1 86 ? 11.43 -2.057 -5.934 1 93.81 86 ASN B CA 1
ATOM 2647 C C . ASN B 1 86 ? 11.016 -1.593 -4.539 1 93.81 86 ASN B C 1
ATOM 2649 O O . ASN B 1 86 ? 11.68 -0.742 -3.941 1 93.81 86 ASN B O 1
ATOM 2653 N N . ASN B 1 87 ? 9.891 -2.09 -4.086 1 96.5 87 ASN B N 1
ATOM 2654 C CA . ASN B 1 87 ? 9.469 -1.792 -2.721 1 96.5 87 ASN B CA 1
ATOM 2655 C C . ASN B 1 87 ? 10.555 -2.16 -1.71 1 96.5 87 ASN B C 1
ATOM 2657 O O . ASN B 1 87 ? 10.891 -1.361 -0.834 1 96.5 87 ASN B O 1
ATOM 2661 N N . TYR B 1 88 ? 11.102 -3.336 -1.858 1 96.06 88 TYR B N 1
ATOM 2662 C CA . TYR B 1 88 ? 12.148 -3.834 -0.974 1 96.06 88 TYR B CA 1
ATOM 2663 C C . TYR B 1 88 ? 13.375 -2.934 -1.025 1 96.06 88 TYR B C 1
ATOM 2665 O O . TYR B 1 88 ? 13.938 -2.578 0.014 1 96.06 88 TYR B O 1
ATOM 2673 N N . ALA B 1 89 ? 13.742 -2.588 -2.197 1 93.12 89 ALA B N 1
ATOM 2674 C CA . ALA B 1 89 ? 14.93 -1.764 -2.408 1 93.12 89 ALA B CA 1
ATOM 2675 C C . ALA B 1 89 ? 14.781 -0.403 -1.734 1 93.12 89 ALA B C 1
ATOM 2677 O O . ALA B 1 89 ? 15.75 0.151 -1.217 1 93.12 89 ALA B O 1
ATOM 2678 N N . HIS B 1 90 ? 13.57 0.131 -1.653 1 94.31 90 HIS B N 1
ATOM 2679 C CA . HIS B 1 90 ? 13.344 1.474 -1.132 1 94.31 90 HIS B CA 1
ATOM 2680 C C . HIS B 1 90 ? 12.883 1.431 0.322 1 94.31 90 HIS B C 1
ATOM 2682 O O . HIS B 1 90 ? 12.812 2.467 0.985 1 94.31 90 HIS B O 1
ATOM 2688 N N . GLY B 1 91 ? 12.547 0.243 0.746 1 93.81 91 GLY B N 1
ATOM 2689 C CA . GLY B 1 91 ? 12.078 0.105 2.115 1 93.81 91 GLY B CA 1
ATOM 2690 C C . GLY B 1 91 ? 10.578 0.303 2.254 1 93.81 91 GLY B C 1
ATOM 2691 O O . GLY B 1 91 ? 10.07 0.468 3.365 1 93.81 91 GLY B O 1
ATOM 2692 N N . PHE B 1 92 ? 9.852 0.431 1.114 1 96.38 92 PHE B N 1
ATOM 2693 C CA . PHE B 1 92 ? 8.391 0.446 1.148 1 96.38 92 PHE B CA 1
ATOM 2694 C C . PHE B 1 92 ? 7.848 -0.902 1.606 1 96.38 92 PHE B C 1
ATOM 2696 O O . PHE B 1 92 ? 8.148 -1.936 1.005 1 96.38 92 PHE B O 1
ATOM 2703 N N . PRO B 1 93 ? 7.094 -0.985 2.646 1 97 93 PRO B N 1
ATOM 2704 C CA . PRO B 1 93 ? 6.82 -2.238 3.354 1 97 93 PRO B CA 1
ATOM 2705 C C . PRO B 1 93 ? 5.68 -3.033 2.723 1 97 93 PRO B C 1
ATOM 2707 O O . PRO B 1 93 ? 4.699 -3.357 3.4 1 97 93 PRO B O 1
ATOM 2710 N N . PHE B 1 94 ? 5.836 -3.43 1.453 1 98 94 PHE B N 1
ATOM 2711 C CA . PHE B 1 94 ? 4.84 -4.188 0.706 1 98 94 PHE B CA 1
ATOM 2712 C C . PHE B 1 94 ? 5.512 -5.133 -0.286 1 98 94 PHE B C 1
ATOM 2714 O O . PHE B 1 94 ? 5.633 -4.809 -1.47 1 98 94 PHE B O 1
ATOM 2721 N N . PHE B 1 95 ? 5.973 -6.281 0.217 1 97.62 95 PHE B N 1
ATOM 2722 C CA . PHE B 1 95 ? 6.602 -7.312 -0.6 1 97.62 95 PHE B CA 1
ATOM 2723 C C . PHE B 1 95 ? 6.336 -8.695 -0.023 1 97.62 95 PHE B C 1
ATOM 2725 O O . PHE B 1 95 ? 5.871 -8.828 1.111 1 97.62 95 PHE B O 1
ATOM 2732 N N . SER B 1 96 ? 6.602 -9.703 -0.851 1 98.56 96 SER B N 1
ATOM 2733 C CA . SER B 1 96 ? 6.266 -11.047 -0.404 1 98.56 96 SER B CA 1
ATOM 2734 C C . SER B 1 96 ? 7.098 -12.102 -1.133 1 98.56 96 SER B C 1
ATOM 2736 O O . SER B 1 96 ? 7.859 -11.773 -2.047 1 98.56 96 SER B O 1
ATOM 2738 N N . ILE B 1 97 ? 7.039 -13.32 -0.629 1 98.75 97 ILE B N 1
ATOM 2739 C CA . ILE B 1 97 ? 7.496 -14.539 -1.3 1 98.75 97 ILE B CA 1
ATOM 2740 C C . ILE B 1 97 ? 6.297 -15.281 -1.884 1 98.75 97 ILE B C 1
ATOM 2742 O O . ILE B 1 97 ? 5.266 -15.422 -1.225 1 98.75 97 ILE B O 1
ATOM 2746 N N . SER B 1 98 ? 6.441 -15.719 -3.092 1 98.88 98 SER B N 1
ATOM 2747 C CA . SER B 1 98 ? 5.367 -16.453 -3.746 1 98.88 98 SER B CA 1
ATOM 2748 C C . SER B 1 98 ? 5.855 -17.812 -4.238 1 98.88 98 SER B C 1
ATOM 2750 O O . SER B 1 98 ? 6.824 -17.906 -4.996 1 98.88 98 SER B O 1
ATOM 2752 N N . ILE B 1 99 ? 5.234 -18.906 -3.797 1 98.88 99 ILE B N 1
ATOM 2753 C CA . ILE B 1 99 ? 5.57 -20.266 -4.18 1 98.88 99 ILE B CA 1
ATOM 2754 C C . ILE B 1 99 ? 4.301 -21.031 -4.566 1 98.88 99 ILE B C 1
ATOM 2756 O O . ILE B 1 99 ? 3.355 -21.109 -3.779 1 98.88 99 ILE B O 1
ATOM 2760 N N . ALA B 1 100 ? 4.309 -21.562 -5.742 1 98.81 100 ALA B N 1
ATOM 2761 C CA . ALA B 1 100 ? 3.191 -22.391 -6.195 1 98.81 100 ALA B CA 1
ATOM 2762 C C . ALA B 1 100 ? 3.684 -23.734 -6.734 1 98.81 100 ALA B C 1
ATOM 2764 O O . ALA B 1 100 ? 4.852 -23.875 -7.105 1 98.81 100 ALA B O 1
ATOM 2765 N N . LEU B 1 101 ? 2.83 -24.719 -6.719 1 98.75 101 LEU B N 1
ATOM 2766 C CA . LEU B 1 101 ? 3.082 -26.031 -7.316 1 98.75 101 LEU B CA 1
ATOM 2767 C C . LEU B 1 101 ? 1.959 -26.422 -8.273 1 98.75 101 LEU B C 1
ATOM 2769 O O . LEU B 1 101 ? 0.78 -26.312 -7.926 1 98.75 101 LEU B O 1
ATOM 2773 N N . MET B 1 102 ? 2.391 -26.797 -9.422 1 98 102 MET B N 1
ATOM 2774 C CA . MET B 1 102 ? 1.455 -27.328 -10.414 1 98 102 MET B CA 1
ATOM 2775 C C . MET B 1 102 ? 1.694 -28.812 -10.664 1 98 102 MET B C 1
ATOM 2777 O O . MET B 1 102 ? 2.828 -29.281 -10.578 1 98 102 MET B O 1
ATOM 2781 N N . GLU B 1 103 ? 0.716 -29.484 -10.938 1 97.19 103 GLU B N 1
ATOM 2782 C CA . GLU B 1 103 ? 0.755 -30.828 -11.516 1 97.19 103 GLU B CA 1
ATOM 2783 C C . GLU B 1 103 ? 0.098 -30.859 -12.898 1 97.19 103 GLU B C 1
ATOM 2785 O O . GLU B 1 103 ? -1.113 -30.656 -13.016 1 97.19 103 GLU B O 1
ATOM 2790 N N . ASN B 1 104 ? 0.955 -31.031 -13.875 1 91.88 104 ASN B N 1
ATOM 2791 C CA . ASN B 1 104 ? 0.486 -30.859 -15.242 1 91.88 104 ASN B CA 1
ATOM 2792 C C . ASN B 1 104 ? -0.078 -29.453 -15.469 1 91.88 104 ASN B C 1
ATOM 2794 O O . ASN B 1 104 ? 0.624 -28.469 -15.281 1 91.88 104 ASN B O 1
ATOM 2798 N N . ASP B 1 105 ? -1.247 -29.219 -15.617 1 89.31 105 ASP B N 1
ATOM 2799 C CA . ASP B 1 105 ? -1.794 -27.891 -15.906 1 89.31 105 ASP B CA 1
ATOM 2800 C C . ASP B 1 105 ? -2.736 -27.438 -14.797 1 89.31 105 ASP B C 1
ATOM 2802 O O . ASP B 1 105 ? -3.553 -26.531 -15 1 89.31 105 ASP B O 1
ATOM 2806 N N . THR B 1 106 ? -2.459 -28.109 -13.672 1 96.5 106 THR B N 1
ATOM 2807 C CA . THR B 1 106 ? -3.365 -27.797 -12.57 1 96.5 106 THR B CA 1
ATOM 2808 C C . THR B 1 106 ? -2.596 -27.266 -11.367 1 96.5 106 THR B C 1
ATOM 2810 O O . THR B 1 106 ? -1.592 -27.844 -10.953 1 96.5 106 THR B O 1
ATOM 2813 N N . LEU B 1 107 ? -3.09 -26.203 -10.82 1 98.19 107 LEU B N 1
ATOM 2814 C CA . LEU B 1 107 ? -2.51 -25.672 -9.594 1 98.19 107 LEU B CA 1
ATOM 2815 C C . LEU B 1 107 ? -2.861 -26.547 -8.398 1 98.19 107 LEU B C 1
ATOM 2817 O O . LEU B 1 107 ? -4.039 -26.797 -8.133 1 98.19 107 LEU B O 1
ATOM 2821 N N . LEU B 1 108 ? -1.871 -26.922 -7.66 1 98.56 108 LEU B N 1
ATOM 2822 C CA . LEU B 1 108 ? -2.086 -27.812 -6.523 1 98.56 108 LEU B CA 1
ATOM 2823 C C . LEU B 1 108 ? -2.055 -27.047 -5.211 1 98.56 108 LEU B C 1
ATOM 2825 O O . LEU B 1 108 ? -2.865 -27.297 -4.316 1 98.56 108 LEU B O 1
ATOM 2829 N N . LEU B 1 109 ? -1.1 -26.203 -5.07 1 98.75 109 LEU B N 1
ATOM 2830 C CA . LEU B 1 109 ? -0.98 -25.406 -3.852 1 98.75 109 LEU B CA 1
ATOM 2831 C C . LEU B 1 109 ? -0.325 -24.062 -4.141 1 98.75 109 LEU B C 1
ATOM 2833 O O . LEU B 1 109 ? 0.245 -23.859 -5.215 1 98.75 109 LEU B O 1
ATOM 2837 N N . GLY B 1 110 ? -0.521 -23.125 -3.262 1 98.88 110 GLY B N 1
ATOM 2838 C CA . GLY B 1 110 ? 0.069 -21.797 -3.324 1 98.88 110 GLY B CA 1
ATOM 2839 C C . GLY B 1 110 ? 0.307 -21.188 -1.956 1 98.88 110 GLY B C 1
ATOM 2840 O O . GLY B 1 110 ? -0.514 -21.328 -1.049 1 98.88 110 GLY B O 1
ATOM 2841 N N . VAL B 1 111 ? 1.493 -20.5 -1.857 1 98.94 111 VAL B N 1
ATOM 2842 C CA . VAL B 1 111 ? 1.876 -19.812 -0.631 1 98.94 111 VAL B CA 1
ATOM 2843 C C . VAL B 1 111 ? 2.379 -18.406 -0.963 1 98.94 111 VAL B C 1
ATOM 2845 O O . VAL B 1 111 ? 3.227 -18.25 -1.843 1 98.94 111 VAL B O 1
ATOM 2848 N N . VAL B 1 112 ? 1.788 -17.469 -0.378 1 98.94 112 VAL B N 1
ATOM 2849 C CA . VAL B 1 112 ? 2.285 -16.094 -0.388 1 98.94 112 VAL B CA 1
ATOM 2850 C C . VAL B 1 112 ? 2.594 -15.648 1.038 1 98.94 112 VAL B C 1
ATOM 2852 O O . VAL B 1 112 ? 1.724 -15.688 1.911 1 98.94 112 VAL B O 1
ATOM 2855 N N . PHE B 1 113 ? 3.852 -15.219 1.258 1 98.94 113 PHE B N 1
ATOM 2856 C CA . PHE B 1 113 ? 4.25 -14.875 2.619 1 98.94 113 PHE B CA 1
ATOM 2857 C C . PHE B 1 113 ? 4.742 -13.438 2.695 1 98.94 113 PHE B C 1
ATOM 2859 O O . PHE B 1 113 ? 5.652 -13.047 1.963 1 98.94 113 PHE B O 1
ATOM 2866 N N . ASP B 1 114 ? 4.043 -12.648 3.441 1 98.81 114 ASP B N 1
ATOM 2867 C CA . ASP B 1 114 ? 4.473 -11.305 3.818 1 98.81 114 ASP B CA 1
ATOM 2868 C C . ASP B 1 114 ? 5.262 -11.328 5.129 1 98.81 114 ASP B C 1
ATOM 2870 O O . ASP B 1 114 ? 4.672 -11.359 6.211 1 98.81 114 ASP B O 1
ATOM 2874 N N . PRO B 1 115 ? 6.562 -11.297 5.066 1 98.19 115 PRO B N 1
ATOM 2875 C CA . PRO B 1 115 ? 7.355 -11.445 6.285 1 98.19 115 PRO B CA 1
ATOM 2876 C C . PRO B 1 115 ? 7.277 -10.227 7.199 1 98.19 115 PRO B C 1
ATOM 2878 O O . PRO B 1 115 ? 7.512 -10.336 8.406 1 98.19 115 PRO B O 1
ATOM 2881 N N . LEU B 1 116 ? 6.977 -9.07 6.68 1 97.19 116 LEU B N 1
ATOM 2882 C CA . LEU B 1 116 ? 6.906 -7.867 7.5 1 97.19 116 LEU B CA 1
ATOM 2883 C C . LEU B 1 116 ? 5.703 -7.918 8.438 1 97.19 116 LEU B C 1
ATOM 2885 O O . LEU B 1 116 ? 5.793 -7.496 9.594 1 97.19 116 LEU B O 1
ATOM 2889 N N . ARG B 1 117 ? 4.59 -8.438 7.945 1 96.88 117 ARG B N 1
ATOM 2890 C CA . ARG B 1 117 ? 3.377 -8.516 8.75 1 96.88 117 ARG B CA 1
ATOM 2891 C C . ARG B 1 117 ? 3.215 -9.906 9.359 1 96.88 117 ARG B C 1
ATOM 2893 O O . ARG B 1 117 ? 2.277 -10.148 10.125 1 96.88 117 ARG B O 1
ATOM 2900 N N . ASN B 1 118 ? 4.129 -10.758 8.992 1 98.06 118 ASN B N 1
ATOM 2901 C CA . ASN B 1 118 ? 4.031 -12.156 9.398 1 98.06 118 ASN B CA 1
ATOM 2902 C C . ASN B 1 118 ? 2.672 -12.742 9.031 1 98.06 118 ASN B C 1
ATOM 2904 O O . ASN B 1 118 ? 2.021 -13.375 9.875 1 98.06 118 ASN B O 1
ATOM 2908 N N . GLU B 1 119 ? 2.258 -12.5 7.914 1 98.62 119 GLU B N 1
ATOM 2909 C CA . GLU B 1 119 ? 1.045 -13.094 7.352 1 98.62 119 GLU B CA 1
ATOM 2910 C C . GLU B 1 119 ? 1.377 -14.125 6.277 1 98.62 119 GLU B C 1
ATOM 2912 O O . GLU B 1 119 ? 2.014 -13.797 5.273 1 98.62 119 GLU B O 1
ATOM 2917 N N . LEU B 1 120 ? 1.017 -15.289 6.555 1 98.88 120 LEU B N 1
ATOM 2918 C CA . LEU B 1 120 ? 1.237 -16.391 5.625 1 98.88 120 LEU B CA 1
ATOM 2919 C C . LEU B 1 120 ? -0.079 -16.859 5.004 1 98.88 120 LEU B C 1
ATOM 2921 O O . LEU B 1 120 ? -0.943 -17.391 5.703 1 98.88 120 LEU B O 1
ATOM 2925 N N . PHE B 1 121 ? -0.217 -16.625 3.711 1 98.94 121 PHE B N 1
ATOM 2926 C CA . PHE B 1 121 ? -1.384 -17.047 2.947 1 98.94 121 PHE B CA 1
ATOM 2927 C C . PHE B 1 121 ? -1.121 -18.375 2.252 1 98.94 121 PHE B C 1
ATOM 2929 O O . PHE B 1 121 ? -0.081 -18.547 1.614 1 98.94 121 PHE B O 1
ATOM 2936 N N . SER B 1 122 ? -2.021 -19.297 2.389 1 98.94 122 SER B N 1
ATOM 2937 C CA . SER B 1 122 ? -1.799 -20.609 1.803 1 98.94 122 SER B CA 1
ATOM 2938 C C . SER B 1 122 ? -3.104 -21.219 1.298 1 98.94 122 SER B C 1
ATOM 2940 O O . SER B 1 122 ? -4.176 -20.922 1.827 1 98.94 122 SER B O 1
ATOM 2942 N N . ALA B 1 123 ? -2.988 -21.984 0.303 1 98.88 123 ALA B N 1
ATOM 2943 C CA . ALA B 1 123 ? -4.125 -22.719 -0.24 1 98.88 123 ALA B CA 1
ATOM 2944 C C . ALA B 1 123 ? -3.682 -24.047 -0.848 1 98.88 123 ALA B C 1
ATOM 2946 O O . ALA B 1 123 ? -2.57 -24.156 -1.372 1 98.88 123 ALA B O 1
ATOM 2947 N N . GLU B 1 124 ? -4.465 -24.984 -0.733 1 98.38 124 GLU B N 1
ATOM 2948 C CA . GLU B 1 124 ? -4.406 -26.25 -1.438 1 98.38 124 GLU B CA 1
ATOM 2949 C C . GLU B 1 124 ? -5.699 -26.516 -2.211 1 98.38 124 GLU B C 1
ATOM 2951 O O . GLU B 1 124 ? -6.793 -26.25 -1.714 1 98.38 124 GLU B O 1
ATOM 2956 N N . ARG B 1 125 ? -5.535 -27.047 -3.389 1 98.19 125 ARG B N 1
ATOM 2957 C CA . ARG B 1 125 ? -6.699 -27.266 -4.238 1 98.19 125 ARG B CA 1
ATOM 2958 C C . ARG B 1 125 ? -7.754 -28.109 -3.525 1 98.19 125 ARG B C 1
ATOM 2960 O O . ARG B 1 125 ? -7.457 -29.203 -3.047 1 98.19 125 ARG B O 1
ATOM 2967 N N . GLY B 1 126 ? -8.898 -27.547 -3.434 1 98.12 126 GLY B N 1
ATOM 2968 C CA . GLY B 1 126 ? -10.031 -28.266 -2.854 1 98.12 126 GLY B CA 1
ATOM 2969 C C . GLY B 1 126 ? -10.062 -28.188 -1.339 1 98.12 126 GLY B C 1
ATOM 2970 O O . GLY B 1 126 ? -10.961 -28.75 -0.707 1 98.12 126 GLY B O 1
ATOM 2971 N N . ALA B 1 127 ? -9.141 -27.438 -0.724 1 98.06 127 ALA B N 1
ATOM 2972 C CA . ALA B 1 127 ? -9.039 -27.469 0.733 1 98.06 127 ALA B CA 1
ATOM 2973 C C . ALA B 1 127 ? -9.258 -26.078 1.325 1 98.06 127 ALA B C 1
ATOM 2975 O O . ALA B 1 127 ? -9.148 -25.891 2.539 1 98.06 127 ALA B O 1
ATOM 2976 N N . GLY B 1 128 ? -9.547 -25.094 0.529 1 98.44 128 GLY B N 1
ATOM 2977 C CA . GLY B 1 128 ? -9.758 -23.75 1.026 1 98.44 128 GLY B CA 1
ATOM 2978 C C . GLY B 1 128 ? -8.484 -22.938 1.113 1 98.44 128 GLY B C 1
ATOM 2979 O O . GLY B 1 128 ? -7.41 -23.422 0.728 1 98.44 128 GLY B O 1
ATOM 2980 N N . ALA B 1 129 ? -8.547 -21.75 1.497 1 98.81 129 ALA B N 1
ATOM 2981 C CA . ALA B 1 129 ? -7.434 -20.828 1.663 1 98.81 129 ALA B CA 1
ATOM 2982 C C . ALA B 1 129 ? -7.375 -20.297 3.092 1 98.81 129 ALA B C 1
ATOM 2984 O O . ALA B 1 129 ? -8.406 -20.156 3.752 1 98.81 129 ALA B O 1
ATOM 2985 N N . TRP B 1 130 ? -6.164 -19.938 3.51 1 98.81 130 TRP B N 1
ATOM 2986 C CA . TRP B 1 130 ? -5.953 -19.531 4.891 1 98.81 130 TRP B CA 1
ATOM 2987 C C . TRP B 1 130 ? -4.926 -18.406 4.973 1 98.81 130 TRP B C 1
ATOM 2989 O O . TRP B 1 130 ? -4.023 -18.312 4.137 1 98.81 130 TRP B O 1
ATOM 2999 N N . CYS B 1 131 ? -5.09 -17.578 5.895 1 98.69 131 CYS B N 1
ATOM 3000 C CA . CYS B 1 131 ? -4.047 -16.672 6.383 1 98.69 131 CYS B CA 1
ATOM 3001 C C . CYS B 1 131 ? -3.676 -17.016 7.824 1 98.69 131 CYS B C 1
ATOM 3003 O O . CYS B 1 131 ? -4.48 -16.828 8.734 1 98.69 131 CYS B O 1
ATOM 3005 N N . ASN B 1 132 ? -2.453 -17.438 7.898 1 97.69 132 ASN B N 1
ATOM 3006 C CA . ASN B 1 132 ? -2.098 -18.016 9.188 1 97.69 132 ASN B CA 1
ATOM 3007 C C . ASN B 1 132 ? -3.113 -19.078 9.617 1 97.69 132 ASN B C 1
ATOM 3009 O O . ASN B 1 132 ? -3.318 -20.078 8.914 1 97.69 132 ASN B O 1
ATOM 3013 N N . GLU B 1 133 ? -3.932 -18.859 10.688 1 95.62 133 GLU B N 1
ATOM 3014 C CA . GLU B 1 133 ? -4.859 -19.875 11.156 1 95.62 133 GLU B CA 1
ATOM 3015 C C . GLU B 1 133 ? -6.305 -19.5 10.844 1 95.62 133 GLU B C 1
ATOM 3017 O O . GLU B 1 133 ? -7.238 -20.172 11.281 1 95.62 133 GLU B O 1
ATOM 3022 N N . GLN B 1 134 ? -6.457 -18.578 10.039 1 96.12 134 GLN B N 1
ATOM 3023 C CA . GLN B 1 134 ? -7.801 -18.109 9.75 1 96.12 134 GLN B CA 1
ATOM 3024 C C . GLN B 1 134 ? -8.195 -18.422 8.305 1 96.12 134 GLN B C 1
ATOM 3026 O O . GLN B 1 134 ? -7.457 -18.125 7.371 1 96.12 134 GLN B O 1
ATOM 3031 N N . ARG B 1 135 ? -9.359 -18.953 8.125 1 97.94 135 ARG B N 1
ATOM 3032 C CA . ARG B 1 135 ? -9.867 -19.234 6.785 1 97.94 135 ARG B CA 1
ATOM 3033 C C . ARG B 1 135 ? -10.18 -17.953 6.035 1 97.94 135 ARG B C 1
ATOM 3035 O O . ARG B 1 135 ? -10.688 -17 6.617 1 97.94 135 ARG B O 1
ATOM 3042 N N . LEU B 1 136 ? -9.922 -17.953 4.816 1 98.31 136 LEU B N 1
ATOM 3043 C CA . LEU B 1 136 ? -10.109 -16.766 3.992 1 98.31 136 LEU B CA 1
ATOM 3044 C C . LEU B 1 136 ? -11.398 -16.875 3.184 1 98.31 136 LEU B C 1
ATOM 3046 O O . LEU B 1 136 ? -11.82 -17.969 2.814 1 98.31 136 LEU B O 1
ATOM 3050 N N . ARG B 1 137 ? -11.969 -15.789 2.951 1 98.25 137 ARG B N 1
ATOM 3051 C CA . ARG B 1 137 ? -13.07 -15.609 2.008 1 98.25 137 ARG B CA 1
ATOM 3052 C C . ARG B 1 137 ? -12.969 -14.266 1.303 1 98.25 137 ARG B C 1
ATOM 3054 O O . ARG B 1 137 ? -12.625 -13.258 1.922 1 98.25 137 ARG B O 1
ATOM 3061 N N . VAL B 1 138 ? -13.281 -14.289 0.073 1 98.62 138 VAL B N 1
ATOM 3062 C CA . VAL B 1 138 ? -13.312 -13.031 -0.667 1 98.62 138 VAL B CA 1
ATOM 3063 C C . VAL B 1 138 ? -14.422 -12.133 -0.12 1 98.62 138 VAL B C 1
ATOM 3065 O O . VAL B 1 138 ? -15.289 -12.594 0.617 1 98.62 138 VAL B O 1
ATOM 3068 N N . SER B 1 139 ? -14.375 -10.852 -0.423 1 97.31 139 SER B N 1
ATOM 3069 C CA . SER B 1 139 ? -15.336 -9.867 0.08 1 97.31 139 SER B CA 1
ATOM 3070 C C . SER B 1 139 ? -16.734 -10.125 -0.48 1 97.31 139 SER B C 1
ATOM 3072 O O . SER B 1 139 ? -16.891 -10.852 -1.463 1 97.31 139 SER B O 1
ATOM 3074 N N . ALA B 1 140 ? -17.734 -9.484 0.127 1 96 140 ALA B N 1
ATOM 3075 C CA . ALA B 1 140 ? -19.109 -9.586 -0.328 1 96 140 ALA B CA 1
ATOM 3076 C C . ALA B 1 140 ? -19.562 -8.289 -1.006 1 96 140 ALA B C 1
ATOM 3078 O O . ALA B 1 140 ? -20.766 -8.055 -1.176 1 96 140 ALA B O 1
ATOM 3079 N N . THR B 1 141 ? -18.609 -7.43 -1.303 1 96.19 141 THR B N 1
ATOM 3080 C CA . THR B 1 141 ? -18.953 -6.176 -1.965 1 96.19 141 THR B CA 1
ATOM 3081 C C . THR B 1 141 ? -19.781 -6.438 -3.221 1 96.19 141 THR B C 1
ATOM 3083 O O . THR B 1 141 ? -19.359 -7.176 -4.109 1 96.19 141 THR B O 1
ATOM 3086 N N . PRO B 1 142 ? -20.844 -5.742 -3.396 1 96.56 142 PRO B N 1
ATOM 3087 C CA . PRO B 1 142 ? -21.812 -6.191 -4.395 1 96.56 142 PRO B CA 1
ATOM 3088 C C . PRO B 1 142 ? -21.625 -5.52 -5.754 1 96.56 142 PRO B C 1
ATOM 3090 O O . PRO B 1 142 ? -22.078 -6.043 -6.773 1 96.56 142 PRO B O 1
ATOM 3093 N N . THR B 1 143 ? -21.047 -4.285 -5.766 1 97.75 143 THR B N 1
ATOM 3094 C CA . THR B 1 143 ? -20.969 -3.535 -7.012 1 97.75 143 THR B CA 1
ATOM 3095 C C . THR B 1 143 ? -19.562 -2.986 -7.227 1 97.75 143 THR B C 1
ATOM 3097 O O . THR B 1 143 ? -18.812 -2.795 -6.266 1 97.75 143 THR B O 1
ATOM 3100 N N . LEU B 1 144 ? -19.234 -2.783 -8.445 1 98.19 144 LEU B N 1
ATOM 3101 C CA . LEU B 1 144 ? -17.953 -2.176 -8.789 1 98.19 144 LEU B CA 1
ATOM 3102 C C . LEU B 1 144 ? -17.812 -0.798 -8.148 1 98.19 144 LEU B C 1
ATOM 3104 O O . LEU B 1 144 ? -16.734 -0.441 -7.656 1 98.19 144 LEU B O 1
ATOM 3108 N N . ALA B 1 145 ? -18.875 -0.028 -8.062 1 96.94 145 ALA B N 1
ATOM 3109 C CA . ALA B 1 145 ? -18.891 1.331 -7.527 1 96.94 145 ALA B CA 1
ATOM 3110 C C . ALA B 1 145 ? -18.531 1.339 -6.043 1 96.94 145 ALA B C 1
ATOM 3112 O O . ALA B 1 145 ? -17.938 2.303 -5.547 1 96.94 145 ALA B O 1
ATOM 3113 N N . SER B 1 146 ? -18.797 0.297 -5.34 1 96.44 146 SER B N 1
ATOM 3114 C CA . SER B 1 146 ? -18.531 0.218 -3.906 1 96.44 146 SER B CA 1
ATOM 3115 C C . SER B 1 146 ? -17.234 -0.534 -3.627 1 96.44 146 SER B C 1
ATOM 3117 O O . SER B 1 146 ? -16.906 -0.812 -2.473 1 96.44 146 SER B O 1
ATOM 3119 N N . SER B 1 147 ? -16.453 -0.82 -4.68 1 97.81 147 SER B N 1
ATOM 3120 C CA . SER B 1 147 ? -15.305 -1.717 -4.547 1 97.81 147 SER B CA 1
ATOM 3121 C C . SER B 1 147 ? -14.008 -0.937 -4.375 1 97.81 147 SER B C 1
ATOM 3123 O O . SER B 1 147 ? -13.938 0.242 -4.73 1 97.81 147 SER B O 1
ATOM 3125 N N . LEU B 1 148 ? -13.102 -1.521 -3.701 1 98.12 148 LEU B N 1
ATOM 3126 C CA . LEU B 1 148 ? -11.688 -1.161 -3.682 1 98.12 148 LEU B CA 1
ATOM 3127 C C . LEU B 1 148 ? -10.859 -2.174 -4.461 1 98.12 148 LEU B C 1
ATOM 3129 O O . LEU B 1 148 ? -10.859 -3.365 -4.141 1 98.12 148 LEU B O 1
ATOM 3133 N N . VAL B 1 149 ? -10.141 -1.73 -5.52 1 98.88 149 VAL B N 1
ATOM 3134 C CA . VAL B 1 149 ? -9.469 -2.666 -6.414 1 98.88 149 VAL B CA 1
ATOM 3135 C C . VAL B 1 149 ? -7.988 -2.311 -6.516 1 98.88 149 VAL B C 1
ATOM 3137 O O . VAL B 1 149 ? -7.555 -1.287 -5.984 1 98.88 149 VAL B O 1
ATOM 3140 N N . SER B 1 150 ? -7.199 -3.234 -7.023 1 98.88 150 SER B N 1
ATOM 3141 C CA . SER B 1 150 ? -5.777 -2.971 -7.195 1 98.88 150 SER B CA 1
ATOM 3142 C C . SER B 1 150 ? -5.305 -3.363 -8.586 1 98.88 150 SER B C 1
ATOM 3144 O O . SER B 1 150 ? -6 -4.09 -9.305 1 98.88 150 SER B O 1
ATOM 3146 N N . THR B 1 151 ? -4.164 -2.818 -8.938 1 98.62 151 THR B N 1
ATOM 3147 C CA . THR B 1 151 ? -3.574 -3.137 -10.234 1 98.62 151 THR B CA 1
ATOM 3148 C C . THR B 1 151 ? -2.068 -2.889 -10.219 1 98.62 151 THR B C 1
ATOM 3150 O O . THR B 1 151 ? -1.487 -2.627 -9.164 1 98.62 151 THR B O 1
ATOM 3153 N N . GLY B 1 152 ? -1.426 -3.164 -11.305 1 96.88 152 GLY B N 1
ATOM 3154 C CA . GLY B 1 152 ? -0.032 -2.869 -11.594 1 96.88 152 GLY B CA 1
ATOM 3155 C C . GLY B 1 152 ? 0.206 -2.475 -13.039 1 96.88 152 GLY B C 1
ATOM 3156 O O . GLY B 1 152 ? -0.732 -2.43 -13.844 1 96.88 152 GLY B O 1
ATOM 3157 N N . PHE B 1 153 ? 1.41 -2.141 -13.297 1 95.25 153 PHE B N 1
ATOM 3158 C CA . PHE B 1 153 ? 1.802 -1.695 -14.625 1 95.25 153 PHE B CA 1
ATOM 3159 C C . PHE B 1 153 ? 3.002 -2.488 -15.133 1 95.25 153 PHE B C 1
ATOM 3161 O O . PHE B 1 153 ? 3.82 -2.957 -14.336 1 95.25 153 PHE B O 1
ATOM 3168 N N . PRO B 1 154 ? 3.094 -2.605 -16.406 1 92.12 154 PRO B N 1
ATOM 3169 C CA . PRO B 1 154 ? 4.211 -3.383 -16.953 1 92.12 154 PRO B CA 1
ATOM 3170 C C . PRO B 1 154 ? 5.551 -2.662 -16.812 1 92.12 154 PRO B C 1
ATOM 3172 O O . PRO B 1 154 ? 5.59 -1.432 -16.734 1 92.12 154 PRO B O 1
ATOM 3175 N N . TYR B 1 155 ? 6.586 -3.469 -16.844 1 83.44 155 TYR B N 1
ATOM 3176 C CA . TYR B 1 155 ? 7.934 -2.936 -16.688 1 83.44 155 TYR B CA 1
ATOM 3177 C C . TYR B 1 155 ? 8.289 -2.002 -17.844 1 83.44 155 TYR B C 1
ATOM 3179 O O . TYR B 1 155 ? 9.086 -1.072 -17.656 1 83.44 155 TYR B O 1
ATOM 3187 N N . ASP B 1 156 ? 7.703 -2.256 -18.984 1 89.69 156 ASP B N 1
ATOM 3188 C CA . ASP B 1 156 ? 7.996 -1.425 -20.141 1 89.69 156 ASP B CA 1
ATOM 3189 C C . ASP B 1 156 ? 6.91 -0.373 -20.359 1 89.69 156 ASP B C 1
ATOM 3191 O O . ASP B 1 156 ? 6.574 -0.036 -21.484 1 89.69 156 ASP B O 1
ATOM 3195 N N . TYR B 1 157 ? 6.332 0.062 -19.312 1 92.19 157 TYR B N 1
ATOM 3196 C CA . TYR B 1 157 ? 5.238 1.028 -19.297 1 92.19 157 TYR B CA 1
ATOM 3197 C C . TYR B 1 157 ? 5.543 2.215 -20.203 1 92.19 157 TYR B C 1
ATOM 3199 O O . TYR B 1 157 ? 4.684 2.656 -20.969 1 92.19 157 TYR B O 1
ATOM 3207 N N . ALA B 1 158 ? 6.758 2.705 -20.234 1 90.56 158 ALA B N 1
ATOM 3208 C CA . ALA B 1 158 ? 7.117 3.953 -20.891 1 90.56 158 ALA B CA 1
ATOM 3209 C C . ALA B 1 158 ? 7.172 3.771 -22.406 1 90.56 158 ALA B C 1
ATOM 3211 O O . ALA B 1 158 ? 7.074 4.742 -23.172 1 90.56 158 ALA B O 1
ATOM 3212 N N . THR B 1 159 ? 7.246 2.514 -22.859 1 92 159 THR B N 1
ATOM 3213 C CA . THR B 1 159 ? 7.551 2.312 -24.281 1 92 159 THR B CA 1
ATOM 3214 C C . THR B 1 159 ? 6.434 1.535 -24.969 1 92 159 THR B C 1
ATOM 3216 O O . THR B 1 159 ? 6.488 1.294 -26.172 1 92 159 THR B O 1
ATOM 3219 N N . THR B 1 160 ? 5.441 1.164 -24.172 1 90.12 160 THR B N 1
ATOM 3220 C CA . THR B 1 160 ? 4.371 0.376 -24.766 1 90.12 160 THR B CA 1
ATOM 3221 C C . THR B 1 160 ? 3.035 1.109 -24.672 1 90.12 160 THR B C 1
ATOM 3223 O O . THR B 1 160 ? 2.766 1.785 -23.672 1 90.12 160 THR B O 1
ATOM 3226 N N . ALA B 1 161 ? 2.205 0.981 -25.656 1 88.38 161 ALA B N 1
ATOM 3227 C CA . ALA B 1 161 ? 0.862 1.557 -25.641 1 88.38 161 ALA B CA 1
ATOM 3228 C C . ALA B 1 161 ? -0.09 0.704 -24.812 1 88.38 161 ALA B C 1
ATOM 3230 O O . ALA B 1 161 ? -1.044 1.22 -24.219 1 88.38 161 ALA B O 1
ATOM 3231 N N . ASP B 1 162 ? 0.185 -0.549 -24.828 1 92 162 ASP B N 1
ATOM 3232 C CA . ASP B 1 162 ? -0.59 -1.49 -24.031 1 92 162 ASP B CA 1
ATOM 3233 C C . ASP B 1 162 ? -0.076 -1.541 -22.594 1 92 162 ASP B C 1
ATOM 3235 O O . ASP B 1 162 ? 0.515 -2.539 -22.172 1 92 162 ASP B O 1
ATOM 3239 N N . ASN B 1 163 ? -0.437 -0.435 -21.844 1 93.69 163 ASN B N 1
ATOM 3240 C CA . ASN B 1 163 ? 0.266 -0.295 -20.562 1 93.69 163 ASN B CA 1
ATOM 3241 C C . ASN B 1 163 ? -0.708 -0.129 -19.406 1 93.69 163 ASN B C 1
ATOM 3243 O O . ASN B 1 163 ? -0.328 0.351 -18.328 1 93.69 163 ASN B O 1
ATOM 3247 N N . ASN B 1 164 ? -2.008 -0.337 -19.594 1 96.56 164 ASN B N 1
ATOM 3248 C CA . ASN B 1 1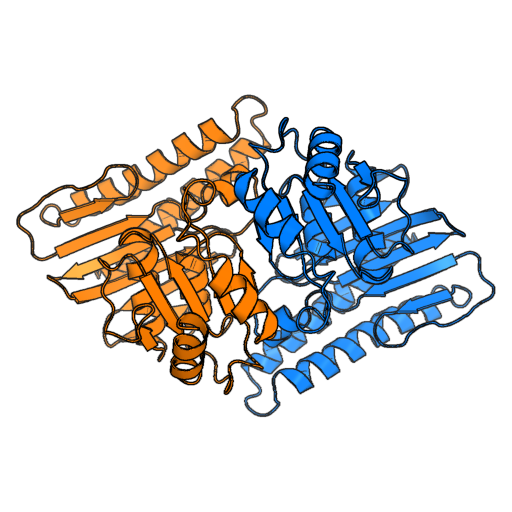64 ? -3 -0.386 -18.531 1 96.56 164 ASN B CA 1
ATOM 3249 C C . ASN B 1 164 ? -3.451 1.013 -18.109 1 96.56 164 ASN B C 1
ATOM 3251 O O . ASN B 1 164 ? -4.199 1.17 -17.156 1 96.56 164 ASN B O 1
ATOM 3255 N N . THR B 1 165 ? -2.979 2.105 -18.828 1 95.81 165 THR B N 1
ATOM 3256 C CA . THR B 1 165 ? -3.309 3.475 -18.453 1 95.81 165 THR B CA 1
ATOM 3257 C C . THR B 1 165 ? -4.797 3.746 -18.641 1 95.81 165 THR B C 1
ATOM 3259 O O . THR B 1 165 ? -5.449 4.309 -17.766 1 95.81 165 THR B O 1
ATOM 3262 N N . ARG B 1 166 ? -5.297 3.34 -19.75 1 95.75 166 ARG B N 1
ATOM 3263 C CA . ARG B 1 166 ? -6.703 3.57 -20.062 1 95.75 166 ARG B CA 1
ATOM 3264 C C . ARG B 1 166 ? -7.609 2.854 -19.062 1 95.75 166 ARG B C 1
ATOM 3266 O O . ARG B 1 166 ? -8.578 3.432 -18.578 1 95.75 166 ARG B O 1
ATOM 3273 N N . GLN B 1 167 ? -7.312 1.589 -18.812 1 97.5 167 GLN B N 1
ATOM 3274 C CA . GLN B 1 167 ? -8.102 0.796 -17.875 1 97.5 167 GLN B CA 1
ATOM 3275 C C . GLN B 1 167 ? -8.039 1.39 -16.469 1 97.5 167 GLN B C 1
ATOM 3277 O O . GLN B 1 167 ? -9.062 1.475 -15.781 1 97.5 167 GLN B O 1
ATOM 3282 N N . PHE B 1 168 ? -6.844 1.826 -16.109 1 97.31 168 PHE B N 1
ATOM 3283 C CA . PHE B 1 168 ? -6.66 2.439 -14.797 1 97.31 168 PHE B CA 1
ATOM 3284 C C . PHE B 1 168 ? -7.555 3.664 -14.641 1 97.31 168 PHE B C 1
ATOM 3286 O O . PHE B 1 168 ? -8.242 3.811 -13.633 1 97.31 168 PHE B O 1
ATOM 3293 N N . THR B 1 169 ? -7.516 4.531 -15.617 1 95.94 169 THR B N 1
ATOM 3294 C CA . THR B 1 169 ? -8.281 5.77 -15.562 1 95.94 169 THR B CA 1
ATOM 3295 C C . THR B 1 169 ? -9.773 5.484 -15.469 1 95.94 169 THR B C 1
ATOM 3297 O O . THR B 1 169 ? -10.484 6.105 -14.672 1 95.94 169 THR B O 1
ATOM 3300 N N . ARG B 1 170 ? -10.203 4.531 -16.141 1 96.5 170 ARG B N 1
ATOM 3301 C CA . ARG B 1 170 ? -11.617 4.16 -16.141 1 96.5 170 ARG B CA 1
ATOM 3302 C C . ARG B 1 170 ? -12.039 3.6 -14.789 1 96.5 170 ARG B C 1
ATOM 3304 O O . ARG B 1 170 ? -13.07 3.99 -14.25 1 96.5 170 ARG B O 1
ATOM 3311 N N . LEU B 1 171 ? -11.25 2.727 -14.281 1 98.06 171 LEU B N 1
ATOM 3312 C CA . LEU B 1 171 ? -11.625 2.049 -13.047 1 98.06 171 LEU B CA 1
ATOM 3313 C C . LEU B 1 171 ? -11.453 2.979 -11.852 1 98.06 171 LEU B C 1
ATOM 3315 O O . LEU B 1 171 ? -12.211 2.891 -10.875 1 98.06 171 LEU B O 1
ATOM 3319 N N . GLN B 1 172 ? -10.469 3.875 -11.945 1 97.12 172 GLN B N 1
ATOM 3320 C CA . GLN B 1 172 ? -10.336 4.887 -10.898 1 97.12 172 GLN B CA 1
ATOM 3321 C C . GLN B 1 172 ? -11.602 5.73 -10.789 1 97.12 172 GLN B C 1
ATOM 3323 O O . GLN B 1 172 ? -11.984 6.137 -9.688 1 97.12 172 GLN B O 1
ATOM 3328 N N . ALA B 1 173 ? -12.281 5.949 -11.859 1 96.56 173 ALA B N 1
ATOM 3329 C CA . ALA B 1 173 ? -13.477 6.789 -11.898 1 96.56 173 ALA B CA 1
ATOM 3330 C C . ALA B 1 173 ? -14.711 6.004 -11.469 1 96.56 173 ALA B C 1
ATOM 3332 O O . ALA B 1 173 ? -15.75 6.594 -11.18 1 96.56 173 ALA B O 1
ATOM 3333 N N . ARG B 1 174 ? -14.57 4.688 -11.352 1 96.75 174 ARG B N 1
ATOM 3334 C CA . ARG B 1 174 ? -15.789 3.889 -11.219 1 96.75 174 ARG B CA 1
ATOM 3335 C C . ARG B 1 174 ? -15.766 3.072 -9.93 1 96.75 174 ARG B C 1
ATOM 3337 O O . ARG B 1 174 ? -16.656 2.25 -9.695 1 96.75 174 ARG B O 1
ATOM 3344 N N . THR B 1 175 ? -14.75 3.176 -9.195 1 97.56 175 THR B N 1
ATOM 3345 C CA . THR B 1 175 ? -14.594 2.449 -7.938 1 97.56 175 THR B CA 1
ATOM 3346 C C . THR B 1 175 ? -14.352 3.416 -6.781 1 97.56 175 THR B C 1
ATOM 3348 O O . THR B 1 175 ? -14.312 4.633 -6.977 1 97.56 175 THR B O 1
ATOM 3351 N N . GLN B 1 176 ? -14.234 2.852 -5.535 1 95.31 176 GLN B N 1
ATOM 3352 C CA . GLN B 1 176 ? -13.906 3.67 -4.371 1 95.31 176 GLN B CA 1
ATOM 3353 C C . GLN B 1 176 ? -12.406 3.967 -4.312 1 95.31 176 GLN B C 1
ATOM 3355 O O . GLN B 1 176 ? -11.953 4.734 -3.463 1 95.31 176 GLN B O 1
ATOM 3360 N N . GLY B 1 177 ? -11.68 3.316 -5.219 1 96.75 177 GLY B N 1
ATOM 3361 C CA . GLY B 1 177 ? -10.25 3.57 -5.312 1 96.75 177 GLY B CA 1
ATOM 3362 C C . GLY B 1 177 ? -9.484 2.43 -5.957 1 96.75 177 GLY B C 1
ATOM 3363 O O . GLY B 1 177 ? -9.914 1.276 -5.895 1 96.75 177 GLY B O 1
ATOM 3364 N N . VAL B 1 178 ? -8.391 2.775 -6.625 1 98.44 178 VAL B N 1
ATOM 3365 C CA . VAL B 1 178 ? -7.453 1.797 -7.168 1 98.44 178 VAL B CA 1
ATOM 3366 C C . VAL B 1 178 ? -6.141 1.855 -6.395 1 98.44 178 VAL B C 1
ATOM 3368 O O . VAL B 1 178 ? -5.492 2.904 -6.336 1 98.44 178 VAL B O 1
ATOM 3371 N N . ARG B 1 179 ? -5.824 0.757 -5.777 1 98.75 179 ARG B N 1
ATOM 3372 C CA . ARG B 1 179 ? -4.562 0.667 -5.047 1 98.75 179 ARG B CA 1
ATOM 3373 C C . ARG B 1 179 ? -3.455 0.109 -5.938 1 98.75 179 ARG B C 1
ATOM 3375 O O . ARG B 1 179 ? -3.693 -0.796 -6.738 1 98.75 179 ARG B O 1
ATOM 3382 N N . ARG B 1 180 ? -2.324 0.665 -5.805 1 98.12 180 ARG B N 1
ATOM 3383 C CA . ARG B 1 180 ? -1.078 0.249 -6.438 1 98.12 180 ARG B CA 1
ATOM 3384 C C . ARG B 1 180 ? 0.049 0.151 -5.414 1 98.12 180 ARG B C 1
ATOM 3386 O O . ARG B 1 180 ? 0.859 1.071 -5.285 1 98.12 180 ARG B O 1
ATOM 3393 N N . ALA B 1 181 ? 0.146 -1.011 -4.855 1 97.5 181 ALA B N 1
ATOM 3394 C CA . ALA B 1 181 ? 1.099 -1.139 -3.756 1 97.5 181 ALA B CA 1
ATOM 3395 C C . ALA B 1 181 ? 2.381 -1.827 -4.219 1 97.5 181 ALA B C 1
ATOM 3397 O O . ALA B 1 181 ? 3.41 -1.752 -3.543 1 97.5 181 ALA B O 1
ATOM 3398 N N . GLY B 1 182 ? 2.381 -2.604 -5.273 1 97 182 GLY B N 1
ATOM 3399 C CA . GLY B 1 182 ? 3.646 -2.941 -5.902 1 97 182 GLY B CA 1
ATOM 3400 C C . GLY B 1 182 ? 4.035 -4.395 -5.719 1 97 182 GLY B C 1
ATOM 3401 O O . GLY B 1 182 ? 5.188 -4.77 -5.953 1 97 182 GLY B O 1
ATOM 3402 N N . SER B 1 183 ? 3.115 -5.246 -5.293 1 97.62 183 SER B N 1
ATOM 3403 C CA . SER B 1 183 ? 3.309 -6.691 -5.191 1 97.62 183 SER B CA 1
ATOM 3404 C C . SER B 1 183 ? 2.07 -7.449 -5.66 1 97.62 183 SER B C 1
ATOM 3406 O O . SER B 1 183 ? 1.075 -7.531 -4.941 1 97.62 183 SER B O 1
ATOM 3408 N N . ALA B 1 184 ? 2.195 -8.016 -6.836 1 97.94 184 ALA B N 1
ATOM 3409 C CA . ALA B 1 184 ? 1.047 -8.688 -7.445 1 97.94 184 ALA B CA 1
ATOM 3410 C C . ALA B 1 184 ? 0.582 -9.859 -6.59 1 97.94 184 ALA B C 1
ATOM 3412 O O . ALA B 1 184 ? -0.619 -10.055 -6.383 1 97.94 184 ALA B O 1
ATOM 3413 N N . ALA B 1 185 ? 1.536 -10.633 -6.109 1 98.62 185 ALA B N 1
ATOM 3414 C CA . ALA B 1 185 ? 1.191 -11.789 -5.289 1 98.62 185 ALA B CA 1
ATOM 3415 C C . ALA B 1 185 ? 0.427 -11.367 -4.039 1 98.62 185 ALA B C 1
ATOM 3417 O O . ALA B 1 185 ? -0.578 -11.992 -3.678 1 98.62 185 ALA B O 1
ATOM 3418 N N . LEU B 1 186 ? 0.862 -10.305 -3.424 1 98.62 186 LEU B N 1
ATOM 3419 C CA . LEU B 1 186 ? 0.193 -9.82 -2.221 1 98.62 186 LEU B CA 1
ATOM 3420 C C . LEU B 1 186 ? -1.18 -9.25 -2.553 1 98.62 186 LEU B C 1
ATOM 3422 O O . LEU B 1 186 ? -2.129 -9.414 -1.783 1 98.62 186 LEU B O 1
ATOM 3426 N N . ASP B 1 187 ? -1.266 -8.531 -3.633 1 98.81 187 ASP B N 1
ATOM 3427 C CA . ASP B 1 187 ? -2.561 -8 -4.055 1 98.81 187 ASP B CA 1
ATOM 3428 C C . ASP B 1 187 ? -3.572 -9.125 -4.254 1 98.81 187 ASP B C 1
ATOM 3430 O O . ASP B 1 187 ? -4.727 -9.008 -3.836 1 98.81 187 ASP B O 1
ATOM 3434 N N . LEU B 1 188 ? -3.119 -10.18 -4.887 1 98.94 188 LEU B N 1
ATOM 3435 C CA . LEU B 1 188 ? -3.998 -11.328 -5.082 1 98.94 188 LEU B CA 1
ATOM 3436 C C . LEU B 1 188 ? -4.367 -11.969 -3.748 1 98.94 188 LEU B C 1
ATOM 3438 O O . LEU B 1 188 ? -5.52 -12.352 -3.537 1 98.94 188 LEU B O 1
ATOM 3442 N N . ALA B 1 189 ? -3.391 -12.086 -2.865 1 98.94 189 ALA B N 1
ATOM 3443 C CA . ALA B 1 189 ? -3.672 -12.594 -1.527 1 98.94 189 ALA B CA 1
ATOM 3444 C C . ALA B 1 189 ? -4.703 -11.727 -0.812 1 98.94 189 ALA B C 1
ATOM 3446 O O . ALA B 1 189 ? -5.547 -12.242 -0.069 1 98.94 189 ALA B O 1
ATOM 3447 N N . TYR B 1 190 ? -4.656 -10.422 -1.03 1 98.94 190 TYR B N 1
ATOM 3448 C CA . TYR B 1 190 ? -5.578 -9.492 -0.39 1 98.94 190 TYR B CA 1
ATOM 3449 C C . TYR B 1 190 ? -6.977 -9.617 -0.986 1 98.94 190 TYR B C 1
ATOM 3451 O O . TYR B 1 190 ? -7.973 -9.43 -0.288 1 98.94 190 TYR B O 1
ATOM 3459 N N . VAL B 1 191 ? -7.039 -9.945 -2.283 1 98.94 191 VAL B N 1
ATOM 3460 C CA . VAL B 1 191 ? -8.344 -10.273 -2.848 1 98.94 191 VAL B CA 1
ATOM 3461 C C . VAL B 1 191 ? -8.914 -11.508 -2.158 1 98.94 191 VAL B C 1
ATOM 3463 O O . VAL B 1 191 ? -10.086 -11.523 -1.758 1 98.94 191 VAL B O 1
ATOM 3466 N N . ALA B 1 192 ? -8.07 -12.516 -2.025 1 98.94 192 ALA B N 1
ATOM 3467 C CA . ALA B 1 192 ? -8.492 -13.75 -1.363 1 98.94 192 ALA B CA 1
ATOM 3468 C C . ALA B 1 192 ? -8.953 -13.477 0.066 1 98.94 192 ALA B C 1
ATOM 3470 O O . ALA B 1 192 ? -9.852 -14.141 0.574 1 98.94 192 ALA B O 1
ATOM 3471 N N . ALA B 1 193 ? -8.391 -12.469 0.688 1 98.62 193 ALA B N 1
ATOM 3472 C CA . ALA B 1 193 ? -8.648 -12.164 2.094 1 98.62 193 ALA B CA 1
ATOM 3473 C C . ALA B 1 193 ? -9.82 -11.203 2.24 1 98.62 193 ALA B C 1
ATOM 3475 O O . ALA B 1 193 ? -10.219 -10.852 3.357 1 98.62 193 ALA B O 1
ATOM 3476 N N . GLY B 1 194 ? -10.289 -10.688 1.147 1 97.88 194 GLY B N 1
ATOM 3477 C CA . GLY B 1 194 ? -11.391 -9.742 1.196 1 97.88 194 GLY B CA 1
ATOM 3478 C C . GLY B 1 194 ? -10.961 -8.336 1.566 1 97.88 194 GLY B C 1
ATOM 3479 O O . GLY B 1 194 ? -11.789 -7.508 1.958 1 97.88 194 GLY B O 1
ATOM 3480 N N . ARG B 1 195 ? -9.688 -8.062 1.521 1 97.56 195 ARG B N 1
ATOM 3481 C CA . ARG B 1 195 ? -9.148 -6.73 1.782 1 97.56 195 ARG B CA 1
ATOM 3482 C C . ARG B 1 195 ? -9.18 -5.871 0.521 1 97.56 195 ARG B C 1
ATOM 3484 O O . ARG B 1 195 ? -9.07 -4.645 0.595 1 97.56 195 ARG B O 1
ATOM 3491 N N . LEU B 1 196 ? -9.219 -6.527 -0.591 1 98.69 196 LEU B N 1
ATOM 3492 C CA . LEU B 1 196 ? -9.492 -5.988 -1.919 1 98.69 196 LEU B CA 1
ATOM 3493 C C . LEU B 1 196 ? -10.641 -6.738 -2.588 1 98.69 196 LEU B C 1
ATOM 3495 O O . LEU B 1 196 ? -10.844 -7.93 -2.33 1 98.69 196 LEU B O 1
ATOM 3499 N N . ASP B 1 197 ? -11.328 -6.039 -3.445 1 98.75 197 ASP B N 1
ATOM 3500 C CA . ASP B 1 197 ? -12.453 -6.688 -4.105 1 98.75 197 ASP B CA 1
ATOM 3501 C C . ASP B 1 197 ? -12.031 -7.305 -5.438 1 98.75 197 ASP B C 1
ATOM 3503 O O . ASP B 1 197 ? -12.688 -8.219 -5.938 1 98.75 197 ASP B O 1
ATOM 3507 N N . ALA B 1 198 ? -10.953 -6.734 -6 1 98.94 198 ALA B N 1
ATOM 3508 C CA . ALA B 1 198 ? -10.461 -7.262 -7.27 1 98.94 198 ALA B CA 1
ATOM 3509 C C . ALA B 1 198 ? -9.039 -6.785 -7.543 1 98.94 198 ALA B C 1
ATOM 3511 O O . ALA B 1 198 ? -8.562 -5.832 -6.918 1 98.94 198 ALA B O 1
ATOM 3512 N N . HIS B 1 199 ? -8.406 -7.48 -8.398 1 98.94 199 HIS B N 1
ATOM 3513 C CA . HIS B 1 199 ? -7.113 -7.145 -8.977 1 98.94 199 HIS B CA 1
ATOM 3514 C C . HIS B 1 199 ? -7.078 -7.441 -10.469 1 98.94 199 HIS B C 1
ATOM 3516 O O . HIS B 1 199 ? -7.527 -8.5 -10.906 1 98.94 199 HIS B O 1
ATOM 3522 N N . TRP B 1 200 ? -6.605 -6.473 -11.25 1 98.81 200 TRP B N 1
ATOM 3523 C CA . TRP B 1 200 ? -6.305 -6.734 -12.656 1 98.81 200 TRP B CA 1
ATOM 3524 C C . TRP B 1 200 ? -4.902 -6.258 -13.008 1 98.81 200 TRP B C 1
ATOM 3526 O O . TRP B 1 200 ? -4.426 -5.25 -12.477 1 98.81 200 TRP B O 1
ATOM 3536 N N . GLU B 1 201 ? -4.262 -7.023 -13.875 1 98 201 GLU B N 1
ATOM 3537 C CA . GLU B 1 201 ? -2.92 -6.633 -14.289 1 98 201 GLU B CA 1
ATOM 3538 C C . GLU B 1 201 ? -2.51 -7.352 -15.57 1 98 201 GLU B C 1
ATOM 3540 O O . GLU B 1 201 ? -3.102 -8.367 -15.93 1 98 201 GLU B O 1
ATOM 3545 N N . LEU B 1 202 ? -1.601 -6.746 -16.312 1 96.56 202 LEU B N 1
ATOM 3546 C CA . LEU B 1 202 ? -1.085 -7.336 -17.547 1 96.56 202 LEU B CA 1
ATOM 3547 C C . LEU B 1 202 ? 0.422 -7.551 -17.453 1 96.56 202 LEU B C 1
ATOM 3549 O O . LEU B 1 202 ? 1.078 -7.008 -16.562 1 96.56 202 LEU B O 1
ATOM 3553 N N . ARG B 1 203 ? 0.953 -8.383 -18.344 1 94.31 203 ARG B N 1
ATOM 3554 C CA . ARG B 1 203 ? 2.371 -8.695 -18.5 1 94.31 203 ARG B CA 1
ATOM 3555 C C . ARG B 1 203 ? 2.908 -9.383 -17.234 1 94.31 203 ARG B C 1
ATOM 3557 O O . ARG B 1 203 ? 3.992 -9.047 -16.766 1 94.31 203 ARG B O 1
ATOM 3564 N N . LEU B 1 204 ? 2.133 -10.234 -16.734 1 92.81 204 LEU B N 1
ATOM 3565 C CA . LEU B 1 204 ? 2.51 -11 -15.555 1 92.81 204 LEU B CA 1
ATOM 3566 C C . LEU B 1 204 ? 3.096 -12.352 -15.945 1 92.81 204 LEU B C 1
ATOM 3568 O O . LEU B 1 204 ? 2.793 -12.875 -17.031 1 92.81 204 LEU B O 1
ATOM 3572 N N . LYS B 1 205 ? 3.955 -12.844 -15.188 1 95.19 205 LYS B N 1
ATOM 3573 C CA . LYS B 1 205 ? 4.543 -14.172 -15.336 1 95.19 205 LYS B CA 1
ATOM 3574 C C . LYS B 1 205 ? 3.875 -15.18 -14.414 1 95.19 205 LYS B C 1
ATOM 3576 O O . LYS B 1 205 ? 3.234 -14.805 -13.43 1 95.19 205 LYS B O 1
ATOM 3581 N N . PRO B 1 206 ? 4.043 -16.438 -14.695 1 96.5 206 PRO B N 1
ATOM 3582 C CA . PRO B 1 206 ? 3.383 -17.469 -13.883 1 96.5 206 PRO B CA 1
ATOM 3583 C C . PRO B 1 206 ? 3.746 -17.375 -12.406 1 96.5 206 PRO B C 1
ATOM 3585 O O . PRO B 1 206 ? 2.887 -17.578 -11.539 1 96.5 206 PRO B O 1
ATOM 3588 N N . TRP B 1 207 ? 4.988 -17.031 -12.062 1 96.69 207 TRP B N 1
ATOM 3589 C CA . TRP B 1 207 ? 5.438 -17 -10.68 1 96.69 207 TRP B CA 1
ATOM 3590 C C . TRP B 1 207 ? 4.863 -15.797 -9.945 1 96.69 207 TRP B C 1
ATOM 3592 O O . TRP B 1 207 ? 4.828 -15.766 -8.711 1 96.69 207 TRP B O 1
ATOM 3602 N N . ASP B 1 208 ? 4.328 -14.836 -10.68 1 95.62 208 ASP B N 1
ATOM 3603 C CA . ASP B 1 208 ? 3.703 -13.656 -10.078 1 95.62 208 ASP B CA 1
ATOM 3604 C C . ASP B 1 208 ? 2.283 -13.969 -9.609 1 95.62 208 ASP B C 1
ATOM 3606 O O . ASP B 1 208 ? 1.783 -13.336 -8.68 1 95.62 208 ASP B O 1
ATOM 3610 N N . THR B 1 209 ? 1.637 -14.953 -10.273 1 97.94 209 THR B N 1
ATOM 3611 C CA . THR B 1 209 ? 0.185 -14.992 -10.141 1 97.94 209 THR B CA 1
ATOM 3612 C C . THR B 1 209 ? -0.27 -16.344 -9.594 1 97.94 209 THR B C 1
ATOM 3614 O O . THR B 1 209 ? -1.316 -16.438 -8.953 1 97.94 209 THR B O 1
ATOM 3617 N N . ALA B 1 210 ? 0.469 -17.391 -9.859 1 98.5 210 ALA B N 1
ATOM 3618 C CA . ALA B 1 210 ? -0.02 -18.766 -9.648 1 98.5 210 ALA B CA 1
ATOM 3619 C C . ALA B 1 210 ? -0.466 -18.969 -8.203 1 98.5 210 ALA B C 1
ATOM 3621 O O . ALA B 1 210 ? -1.595 -19.391 -7.953 1 98.5 210 ALA B O 1
ATOM 3622 N N . ALA B 1 211 ? 0.418 -18.641 -7.262 1 98.88 211 ALA B N 1
ATOM 3623 C CA . ALA B 1 211 ? 0.082 -18.844 -5.855 1 98.88 211 ALA B CA 1
ATOM 3624 C C . ALA B 1 211 ? -1.134 -18.016 -5.457 1 98.88 211 ALA B C 1
ATOM 3626 O O . ALA B 1 211 ? -2.094 -18.531 -4.887 1 98.88 211 ALA B O 1
ATOM 3627 N N . GLY B 1 212 ? -1.11 -16.719 -5.789 1 98.88 212 GLY B N 1
ATOM 3628 C CA . GLY B 1 212 ? -2.211 -15.82 -5.469 1 98.88 212 GLY B CA 1
ATOM 3629 C C . GLY B 1 212 ? -3.516 -16.219 -6.129 1 98.88 212 GLY B C 1
ATOM 3630 O O . GLY B 1 212 ? -4.586 -16.094 -5.527 1 98.88 212 GLY B O 1
ATOM 3631 N N . ALA B 1 213 ? -3.402 -16.703 -7.328 1 98.75 213 ALA B N 1
ATOM 3632 C CA . ALA B 1 213 ? -4.59 -17.125 -8.07 1 98.75 213 ALA B CA 1
ATOM 3633 C C . ALA B 1 213 ? -5.301 -18.266 -7.359 1 98.75 213 ALA B C 1
ATOM 3635 O O . ALA B 1 213 ? -6.527 -18.266 -7.234 1 98.75 213 ALA B O 1
ATOM 3636 N N . LEU B 1 214 ? -4.547 -19.266 -6.941 1 98.94 214 LEU B N 1
ATOM 3637 C CA . LEU B 1 214 ? -5.172 -20.375 -6.238 1 98.94 214 LEU B CA 1
ATOM 3638 C C . LEU B 1 214 ? -5.805 -19.906 -4.934 1 98.94 214 LEU B C 1
ATOM 3640 O O . LEU B 1 214 ? -6.871 -20.391 -4.551 1 98.94 214 LEU B O 1
ATOM 3644 N N . LEU B 1 215 ? -5.121 -18.984 -4.242 1 98.94 215 LEU B N 1
ATOM 3645 C CA . LEU B 1 215 ? -5.707 -18.406 -3.037 1 98.94 215 LEU B CA 1
ATOM 3646 C C . LEU B 1 215 ? -7.09 -17.828 -3.324 1 98.94 215 LEU B C 1
ATOM 3648 O O . LEU B 1 215 ? -8.039 -18.094 -2.59 1 98.94 215 LEU B O 1
ATOM 3652 N N . VAL B 1 216 ? -7.223 -17.047 -4.383 1 98.94 216 VAL B N 1
ATOM 3653 C CA . VAL B 1 216 ? -8.477 -16.391 -4.73 1 98.94 216 VAL B CA 1
ATOM 3654 C C . VAL B 1 216 ? -9.547 -17.438 -5.027 1 98.94 216 VAL B C 1
ATOM 3656 O O . VAL B 1 216 ? -10.672 -17.344 -4.531 1 98.94 216 VAL B O 1
ATOM 3659 N N . LEU B 1 217 ? -9.188 -18.453 -5.781 1 98.81 217 LEU B N 1
ATOM 3660 C CA . LEU B 1 217 ? -10.141 -19.5 -6.133 1 98.81 217 LEU B CA 1
ATOM 3661 C C . LEU B 1 217 ? -10.633 -20.234 -4.887 1 98.81 217 LEU B C 1
ATOM 3663 O O . LEU B 1 217 ? -11.836 -20.375 -4.688 1 98.81 217 LEU B O 1
ATOM 3667 N N . GLU B 1 218 ? -9.703 -20.641 -4.051 1 98.88 218 GLU B N 1
ATOM 3668 C CA . GLU B 1 218 ? -10.016 -21.438 -2.865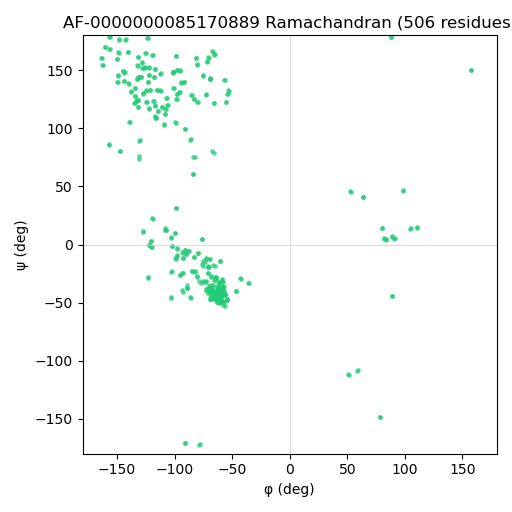 1 98.88 218 GLU B CA 1
ATOM 3669 C C . GLU B 1 218 ? -10.742 -20.594 -1.816 1 98.88 218 GLU B C 1
ATOM 3671 O O . GLU B 1 218 ? -11.375 -21.141 -0.91 1 98.88 218 GLU B O 1
ATOM 3676 N N . ALA B 1 219 ? -10.641 -19.266 -1.917 1 98.88 219 ALA B N 1
ATOM 3677 C CA . ALA B 1 219 ? -11.352 -18.359 -1.017 1 98.88 219 ALA B CA 1
ATOM 3678 C C . ALA B 1 219 ? -12.75 -18.047 -1.546 1 98.88 219 ALA B C 1
ATOM 3680 O O . ALA B 1 219 ? -13.516 -17.344 -0.896 1 98.88 219 ALA B O 1
ATOM 3681 N N . GLY B 1 220 ? -13.055 -18.516 -2.744 1 98.88 220 GLY B N 1
ATOM 3682 C CA . GLY B 1 220 ? -14.398 -18.344 -3.287 1 98.88 220 GLY B CA 1
ATOM 3683 C C . GLY B 1 220 ? -14.484 -17.266 -4.352 1 98.88 220 GLY B C 1
ATOM 3684 O O . GLY B 1 220 ? -15.578 -16.844 -4.715 1 98.88 220 GLY B O 1
ATOM 3685 N N . GLY B 1 221 ? -13.359 -16.828 -4.848 1 98.88 221 GLY B N 1
ATOM 3686 C CA . GLY B 1 221 ? -13.344 -15.797 -5.871 1 98.88 221 GLY B CA 1
ATOM 3687 C C . GLY B 1 221 ? -13.375 -16.359 -7.281 1 98.88 221 GLY B C 1
ATOM 3688 O O . GLY B 1 221 ? -13.617 -17.547 -7.48 1 98.88 221 GLY B O 1
ATOM 3689 N N . ARG B 1 222 ? -13.164 -15.422 -8.234 1 98.88 222 ARG B N 1
ATOM 3690 C CA . ARG B 1 222 ? -13.219 -15.766 -9.656 1 98.88 222 ARG B CA 1
ATOM 3691 C C . ARG B 1 222 ? -12 -15.227 -10.398 1 98.88 222 ARG B C 1
ATOM 3693 O O . ARG B 1 222 ? -11.508 -14.133 -10.086 1 98.88 222 ARG B O 1
ATOM 3700 N N . LEU B 1 223 ? -11.562 -16 -11.359 1 98.69 223 LEU B N 1
ATOM 3701 C CA . LEU B 1 223 ? -10.438 -15.617 -12.211 1 98.69 223 LEU B CA 1
ATOM 3702 C C . LEU B 1 223 ? -10.844 -15.609 -13.68 1 98.69 223 LEU B C 1
ATOM 3704 O O . LEU B 1 223 ? -11.633 -16.453 -14.109 1 98.69 223 LEU B O 1
ATOM 3708 N N . SER B 1 224 ? -10.289 -14.727 -14.445 1 98.69 224 SER B N 1
ATOM 3709 C CA . SER B 1 224 ? -10.367 -14.727 -15.906 1 98.69 224 SER B CA 1
ATOM 3710 C C . SER B 1 224 ? -9.25 -13.891 -16.516 1 98.69 224 SER B C 1
ATOM 3712 O O . SER B 1 224 ? -8.469 -13.258 -15.797 1 98.69 224 SER B O 1
ATOM 3714 N N . ASP B 1 225 ? -9.125 -13.992 -17.766 1 97.56 225 ASP B N 1
ATOM 3715 C CA . ASP B 1 225 ? -8.336 -12.969 -18.438 1 97.56 225 ASP B CA 1
ATOM 3716 C C . ASP B 1 225 ? -9.148 -11.688 -18.625 1 97.56 225 ASP B C 1
ATOM 3718 O O . ASP B 1 225 ? -10.227 -11.539 -18.047 1 97.56 225 ASP B O 1
ATOM 3722 N N . TRP B 1 226 ? -8.641 -10.727 -19.344 1 97.31 226 TRP B N 1
ATOM 3723 C CA . TRP B 1 226 ? -9.258 -9.406 -19.438 1 97.31 226 TRP B CA 1
ATOM 3724 C C . TRP B 1 226 ? -10.531 -9.461 -20.281 1 97.31 226 TRP B C 1
ATOM 3726 O O . TRP B 1 226 ? -11.336 -8.523 -20.266 1 97.31 226 TRP B O 1
ATOM 3736 N N . ARG B 1 227 ? -10.742 -10.586 -20.984 1 96.56 227 ARG B N 1
ATOM 3737 C CA . ARG B 1 227 ? -11.914 -10.734 -21.844 1 96.56 227 ARG B CA 1
ATOM 3738 C C . ARG B 1 227 ? -12.969 -11.609 -21.156 1 96.56 227 ARG B C 1
ATOM 3740 O O . ARG B 1 227 ? -14.023 -11.883 -21.734 1 96.56 227 ARG B O 1
ATOM 3747 N N . GLY B 1 228 ? -12.68 -12.078 -20.016 1 97.5 228 GLY B N 1
ATOM 3748 C CA . GLY B 1 228 ? -13.617 -12.922 -19.297 1 97.5 228 GLY B CA 1
ATOM 3749 C C . GLY B 1 228 ? -13.438 -14.398 -19.594 1 97.5 228 GLY B C 1
ATOM 3750 O O . GLY B 1 228 ? -14.195 -15.234 -19.078 1 97.5 228 GLY B O 1
ATOM 3751 N N . ALA B 1 229 ? -12.445 -14.758 -20.344 1 97.75 229 ALA B N 1
ATOM 3752 C CA . ALA B 1 229 ? -12.148 -16.156 -20.656 1 97.75 229 ALA B CA 1
ATOM 3753 C C . ALA B 1 229 ? -11.383 -16.828 -19.531 1 97.75 229 ALA B C 1
ATOM 3755 O O . ALA B 1 229 ? -10.797 -16.156 -18.672 1 97.75 229 ALA B O 1
ATOM 3756 N N . PRO B 1 230 ? -11.406 -18.125 -19.516 1 97.06 230 PRO B N 1
ATOM 3757 C CA . PRO B 1 230 ? -10.695 -18.828 -18.438 1 97.06 230 PRO B CA 1
ATOM 3758 C C . PRO B 1 230 ? -9.219 -18.453 -18.375 1 97.06 230 PRO B C 1
ATOM 3760 O O . PRO B 1 230 ? -8.57 -18.266 -19.406 1 97.06 230 PRO B O 1
ATOM 3763 N N . TRP B 1 231 ? -8.727 -18.344 -17.188 1 96.38 231 TRP B N 1
ATOM 3764 C CA . TRP B 1 231 ? -7.336 -17.984 -16.938 1 96.38 231 TRP B CA 1
ATOM 3765 C C . TRP B 1 231 ? -6.5 -19.203 -16.594 1 96.38 231 TRP B C 1
ATOM 3767 O O . TRP B 1 231 ? -7.004 -20.156 -15.992 1 96.38 231 TRP B O 1
ATOM 3777 N N . ASN B 1 232 ? -5.293 -19.141 -16.969 1 95.69 232 ASN B N 1
ATOM 3778 C CA . ASN B 1 232 ? -4.258 -20.047 -16.469 1 95.69 232 ASN B CA 1
ATOM 3779 C C . ASN B 1 232 ? -2.943 -19.312 -16.234 1 95.69 232 ASN B C 1
ATOM 3781 O O . ASN B 1 232 ? -2.775 -18.172 -16.672 1 95.69 232 ASN B O 1
ATOM 3785 N N . PRO B 1 233 ? -1.987 -19.906 -15.523 1 95.62 233 PRO B N 1
ATOM 3786 C CA . PRO B 1 233 ? -0.775 -19.188 -15.102 1 95.62 233 PRO B CA 1
ATOM 3787 C C . PRO B 1 233 ? 0.044 -18.672 -16.281 1 95.62 233 PRO B C 1
ATOM 3789 O O . PRO B 1 233 ? 0.907 -17.812 -16.094 1 95.62 233 PRO B O 1
ATOM 3792 N N . TRP B 1 234 ? -0.235 -19.141 -17.469 1 95.12 234 TRP B N 1
ATOM 3793 C CA . TRP B 1 234 ? 0.578 -18.781 -18.625 1 95.12 234 TRP B CA 1
ATOM 3794 C C . TRP B 1 234 ? -0.011 -17.562 -19.344 1 95.12 234 TRP B C 1
ATOM 3796 O O . TRP B 1 234 ? 0.61 -17.016 -20.266 1 95.12 234 TRP B O 1
ATOM 3806 N N . ASN B 1 235 ? -1.223 -17.141 -18.906 1 94.06 235 ASN B N 1
ATOM 3807 C CA . ASN B 1 235 ? -1.788 -15.898 -19.422 1 94.06 235 ASN B CA 1
ATOM 3808 C C . ASN B 1 235 ? -1.013 -14.68 -18.922 1 94.06 235 ASN B C 1
ATOM 3810 O O . ASN B 1 235 ? -0.608 -14.633 -17.75 1 94.06 235 ASN B O 1
ATOM 3814 N N . ASP B 1 236 ? -0.846 -13.703 -19.734 1 94.12 236 ASP B N 1
ATOM 3815 C CA . ASP B 1 236 ? -0.119 -12.508 -19.312 1 94.12 236 ASP B CA 1
ATOM 3816 C C . ASP B 1 236 ? -1.066 -11.461 -18.719 1 94.12 236 ASP B C 1
ATOM 3818 O O . ASP B 1 236 ? -0.633 -10.391 -18.312 1 94.12 236 ASP B O 1
ATOM 3822 N N . ARG B 1 237 ? -2.41 -11.789 -18.781 1 96.88 237 ARG B N 1
ATOM 3823 C CA . ARG B 1 237 ? -3.438 -10.922 -18.234 1 96.88 237 ARG B CA 1
ATOM 3824 C C . ARG B 1 237 ? -4.316 -11.672 -17.234 1 96.88 237 ARG B C 1
ATOM 3826 O O . ARG B 1 237 ? -4.746 -12.797 -17.516 1 96.88 237 ARG B O 1
ATOM 3833 N N . LEU B 1 238 ? -4.496 -11.023 -16.156 1 98.19 238 LEU B N 1
ATOM 3834 C CA . LEU B 1 238 ? -5.297 -11.648 -15.109 1 98.19 238 LEU B CA 1
ATOM 3835 C C . LEU B 1 238 ? -6.312 -10.672 -14.531 1 98.19 238 LEU B C 1
ATOM 3837 O O . LEU B 1 238 ? -5.988 -9.5 -14.297 1 98.19 238 LEU B O 1
ATOM 3841 N N . VAL B 1 239 ? -7.539 -11.156 -14.375 1 98.81 239 VAL B N 1
ATOM 3842 C CA . VAL B 1 239 ? -8.547 -10.531 -13.516 1 98.81 239 VAL B CA 1
ATOM 3843 C C . VAL B 1 239 ? -8.922 -11.477 -12.383 1 98.81 239 VAL B C 1
ATOM 3845 O O . VAL B 1 239 ? -9.305 -12.625 -12.625 1 98.81 239 VAL B O 1
ATOM 3848 N N . ALA B 1 240 ? -8.703 -11.078 -11.203 1 98.94 240 ALA B N 1
ATOM 3849 C CA . ALA B 1 240 ? -9.156 -11.766 -10 1 98.94 240 ALA B CA 1
ATOM 3850 C C . ALA B 1 240 ? -10.156 -10.914 -9.227 1 98.94 240 ALA B C 1
ATOM 3852 O O . ALA B 1 240 ? -9.953 -9.711 -9.047 1 98.94 240 ALA B O 1
ATOM 3853 N N . SER B 1 241 ? -11.312 -11.508 -8.789 1 98.94 241 SER B N 1
ATOM 3854 C CA . SER B 1 241 ? -12.312 -10.719 -8.086 1 98.94 241 SER B CA 1
ATOM 3855 C C . SER B 1 241 ? -13.062 -11.562 -7.059 1 98.94 241 SER B C 1
ATOM 3857 O O . SER B 1 241 ? -12.828 -12.766 -6.949 1 98.94 241 SER B O 1
ATOM 3859 N N . ASN B 1 242 ? -13.938 -10.867 -6.324 1 98.81 242 ASN B N 1
ATOM 3860 C CA . ASN B 1 242 ? -14.781 -11.539 -5.34 1 98.81 242 ASN B CA 1
ATOM 3861 C C . ASN B 1 242 ? -15.922 -12.297 -6.004 1 98.81 242 ASN B C 1
ATOM 3863 O O . ASN B 1 242 ? -16.766 -12.883 -5.32 1 98.81 242 ASN B O 1
ATOM 3867 N N . GLY B 1 243 ? -15.945 -12.336 -7.34 1 98.81 243 GLY B N 1
ATOM 3868 C CA . GLY B 1 243 ? -17 -13.008 -8.078 1 98.81 243 GLY B CA 1
ATOM 3869 C C . GLY B 1 243 ? -18.188 -12.117 -8.375 1 98.81 243 GLY B C 1
ATOM 3870 O O . GLY B 1 243 ? -18.625 -12.008 -9.523 1 98.81 243 GLY B O 1
ATOM 3871 N N . ARG B 1 244 ? -18.641 -11.359 -7.449 1 98.5 244 ARG B N 1
ATOM 3872 C CA . ARG B 1 244 ? -19.859 -10.555 -7.539 1 98.5 244 ARG B CA 1
ATOM 3873 C C . ARG B 1 244 ? -19.688 -9.398 -8.516 1 98.5 244 ARG B C 1
ATOM 3875 O O . ARG B 1 244 ? -20.609 -9.055 -9.25 1 98.5 244 ARG B O 1
ATOM 3882 N N . ILE B 1 245 ? -18.469 -8.859 -8.516 1 98.69 245 ILE B N 1
ATOM 3883 C CA . ILE B 1 245 ? -18.281 -7.664 -9.328 1 98.69 245 ILE B CA 1
ATOM 3884 C C . ILE B 1 245 ? -17.547 -8.031 -10.617 1 98.69 245 ILE B C 1
ATOM 3886 O O . ILE B 1 245 ? -17.156 -7.152 -11.398 1 98.69 245 ILE B O 1
ATOM 3890 N N . HIS B 1 246 ? -17.328 -9.281 -10.875 1 98.88 246 HIS B N 1
ATOM 3891 C CA . HIS B 1 246 ? -16.422 -9.75 -11.922 1 98.88 246 HIS B CA 1
ATOM 3892 C C . HIS B 1 246 ? -16.906 -9.305 -13.297 1 98.88 246 HIS B C 1
ATOM 3894 O O . HIS B 1 246 ? -16.109 -8.758 -14.078 1 98.88 246 HIS B O 1
ATOM 3900 N N . ASP B 1 247 ? -18.156 -9.484 -13.609 1 98.56 247 ASP B N 1
ATOM 3901 C CA . ASP B 1 247 ? -18.672 -9.156 -14.938 1 98.56 247 ASP B CA 1
ATOM 3902 C C . ASP B 1 247 ? -18.641 -7.652 -15.18 1 98.56 247 ASP B C 1
ATOM 3904 O O . ASP B 1 247 ? -18.312 -7.203 -16.281 1 98.56 247 ASP B O 1
ATOM 3908 N N . GLU B 1 248 ? -18.969 -6.859 -14.148 1 98.5 248 GLU B N 1
ATOM 3909 C CA . GLU B 1 248 ? -18.875 -5.406 -14.258 1 98.5 248 GLU B CA 1
ATOM 3910 C C . GLU B 1 248 ? -17.438 -4.973 -14.539 1 98.5 248 GLU B C 1
ATOM 3912 O O . GLU B 1 248 ? -17.203 -4.055 -15.328 1 98.5 248 GLU B O 1
ATOM 3917 N N . LEU B 1 249 ? -16.516 -5.625 -13.867 1 98.69 249 LEU B N 1
ATOM 3918 C CA . LEU B 1 249 ? -15.102 -5.312 -14.031 1 98.69 249 LEU B CA 1
ATOM 3919 C C . LEU B 1 249 ? -14.633 -5.633 -15.445 1 98.69 249 LEU B C 1
ATOM 3921 O O . LEU B 1 249 ? -13.953 -4.82 -16.078 1 98.69 249 LEU B O 1
ATOM 3925 N N . ILE B 1 250 ? -15.016 -6.809 -15.945 1 98.56 250 ILE B N 1
ATOM 3926 C CA . ILE B 1 250 ? -14.656 -7.211 -17.297 1 98.56 250 ILE B CA 1
ATOM 3927 C C . ILE B 1 250 ? -15.219 -6.207 -18.297 1 98.56 250 ILE B C 1
ATOM 3929 O O . ILE B 1 250 ? -14.523 -5.801 -19.234 1 98.56 250 ILE B O 1
ATOM 3933 N N . ALA B 1 251 ? -16.438 -5.77 -18.125 1 98.19 251 ALA B N 1
ATOM 3934 C CA . ALA B 1 251 ? -17.062 -4.789 -19 1 98.19 251 ALA B CA 1
ATOM 3935 C C . ALA B 1 251 ? -16.297 -3.467 -18.984 1 98.19 251 ALA B C 1
ATOM 3937 O O . ALA B 1 251 ? -16.078 -2.857 -20.031 1 98.19 251 ALA B O 1
ATOM 3938 N N . ALA B 1 252 ? -15.891 -3.084 -17.812 1 97.69 252 ALA B N 1
ATOM 3939 C CA . ALA B 1 252 ? -15.164 -1.828 -17.672 1 97.69 252 ALA B CA 1
ATOM 3940 C C . ALA B 1 252 ? -13.797 -1.904 -18.344 1 97.69 252 ALA B C 1
ATOM 3942 O O . ALA B 1 252 ? -13.32 -0.917 -18.906 1 97.69 252 ALA B O 1
ATOM 3943 N N . LEU B 1 253 ? -13.156 -3.055 -18.25 1 97.31 253 LEU B N 1
ATOM 3944 C CA . LEU B 1 253 ? -11.836 -3.24 -18.828 1 97.31 253 LEU B CA 1
ATOM 3945 C C . LEU B 1 253 ? -11.914 -3.223 -20.359 1 97.31 253 LEU B C 1
ATOM 3947 O O . LEU B 1 253 ? -10.945 -2.848 -21.031 1 97.31 253 LEU B O 1
ATOM 3951 N N . ALA B 1 254 ? -13.039 -3.605 -20.938 1 94.25 254 ALA B N 1
ATOM 3952 C CA . ALA B 1 254 ? -13.219 -3.738 -22.375 1 94.25 254 ALA B CA 1
ATOM 3953 C C . ALA B 1 254 ? -13.523 -2.387 -23.031 1 94.25 254 ALA B C 1
ATOM 3955 O O . ALA B 1 254 ? -13.383 -2.225 -24.234 1 94.25 254 ALA B O 1
ATOM 3956 N N . GLU B 1 255 ? -14.016 -1.477 -22.281 1 88.81 255 GLU B N 1
ATOM 3957 C CA . GLU B 1 255 ? -14.367 -0.157 -22.797 1 88.81 255 GLU B CA 1
ATOM 3958 C C . GLU B 1 255 ? -13.117 0.613 -23.234 1 88.81 255 GLU B C 1
ATOM 3960 O O . GLU B 1 255 ? -13.133 1.314 -24.25 1 88.81 255 GLU B O 1
#